Protein AF-0000000070252723 (afdb_homodimer)

Foldseek 3Di:
DDPDDDDPPPPPPPPDPPPDDDPPPDPPPPDPPPPDPPPPPPPPPPPPPDDPVPFDWDAFPLGIDGDDPVLLVLLVLLLQLLVLLLVLLLLLLVLVVDDCVPNVVVQVCNVVSVVRNLVSLLSNLVSFDDLDVVLSVLLNVLSVQLVVLLVCCCVPPAVVVVHGSVVVCQVPLQSCVRNVSNLVSVLSVLCCVCVLPVQVLSVVLNPLSCCLSVCSNVVPDDPVRNSVSSVSNSVSSVVVSVVSVVDDSVSRCDRVSSVVLVVDDPVVNVVSVVVVVVVVVVD/DDPPDPDPPCPPPPPDPPPDDDPPPDPPPPDPPPPDPPPPPPPPPPPPPDDPVPFDWDAFPLGIDGDDPVLLVLLVLLLQLLVLLLVLLLLLLVLVVDDCVPNVVVQVCNVVSVVRNLVSLLSNLVSFDDLDVVLSVLLNVLSVQLVVLLVCCCVPPAVVVVHGSVVVCQVPLQSCVRNVSNLVSVLSVLCCVCVLPVQVLSVVLNPLSCCLSVCSNVVPDDPVRNSVSSVSNSVSSVVVSVVSVVDDSVSRCDRVSSVVLVVDDPVVNVVSVVVVVVVVVVD

Solvent-accessible surface area (backbone atoms only — not comparable to full-atom values): 31765 Å² total; per-residue (Å²): 134,90,79,80,75,91,81,82,82,78,82,78,81,77,81,82,79,76,77,80,83,77,81,76,76,77,75,75,81,77,77,83,74,77,73,74,80,74,79,72,74,76,68,77,71,71,70,68,79,71,70,82,74,69,62,63,72,39,86,31,85,73,33,73,37,64,79,46,74,66,54,51,52,45,50,52,49,25,50,51,12,45,40,40,22,40,52,24,46,42,59,47,54,46,42,80,75,40,56,68,88,72,19,49,69,52,58,74,45,35,56,59,31,49,52,50,14,52,50,16,44,49,48,21,55,73,56,56,72,56,93,52,58,64,60,48,51,48,36,47,48,27,34,52,50,7,52,51,28,39,50,51,43,27,66,71,48,14,47,80,67,74,39,51,48,64,59,35,39,70,76,35,34,71,50,42,75,36,39,39,34,34,53,50,23,50,32,52,52,31,35,53,49,12,63,77,67,65,34,60,49,27,44,49,43,40,49,51,55,55,48,49,53,50,30,45,33,45,66,76,52,53,68,68,58,47,50,50,50,49,50,50,48,44,53,34,41,52,53,45,49,55,49,56,75,74,51,63,69,65,69,64,58,53,56,53,22,51,54,54,51,68,68,40,51,72,70,52,41,48,48,51,46,45,50,55,44,53,20,41,70,72,90,131,89,72,86,74,84,82,81,84,76,81,77,80,78,80,81,78,75,76,79,81,75,79,76,74,76,73,73,80,76,76,80,73,77,72,75,80,74,78,71,74,75,68,76,69,69,69,65,80,67,72,79,76,69,64,62,73,38,86,29,85,71,32,73,37,62,79,46,73,67,54,53,54,46,50,51,49,25,50,50,12,45,39,40,21,41,52,24,46,43,58,47,54,47,42,78,75,40,56,69,88,73,19,49,70,52,60,74,45,34,55,58,31,50,52,50,15,50,48,16,44,50,48,20,56,72,56,54,72,56,92,53,58,63,59,49,51,49,35,46,47,28,34,50,49,7,52,52,27,38,50,49,43,28,65,73,49,13,48,82,67,74,39,51,50,66,58,37,38,71,78,33,34,70,49,42,75,34,38,39,34,32,53,50,23,49,32,52,53,31,37,53,49,12,63,77,66,65,35,61,48,26,44,51,42,41,50,51,54,54,49,50,52,50,29,44,32,45,65,76,53,52,69,67,59,48,52,52,50,48,50,50,47,45,54,33,41,52,52,46,48,55,49,57,76,74,49,65,68,65,69,65,58,53,58,53,22,52,54,55,51,67,69,40,51,72,69,52,40,48,48,50,47,45,49,56,44,51,21,41,70,73,92

Sequence (566 aa):
MALQGLSTVSVAVTISVRPSTSNLVRIPSSSLCQVPSPRIRIGSVRCKAVGENQQQVYNGVYGPWTVEAEDVKEVISYRSGLVTAAASFVIAASAAYLPDNLSDTLKQNIDFFYVIGSGGLGLSLFLIHIYVTEIKRTLQALWGLGVLGSAATYITLAQPANKTLIQYVIDNPSAVWLVGPLFAALTGLVFKEGLCYGKLEAGALTFIIPILLLGHLSGLMDDGTKLTLLALWTGLFVIFAGRKFTQPIKDDIGDKSVFTFKSLRDDEKKALIEKLEQQKSQYMALQGLSTVSVAVTISVRPSTSNLVRIPSSSLCQVPSPRIRIGSVRCKAVGENQQQVYNGVYGPWTVEAEDVKEVISYRSGLVTAAASFVIAASAAYLPDNLSDTLKQNIDFFYVIGSGGLGLSLFLIHIYVTEIKRTLQALWGLGVLGSAATYITLAQPANKTLIQYVIDNPSAVWLVGPLFAALTGLVFKEGLCYGKLEAGALTFIIPILLLGHLSGLMDDGTKLTLLALWTGLFVIFAGRKFTQPIKDDIGDKSVFTFKSLRDDEKKALIEKLEQQKSQY

pLDDT: mean 76.5, std 27.78, range [16.27, 98.71]

Nearest PDB structures (foldseek):
  6grj-assembly1_B  TM=2.495E-01  e=4.478E+00  Aeromonas hydrophila
  5hu6-assembly1_D  TM=1.575E-01  e=1.912E+00  Trypanosoma brucei brucei
  4x0j-assembly1_A  TM=1.680E-01  e=4.478E+00  Trypanosoma brucei brucei
  6h2f-assembly1_J  TM=1.870E-01  e=5.409E+00  Aeromonas hydrophila subsp. hydrophila AL09-71
  6grj-assembly1_B  TM=2.495E-01  e=4.518E+00  Aeromonas hydrophila

Radius of gyration: 35.77 Å; Cα contacts (8 Å, |Δi|>4): 529; chains: 2; bounding box: 128×103×106 Å

InterPro domains:
  IPR019275 Protein of unknown function DUF2301 [PF10063] (123-261)
  IPR019275 Protein of unknown function DUF2301 [PTHR36716] (9-280)

Organism: Medicago truncatula (NCBI:txid3880)

Secondary structure (DSSP, 8-state):
--------------------------------------------------------EEEETTEEEE--HHHHHHHHHHHHHHHHHHHHHHHHHHTTTS-HHHHHHHHHTHHHHHHHHHHHHHHHHHH---SSHHHHHHHHHHHHHHHHHHHHHIIIIITTTT--HHHHHHH-GGGHHHHHHHHHHHHHHHHHHHHHH--HHHHHHHHHHHHHHHHHHHT-S-HHHHHHHHHHHHHHHHHHHHHTTTS-HHHHH--HHHHHHHHS-HHHHHHHHHHHHHHHHT-/--------------------------------------------------------EEEETTEEEE--HHHHHHHHHHHHHHHHHHHHHHHHHHTTTS-HHHHHHHHHTHHHHHHHHHHHHHHHHHH---SSHHHHHHHHHHHHHHHHHHHHHIIIIITTTT--HHHHHHH-GGGHHHHHHHHHHHHHHHHHHHHHH--HHHHHHHHHHHHHHHHHHHT-S-HHHHHHHHHHHHHHHHHHHHHTTTS-HHHHH--HHHHHHHHS-HHHHHHHHHHHHHHHHT-

Structure (mmCIF, N/CA/C/O backbone):
data_AF-0000000070252723-model_v1
#
loop_
_entity.id
_entity.type
_entity.pdbx_description
1 polymer 'Integral membrane protein'
#
loop_
_atom_site.group_PDB
_atom_site.id
_atom_site.type_symbol
_atom_site.label_atom_id
_atom_site.label_alt_id
_atom_site.label_comp_id
_atom_site.label_asym_id
_atom_site.label_entity_id
_atom_site.label_seq_id
_atom_site.pdbx_PDB_ins_code
_atom_site.Cartn_x
_atom_site.Cartn_y
_atom_site.Cartn_z
_atom_site.occupancy
_atom_site.B_iso_or_equiv
_atom_site.auth_seq_id
_atom_site.auth_comp_id
_atom_site.auth_asym_id
_atom_site.auth_atom_id
_atom_site.pdbx_PDB_model_num
ATOM 1 N N . MET A 1 1 ? 9.012 -62.104 30.118 1 16.27 1 MET A N 1
ATOM 2 C CA . MET A 1 1 ? 8.335 -62.63 31.3 1 16.27 1 MET A CA 1
ATOM 3 C C . MET A 1 1 ? 7.156 -61.745 31.691 1 16.27 1 MET A C 1
ATOM 5 O O . MET A 1 1 ? 6.014 -62.207 31.729 1 16.27 1 MET A O 1
ATOM 9 N N . ALA A 1 2 ? 7.172 -61.02 32.862 1 17.36 2 ALA A N 1
ATOM 10 C CA . ALA A 1 2 ? 6.082 -60.781 33.804 1 17.36 2 ALA A CA 1
ATOM 11 C C . ALA A 1 2 ? 5.21 -59.614 33.35 1 17.36 2 ALA A C 1
ATOM 13 O O . ALA A 1 2 ? 5.706 -58.505 33.139 1 17.36 2 ALA A O 1
ATOM 14 N N . LEU A 1 3 ? 3.913 -59.819 32.771 1 19.88 3 LEU A N 1
ATOM 15 C CA . LEU A 1 3 ? 2.584 -59.43 32.312 1 19.88 3 LEU A CA 1
ATOM 16 C C . LEU A 1 3 ? 1.837 -58.662 33.398 1 19.88 3 LEU A C 1
ATOM 18 O O . LEU A 1 3 ? 0.616 -58.777 33.518 1 19.88 3 LEU A O 1
ATOM 22 N N . GLN A 1 4 ? 2.611 -58.015 34.342 1 18.69 4 GLN A N 1
ATOM 23 C CA . GLN A 1 4 ? 1.78 -57.767 35.515 1 18.69 4 GLN A CA 1
ATOM 24 C C . GLN A 1 4 ? 0.552 -56.936 35.154 1 18.69 4 GLN A C 1
ATOM 26 O O . GLN A 1 4 ? 0.543 -56.243 34.134 1 18.69 4 GLN A O 1
ATOM 31 N N . GLY A 1 5 ? -0.499 -56.653 36.059 1 18.18 5 GLY A N 1
ATOM 32 C CA . GLY A 1 5 ? -1.852 -56.787 36.574 1 18.18 5 GLY A CA 1
ATOM 33 C C . GLY A 1 5 ? -2.63 -55.485 36.555 1 18.18 5 GLY A C 1
ATOM 34 O O . GLY A 1 5 ? -3.79 -55.442 36.97 1 18.18 5 GLY A O 1
ATOM 35 N N . LEU A 1 6 ? -2.06 -54.204 36.22 1 21.06 6 LEU A N 1
ATOM 36 C CA . LEU A 1 6 ? -2.606 -53.157 37.076 1 21.06 6 LEU A CA 1
ATOM 37 C C . LEU A 1 6 ? -4.078 -52.909 36.761 1 21.06 6 LEU A C 1
ATOM 39 O O . LEU A 1 6 ? -4.472 -52.891 35.593 1 21.06 6 LEU A O 1
ATOM 43 N N . SER A 1 7 ? -5.03 -52.798 37.811 1 18.88 7 SER A N 1
ATOM 44 C CA . SER A 1 7 ? -6.411 -52.845 38.282 1 18.88 7 SER A CA 1
ATOM 45 C C . SER A 1 7 ? -7.186 -51.606 37.846 1 18.88 7 SER A C 1
ATOM 47 O O . SER A 1 7 ? -6.691 -50.484 37.965 1 18.88 7 SER A O 1
ATOM 49 N N . THR A 1 8 ? -8.222 -51.658 36.891 1 20.31 8 THR A N 1
ATOM 50 C CA . THR A 1 8 ? -9.147 -50.816 36.14 1 20.31 8 THR A CA 1
ATOM 51 C C . THR A 1 8 ? -10.233 -50.258 37.055 1 20.31 8 THR A C 1
ATOM 53 O O . THR A 1 8 ? -11.125 -50.99 37.487 1 20.31 8 THR A O 1
ATOM 56 N N . VAL A 1 9 ? -9.964 -49.441 38.19 1 19.45 9 VAL A N 1
ATOM 57 C CA . VAL A 1 9 ? -11.004 -49.137 39.167 1 19.45 9 VAL A CA 1
ATOM 58 C C . VAL A 1 9 ? -12.123 -48.339 38.5 1 19.45 9 VAL A C 1
ATOM 60 O O . VAL A 1 9 ? -11.879 -47.272 37.933 1 19.45 9 VAL A O 1
ATOM 63 N N . SER A 1 10 ? -13.334 -48.893 38.1 1 20.35 10 SER A N 1
ATOM 64 C CA . SER A 1 10 ? -14.564 -48.535 37.401 1 20.35 10 SER A CA 1
ATOM 65 C C . SER A 1 10 ? -15.454 -47.651 38.268 1 20.35 10 SER A C 1
ATOM 67 O O . SER A 1 10 ? -16.058 -48.126 39.233 1 20.35 10 SER A O 1
ATOM 69 N N . VAL A 1 11 ? -15.111 -46.469 38.879 1 19.12 11 VAL A N 1
ATOM 70 C CA . VAL A 1 11 ? -15.951 -45.878 39.916 1 19.12 11 VAL A CA 1
ATOM 71 C C . VAL A 1 11 ? -17.274 -45.417 39.31 1 19.12 11 VAL A C 1
ATOM 73 O O . VAL A 1 11 ? -17.291 -44.576 38.408 1 19.12 11 VAL A O 1
ATOM 76 N N . ALA A 1 12 ? -18.391 -46.166 39.338 1 20.3 12 ALA A N 1
ATOM 77 C CA . ALA A 1 12 ? -19.756 -46.089 38.825 1 20.3 12 ALA A CA 1
ATOM 78 C C . ALA A 1 12 ? -20.566 -45.037 39.576 1 20.3 12 ALA A C 1
ATOM 80 O O . ALA A 1 12 ? -20.864 -45.203 40.761 1 20.3 12 ALA A O 1
ATOM 81 N N . VAL A 1 13 ? -20.268 -43.716 39.633 1 19.99 13 VAL A N 1
ATOM 82 C CA . VAL A 1 13 ? -20.968 -42.815 40.542 1 19.99 13 VAL A CA 1
ATOM 83 C C . VAL A 1 13 ? -22.438 -42.714 40.14 1 19.99 13 VAL A C 1
ATOM 85 O O . VAL A 1 13 ? -22.753 -42.356 39.003 1 19.99 13 VAL A O 1
ATOM 88 N N . THR A 1 14 ? -23.366 -43.402 40.781 1 21.19 14 THR A N 1
ATOM 89 C CA . THR A 1 14 ? -24.802 -43.633 40.67 1 21.19 14 THR A CA 1
ATOM 90 C C . THR A 1 14 ? -25.583 -42.374 41.036 1 21.19 14 THR A C 1
ATOM 92 O O . THR A 1 14 ? -25.66 -42.005 42.209 1 21.19 14 THR A O 1
ATOM 95 N N . ILE A 1 15 ? -25.343 -41.154 40.584 1 21.68 15 ILE A N 1
ATOM 96 C CA . ILE A 1 15 ? -26.002 -40.02 41.222 1 21.68 15 ILE A CA 1
ATOM 97 C C . ILE A 1 15 ? -27.512 -40.118 41.015 1 21.68 15 ILE A C 1
ATOM 99 O O . ILE A 1 15 ? -27.979 -40.345 39.896 1 21.68 15 ILE A O 1
ATOM 103 N N . SER A 1 16 ? -28.303 -40.322 42.093 1 19.74 16 SER A N 1
ATOM 104 C CA . SER A 1 16 ? -29.706 -40.578 42.402 1 19.74 16 SER A CA 1
ATOM 105 C C . SER A 1 16 ? -30.579 -39.381 42.041 1 19.74 16 SER A C 1
ATOM 107 O O . SER A 1 16 ? -30.305 -38.256 42.465 1 19.74 16 SER A O 1
ATOM 109 N N . VAL A 1 17 ? -31.233 -39.276 40.933 1 22.04 17 VAL A N 1
ATOM 110 C CA . VAL A 1 17 ? -32.059 -38.288 40.247 1 22.04 17 VAL A CA 1
ATOM 111 C C . VAL A 1 17 ? -33.398 -38.145 40.968 1 22.04 17 VAL A C 1
ATOM 113 O O . VAL A 1 17 ? -34.193 -39.088 41.008 1 22.04 17 VAL A O 1
ATOM 116 N N . ARG A 1 18 ? -33.377 -37.507 42.227 1 20.14 18 ARG A N 1
ATOM 117 C CA . ARG A 1 18 ? -34.646 -37.491 42.948 1 20.14 18 ARG A CA 1
ATOM 118 C C . ARG A 1 18 ? -35.743 -36.841 42.111 1 20.14 18 ARG A C 1
ATOM 120 O O . ARG A 1 18 ? -35.507 -35.832 41.445 1 20.14 18 ARG A O 1
ATOM 127 N N . PRO A 1 19 ? -36.91 -37.413 41.92 1 22.99 19 PRO A N 1
ATOM 128 C CA . PRO A 1 19 ? -38.058 -37.198 41.036 1 22.99 19 PRO A CA 1
ATOM 129 C C . PRO A 1 19 ? -38.939 -36.034 41.485 1 22.99 19 PRO A C 1
ATOM 131 O O . PRO A 1 19 ? -39.957 -35.745 40.852 1 22.99 19 PRO A O 1
ATOM 134 N N . SER A 1 20 ? -38.358 -34.926 42.084 1 21.47 20 SER A N 1
ATOM 135 C CA . SER A 1 20 ? -39.355 -34.221 42.884 1 21.47 20 SER A CA 1
ATOM 136 C C . SER A 1 20 ? -40.584 -33.871 42.051 1 21.47 20 SER A C 1
ATOM 138 O O . SER A 1 20 ? -40.495 -33.737 40.829 1 21.47 20 SER A O 1
ATOM 140 N N . THR A 1 21 ? -41.771 -33.768 42.762 1 21.43 21 THR A N 1
ATOM 141 C CA . THR A 1 21 ? -43.224 -33.811 42.643 1 21.43 21 THR A CA 1
ATOM 142 C C . THR A 1 21 ? -43.744 -32.572 41.919 1 21.43 21 THR A C 1
ATOM 144 O O . THR A 1 21 ? -43.091 -31.526 41.92 1 21.43 21 THR A O 1
ATOM 147 N N . SER A 1 22 ? -44.837 -32.677 41.111 1 21.7 22 SER A N 1
ATOM 148 C CA . SER A 1 22 ? -45.627 -32.16 39.998 1 21.7 22 SER A CA 1
ATOM 149 C C . SER A 1 22 ? -46.493 -30.983 40.435 1 21.7 22 SER A C 1
ATOM 151 O O . SER A 1 22 ? -47.279 -30.457 39.644 1 21.7 22 SER A O 1
ATOM 153 N N . ASN A 1 23 ? -46.1 -30.132 41.489 1 21.09 23 ASN A N 1
ATOM 154 C CA . ASN A 1 23 ? -47.239 -29.384 42.011 1 21.09 23 ASN A CA 1
ATOM 155 C C . ASN A 1 23 ? -47.883 -28.519 40.932 1 21.09 23 ASN A C 1
ATOM 157 O O . ASN A 1 23 ? -47.188 -27.819 40.194 1 21.09 23 ASN A O 1
ATOM 161 N N . LEU A 1 24 ? -49.092 -28.844 40.529 1 21.55 24 LEU A N 1
ATOM 162 C CA . LEU A 1 24 ? -50.036 -28.443 39.491 1 21.55 24 LEU A CA 1
ATOM 163 C C . LEU A 1 24 ? -50.536 -27.022 39.731 1 21.55 24 LEU A C 1
ATOM 165 O O . LEU A 1 24 ? -51.26 -26.769 40.697 1 21.55 24 LEU A O 1
ATOM 169 N N . VAL A 1 25 ? -49.605 -26.043 39.807 1 21.08 25 VAL A N 1
ATOM 170 C CA . VAL A 1 25 ? -50.051 -24.712 40.207 1 21.08 25 VAL A CA 1
ATOM 171 C C . VAL A 1 25 ? -51.167 -24.24 39.278 1 21.08 25 VAL A C 1
ATOM 173 O O . VAL A 1 25 ? -51.05 -24.342 38.055 1 21.08 25 VAL A O 1
ATOM 176 N N . ARG A 1 26 ? -52.376 -24.064 39.896 1 22.7 26 ARG A N 1
ATOM 177 C CA . ARG A 1 26 ? -53.718 -23.661 39.487 1 22.7 26 ARG A CA 1
ATOM 178 C C . ARG A 1 26 ? -53.696 -22.299 38.803 1 22.7 26 ARG A C 1
ATOM 180 O O . ARG A 1 26 ? -53.146 -21.336 39.342 1 22.7 26 ARG A O 1
ATOM 187 N N . ILE A 1 27 ? -53.72 -22.244 37.506 1 22.81 27 ILE A N 1
ATOM 188 C CA . ILE A 1 27 ? -53.603 -21.141 36.559 1 22.81 27 ILE A CA 1
ATOM 189 C C . ILE A 1 27 ? -54.792 -20.196 36.717 1 22.81 27 ILE A C 1
ATOM 191 O O . ILE A 1 27 ? -55.94 -20.591 36.5 1 22.81 27 ILE A O 1
ATOM 195 N N . PRO A 1 28 ? -54.787 -19.424 37.883 1 23.67 28 PRO A N 1
ATOM 196 C CA . PRO A 1 28 ? -56.029 -18.672 38.075 1 23.67 28 PRO A CA 1
ATOM 197 C C . PRO A 1 28 ? -56.434 -17.877 36.836 1 23.67 28 PRO A C 1
ATOM 199 O O . PRO A 1 28 ? -55.586 -17.557 35.999 1 23.67 28 PRO A O 1
ATOM 202 N N . SER A 1 29 ? -57.692 -17.969 36.457 1 22.55 29 SER A N 1
ATOM 203 C CA . SER A 1 29 ? -58.479 -17.508 35.318 1 22.55 29 SER A CA 1
ATOM 204 C C . SER A 1 29 ? -58.514 -15.985 35.251 1 22.55 29 SER A C 1
ATOM 206 O O . SER A 1 29 ? -59.097 -15.333 36.12 1 22.55 29 SER A O 1
ATOM 208 N N . SER A 1 30 ? -57.316 -15.267 35.289 1 20.68 30 SER A N 1
ATOM 209 C CA . SER A 1 30 ? -57.36 -13.816 35.438 1 20.68 30 SER A CA 1
ATOM 210 C C . SER A 1 30 ? -58.303 -13.184 34.42 1 20.68 30 SER A C 1
ATOM 212 O O . SER A 1 30 ? -58.392 -13.644 33.28 1 20.68 30 SER A O 1
ATOM 214 N N . SER A 1 31 ? -59.319 -12.479 34.952 1 23.46 31 SER A N 1
ATOM 215 C CA . SER A 1 31 ? -60.45 -11.677 34.498 1 23.46 31 SER A CA 1
ATOM 216 C C . SER A 1 31 ? -60.029 -10.692 33.412 1 23.46 31 SER A C 1
ATOM 218 O O . SER A 1 31 ? -58.936 -10.126 33.47 1 23.46 31 SER A O 1
ATOM 220 N N . LEU A 1 32 ? -60.683 -10.761 32.197 1 22.68 32 LEU A N 1
ATOM 221 C CA . LEU A 1 32 ? -60.59 -10.12 30.889 1 22.68 32 LEU A CA 1
ATOM 222 C C . LEU A 1 32 ? -60.839 -8.619 31.001 1 22.68 32 LEU A C 1
ATOM 224 O O . LEU A 1 32 ? -61.955 -8.191 31.301 1 22.68 32 LEU A O 1
ATOM 228 N N . CYS A 1 33 ? -60.014 -7.883 31.886 1 21.78 33 CYS A N 1
ATOM 229 C CA . CYS A 1 33 ? -60.297 -6.465 32.078 1 21.78 33 CYS A CA 1
ATOM 230 C C . CYS A 1 33 ? -60.491 -5.762 30.74 1 21.78 33 CYS A C 1
ATOM 232 O O . CYS A 1 33 ? -59.687 -5.933 29.821 1 21.78 33 CYS A O 1
ATOM 234 N N . GLN A 1 34 ? -61.73 -5.444 30.433 1 23.98 34 GLN A N 1
ATOM 235 C CA . GLN A 1 34 ? -62.266 -4.671 29.317 1 23.98 34 GLN A CA 1
ATOM 236 C C . GLN A 1 34 ? -61.571 -3.317 29.203 1 23.98 34 GLN A C 1
ATOM 238 O O . GLN A 1 34 ? -61.705 -2.468 30.087 1 23.98 34 GLN A O 1
ATOM 243 N N . VAL A 1 35 ? -60.288 -3.226 28.987 1 25.99 35 VAL A N 1
ATOM 244 C CA . VAL A 1 35 ? -59.623 -1.932 29.1 1 25.99 35 VAL A CA 1
ATOM 245 C C . VAL A 1 35 ? -60.244 -0.944 28.115 1 25.99 35 VAL A C 1
ATOM 247 O O . VAL A 1 35 ? -60.385 -1.247 26.928 1 25.99 35 VAL A O 1
ATOM 250 N N . PRO A 1 36 ? -61.098 -0.039 28.669 1 29.1 36 PRO A N 1
ATOM 251 C CA . PRO A 1 36 ? -61.794 0.976 27.875 1 29.1 36 PRO A CA 1
ATOM 252 C C . PRO A 1 36 ? -60.866 1.707 26.907 1 29.1 36 PRO A C 1
ATOM 254 O O . PRO A 1 36 ? -59.65 1.738 27.117 1 29.1 36 PRO A O 1
ATOM 257 N N . SER A 1 37 ? -61.351 2.051 25.692 1 27.54 37 SER A N 1
ATOM 258 C CA . SER A 1 37 ? -60.747 2.59 24.478 1 27.54 37 SER A CA 1
ATOM 259 C C . SER A 1 37 ? -60.23 4.007 24.699 1 27.54 37 SER A C 1
ATOM 261 O O . SER A 1 37 ? -59.966 4.734 23.739 1 27.54 37 SER A O 1
ATOM 263 N N . PRO A 1 38 ? -59.484 4.337 25.832 1 29.23 38 PRO A N 1
ATOM 264 C CA . PRO A 1 38 ? -59.324 5.777 26.044 1 29.23 38 PRO A CA 1
ATOM 265 C C . PRO A 1 38 ? -58.811 6.503 24.802 1 29.23 38 PRO A C 1
ATOM 267 O O . PRO A 1 38 ? -58.071 5.921 24.005 1 29.23 38 PRO A O 1
ATOM 270 N N . ARG A 1 39 ? -59.599 7.46 24.252 1 30.29 39 ARG A N 1
ATOM 271 C CA . ARG A 1 39 ? -59.39 8.48 23.23 1 30.29 39 ARG A CA 1
ATOM 272 C C . ARG A 1 39 ? -58.11 9.265 23.494 1 30.29 39 ARG A C 1
ATOM 274 O O . ARG A 1 39 ? -58.037 10.041 24.449 1 30.29 39 ARG A O 1
ATOM 281 N N . ILE A 1 40 ? -57.006 8.653 23.412 1 27.14 40 ILE A N 1
ATOM 282 C CA . ILE A 1 40 ? -55.753 9.358 23.657 1 27.14 40 ILE A CA 1
ATOM 283 C C . ILE A 1 40 ? -55.669 10.588 22.756 1 27.14 40 ILE A C 1
ATOM 285 O O . ILE A 1 40 ? -55.738 10.473 21.53 1 27.14 40 ILE A O 1
ATOM 289 N N . ARG A 1 41 ? -56.263 11.749 23.284 1 28.98 41 ARG A N 1
ATOM 290 C CA . ARG A 1 41 ? -56.001 13.048 22.672 1 28.98 41 ARG A CA 1
ATOM 291 C C . ARG A 1 41 ? -54.556 13.147 22.196 1 28.98 41 ARG A C 1
ATOM 293 O O . ARG A 1 41 ? -53.627 12.838 22.946 1 28.98 41 ARG A O 1
ATOM 300 N N . ILE A 1 42 ? -54.392 13.047 20.955 1 26.77 42 ILE A N 1
ATOM 301 C CA . ILE A 1 42 ? -53.143 13.229 20.224 1 26.77 42 ILE A CA 1
ATOM 302 C C . ILE A 1 42 ? -52.493 14.549 20.632 1 26.77 42 ILE A C 1
ATOM 304 O O . ILE A 1 42 ? -53.026 15.624 20.346 1 26.77 42 ILE A O 1
ATOM 308 N N . GLY A 1 43 ? -52.224 14.723 21.934 1 27.22 43 GLY A N 1
ATOM 309 C CA . GLY A 1 43 ? -51.493 15.926 22.298 1 27.22 43 GLY A CA 1
ATOM 310 C C . GLY A 1 43 ? -50.477 16.346 21.252 1 27.22 43 GLY A C 1
ATOM 311 O O . GLY A 1 43 ? -49.801 15.501 20.661 1 27.22 43 GLY A O 1
ATOM 312 N N . SER A 1 44 ? -50.846 17.455 20.526 1 28.89 44 SER A N 1
ATOM 313 C CA . SER A 1 44 ? -49.932 18.167 19.639 1 28.89 44 SER A CA 1
ATOM 314 C C . SER A 1 44 ? -48.536 18.264 20.245 1 28.89 44 SER A C 1
ATOM 316 O O . SER A 1 44 ? -48.353 18.873 21.3 1 28.89 44 SER A O 1
ATOM 318 N N . VAL A 1 45 ? -47.861 17.224 20.459 1 28.09 45 VAL A N 1
ATOM 319 C CA . VAL A 1 45 ? -46.471 17.372 20.878 1 28.09 45 VAL A CA 1
ATOM 320 C C . VAL A 1 45 ? -45.809 18.495 20.082 1 28.09 45 VAL A C 1
ATOM 322 O O . VAL A 1 45 ? -45.66 18.396 18.862 1 28.09 45 VAL A O 1
ATOM 325 N N . ARG A 1 46 ? -46.151 19.79 20.428 1 29.08 46 ARG A N 1
ATOM 326 C CA . ARG A 1 46 ? -45.271 20.867 19.984 1 29.08 46 ARG A CA 1
ATOM 327 C C . ARG A 1 46 ? -43.827 20.388 19.883 1 29.08 46 ARG A C 1
ATOM 329 O O . ARG A 1 46 ? -43.226 19.996 20.885 1 29.08 46 ARG A O 1
ATOM 336 N N . CYS A 1 47 ? -43.572 19.691 18.846 1 27.61 47 CYS A N 1
ATOM 337 C CA . CYS A 1 47 ? -42.153 19.605 18.519 1 27.61 47 CYS A CA 1
ATOM 338 C C . CYS A 1 47 ? -41.437 20.91 18.849 1 27.61 47 CYS A C 1
ATOM 340 O O . CYS A 1 47 ? -41.698 21.941 18.228 1 27.61 47 CYS A O 1
ATOM 342 N N . LYS A 1 48 ? -41.386 21.301 20.16 1 31.51 48 LYS A N 1
ATOM 343 C CA . LYS A 1 48 ? -40.427 22.36 20.46 1 31.51 48 LYS A CA 1
ATOM 344 C C . LYS A 1 48 ? -39.362 22.461 19.372 1 31.51 48 LYS A C 1
ATOM 346 O O . LYS A 1 48 ? -38.715 21.468 19.035 1 31.51 48 LYS A O 1
ATOM 351 N N . ALA A 1 49 ? -39.552 23.36 18.422 1 32.64 49 ALA A N 1
ATOM 352 C CA . ALA A 1 49 ? -38.478 23.938 17.619 1 32.64 49 ALA A CA 1
ATOM 353 C C . ALA A 1 49 ? -37.168 23.977 18.401 1 32.64 49 ALA A C 1
ATOM 355 O O . ALA A 1 49 ? -37.006 24.791 19.313 1 32.64 49 ALA A O 1
ATOM 356 N N . VAL A 1 50 ? -36.781 22.919 18.98 1 35.25 50 VAL A N 1
ATOM 357 C CA . VAL A 1 50 ? -35.444 22.898 19.563 1 35.25 50 VAL A CA 1
ATOM 358 C C . VAL A 1 50 ? -34.597 24.014 18.955 1 35.25 50 VAL A C 1
ATOM 360 O O . VAL A 1 50 ? -34.819 24.417 17.811 1 35.25 50 VAL A O 1
ATOM 363 N N . GLY A 1 51 ? -33.631 24.587 19.761 1 33.52 51 GLY A N 1
ATOM 364 C CA . GLY A 1 51 ? -32.559 25.547 19.968 1 33.52 51 GLY A CA 1
ATOM 365 C C . GLY A 1 51 ? -31.688 25.742 18.741 1 33.52 51 GLY A C 1
ATOM 366 O O . GLY A 1 51 ? -31.72 24.929 17.815 1 33.52 51 GLY A O 1
ATOM 367 N N . GLU A 1 52 ? -31.22 26.935 18.553 1 38.55 52 GLU A N 1
ATOM 368 C CA . GLU A 1 52 ? -30.072 27.375 17.766 1 38.55 52 GLU A CA 1
ATOM 369 C C . GLU A 1 52 ? -29.023 26.272 17.655 1 38.55 52 GLU A C 1
ATOM 371 O O . GLU A 1 52 ? -28.428 25.871 18.658 1 38.55 52 GLU A O 1
ATOM 376 N N . ASN A 1 53 ? -29.225 25.158 17.121 1 42.64 53 ASN A N 1
ATOM 377 C CA . ASN A 1 53 ? -28.259 24.106 16.82 1 42.64 53 ASN A CA 1
ATOM 378 C C . ASN A 1 53 ? -26.827 24.631 16.862 1 42.64 53 ASN A C 1
ATOM 380 O O . ASN A 1 53 ? -26.379 25.3 15.929 1 42.64 53 ASN A O 1
ATOM 384 N N . GLN A 1 54 ? -26.432 25.234 17.954 1 51.36 54 GLN A N 1
ATOM 385 C CA . GLN A 1 54 ? -25.063 25.687 18.176 1 51.36 54 GLN A CA 1
ATOM 386 C C . GLN A 1 54 ? -24.059 24.755 17.504 1 51.36 54 GLN A C 1
ATOM 388 O O . GLN A 1 54 ? -23.956 23.581 17.865 1 51.36 54 GLN A O 1
ATOM 393 N N . GLN A 1 55 ? -23.907 24.962 16.286 1 70.12 55 GLN A N 1
ATOM 394 C CA . GLN A 1 55 ? -22.898 24.24 15.518 1 70.12 55 GLN A CA 1
ATOM 395 C C . GLN A 1 55 ? -21.614 24.066 16.324 1 70.12 55 GLN A C 1
ATOM 397 O O . GLN A 1 55 ? -21.035 25.045 16.799 1 70.12 55 GLN A O 1
ATOM 402 N N . GLN A 1 56 ? -21.524 22.926 16.931 1 80.78 56 GLN A N 1
ATOM 403 C CA . GLN A 1 56 ? -20.294 22.604 17.647 1 80.78 56 GLN A CA 1
ATOM 404 C C . GLN A 1 56 ? -19.066 23.046 16.856 1 80.78 56 GLN A C 1
ATOM 406 O O . GLN A 1 56 ? -18.967 22.784 15.656 1 80.78 56 GLN A O 1
ATOM 411 N N . VAL A 1 57 ? -18.377 23.993 17.441 1 81.13 57 VAL A N 1
ATOM 412 C CA . VAL A 1 57 ? -17.139 24.483 16.844 1 81.13 57 VAL A CA 1
ATOM 413 C C . VAL A 1 57 ? -15.97 23.605 17.284 1 81.13 57 VAL A C 1
ATOM 415 O O . VAL A 1 57 ? -15.837 23.286 18.468 1 81.13 57 VAL A O 1
ATOM 418 N N . TYR A 1 58 ? -15.34 23.147 16.323 1 79.82 58 TYR A N 1
ATOM 419 C CA . TYR A 1 58 ? -14.177 22.31 16.594 1 79.82 58 TYR A CA 1
ATOM 420 C C . TYR A 1 58 ? -12.883 23.081 16.364 1 79.82 58 TYR A C 1
ATOM 422 O O . TYR A 1 58 ? -12.819 23.95 15.491 1 79.82 58 TYR A O 1
ATOM 430 N N . ASN A 1 59 ? -11.957 22.787 17.111 1 69.81 59 ASN A N 1
ATOM 431 C CA . ASN A 1 59 ? -10.651 23.414 16.943 1 69.81 59 ASN A CA 1
ATOM 432 C C . ASN A 1 59 ? -9.777 22.634 15.964 1 69.81 59 ASN A C 1
ATOM 434 O O . ASN A 1 59 ? -9.648 21.414 16.077 1 69.81 59 ASN A O 1
ATOM 438 N N . GLY A 1 60 ? -9.305 23.409 14.923 1 72.5 60 GLY A N 1
ATOM 439 C CA . GLY A 1 60 ? -8.432 22.78 13.944 1 72.5 60 GLY A CA 1
ATOM 440 C C . GLY A 1 60 ? -7.036 23.373 13.921 1 72.5 60 GLY A C 1
ATOM 441 O O . GLY A 1 60 ? -6.762 24.355 14.614 1 72.5 60 GLY A O 1
ATOM 442 N N . VAL A 1 61 ? -6.152 22.821 13.167 1 65.12 61 VAL A N 1
ATOM 443 C CA . VAL A 1 61 ? -4.76 23.233 13.018 1 65.12 61 VAL A CA 1
ATOM 444 C C . VAL A 1 61 ? -4.698 24.662 12.482 1 65.12 61 VAL A C 1
ATOM 446 O O . VAL A 1 61 ? -3.864 25.459 12.917 1 65.12 61 VAL A O 1
ATOM 449 N N . TYR A 1 62 ? -5.641 25.011 11.581 1 68.4 62 TYR A N 1
ATOM 450 C CA . TYR A 1 62 ? -5.586 26.303 10.907 1 68.4 62 TYR A CA 1
ATOM 451 C C . TYR A 1 62 ? -6.732 27.202 11.358 1 68.4 62 TYR A C 1
ATOM 453 O O . TYR A 1 62 ? -7.028 28.21 10.713 1 68.4 62 TYR A O 1
ATOM 461 N N . GLY A 1 63 ? -7.466 26.669 12.418 1 67.15 63 GLY A N 1
ATOM 462 C CA . GLY A 1 63 ? -8.552 27.49 12.928 1 67.15 63 GLY A CA 1
ATOM 463 C C . GLY A 1 63 ? -9.791 26.689 13.281 1 67.15 63 GLY A C 1
ATOM 464 O O . GLY A 1 63 ? -9.829 25.474 13.079 1 67.15 63 GLY A O 1
ATOM 465 N N . PRO A 1 64 ? -10.602 27.377 13.855 1 76.9 64 PRO A N 1
ATOM 466 C CA . PRO A 1 64 ? -11.848 26.695 14.212 1 76.9 64 PRO A CA 1
ATOM 467 C C . PRO A 1 64 ? -12.69 26.328 12.992 1 76.9 64 PRO A C 1
ATOM 469 O O . PRO A 1 64 ? -12.602 26.991 11.955 1 76.9 64 PRO A O 1
ATOM 472 N N . TRP A 1 65 ? -13.388 25.189 13.143 1 81.86 65 TRP A N 1
ATOM 473 C CA . TRP A 1 65 ? -14.245 24.747 12.048 1 81.86 65 TRP A CA 1
ATOM 474 C C . TRP A 1 65 ? -15.524 24.109 12.58 1 81.86 65 TRP A C 1
ATOM 476 O O . TRP A 1 65 ? -15.602 23.748 13.757 1 81.86 65 TRP A O 1
ATOM 486 N N . THR A 1 66 ? -16.581 24.136 11.813 1 86.72 66 THR A N 1
ATOM 487 C CA . THR A 1 66 ? -17.877 23.566 12.162 1 86.72 66 THR A CA 1
ATOM 488 C C . THR A 1 66 ? -18.348 22.592 11.085 1 86.72 66 THR A C 1
ATOM 490 O O . THR A 1 66 ? -17.86 22.627 9.954 1 86.72 66 THR A O 1
ATOM 493 N N . VAL A 1 67 ? -19.212 21.714 11.512 1 89.04 67 VAL A N 1
ATOM 494 C CA . VAL A 1 67 ? -19.815 20.764 10.584 1 89.04 67 VAL A CA 1
ATOM 495 C C . VAL A 1 67 ? -20.997 21.417 9.871 1 89.04 67 VAL A C 1
ATOM 497 O O . VAL A 1 67 ? -21.957 21.846 10.515 1 89.04 67 VAL A O 1
ATOM 500 N N . GLU A 1 68 ? -20.923 21.455 8.553 1 89.64 68 GLU A N 1
ATOM 501 C CA . GLU 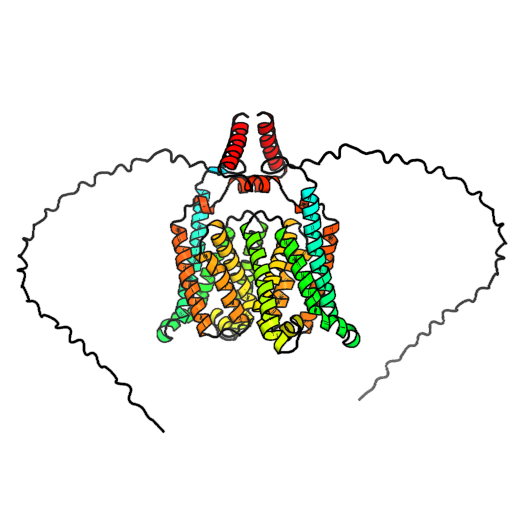A 1 68 ? -21.993 22.018 7.735 1 89.64 68 GLU A CA 1
ATOM 502 C C . GLU A 1 68 ? -22.866 20.92 7.136 1 89.64 68 GLU A C 1
ATOM 504 O O . GLU A 1 68 ? -22.5 19.743 7.165 1 89.64 68 GLU A O 1
ATOM 509 N N . ALA A 1 69 ? -23.937 21.373 6.673 1 91.11 69 ALA A N 1
ATOM 510 C CA . ALA A 1 69 ? -24.89 20.434 6.087 1 91.11 69 ALA A CA 1
ATOM 511 C C . ALA A 1 69 ? -24.264 19.671 4.923 1 91.11 69 ALA A C 1
ATOM 513 O O . ALA A 1 69 ? -24.551 18.489 4.72 1 91.11 69 ALA A O 1
ATOM 514 N N . GLU A 1 70 ? -23.452 20.331 4.17 1 91.98 70 GLU A N 1
ATOM 515 C CA . GLU A 1 70 ? -22.781 19.694 3.042 1 91.98 70 GLU A CA 1
ATOM 516 C C . GLU A 1 70 ? -21.815 18.61 3.514 1 91.98 70 GLU A C 1
ATOM 518 O O . GLU A 1 70 ? -21.659 17.581 2.855 1 91.98 70 GLU A O 1
ATOM 523 N N . ASP A 1 71 ? -21.177 18.87 4.579 1 91.79 71 ASP A N 1
ATOM 524 C CA . ASP A 1 71 ? -20.29 17.868 5.163 1 91.79 71 ASP A CA 1
ATOM 525 C C . ASP A 1 71 ? -21.061 16.604 5.538 1 91.79 71 ASP A C 1
ATOM 527 O O . ASP A 1 71 ? -20.586 15.49 5.308 1 91.79 71 ASP A O 1
ATOM 531 N N . VAL A 1 72 ? -22.219 16.842 6.127 1 92.86 72 VAL A N 1
ATOM 532 C CA . VAL A 1 72 ? -23.045 15.722 6.567 1 92.86 72 VAL A CA 1
ATOM 533 C C . VAL A 1 72 ? -23.455 14.877 5.363 1 92.86 72 VAL A C 1
ATOM 535 O O . VAL A 1 72 ? -23.371 13.648 5.402 1 92.86 72 VAL A O 1
ATOM 538 N N . LYS A 1 73 ? -23.894 15.518 4.348 1 95.08 73 LYS A N 1
ATOM 539 C CA . LYS A 1 73 ? -24.295 14.81 3.135 1 95.08 73 LYS A CA 1
ATOM 540 C C . LYS A 1 73 ? -23.131 14.011 2.556 1 95.08 73 LYS A C 1
ATOM 542 O O . LYS A 1 73 ? -23.314 12.88 2.1 1 95.08 73 LYS A O 1
ATOM 547 N N . GLU A 1 74 ? -21.991 14.618 2.539 1 95.27 74 GLU A N 1
ATOM 548 C CA . GLU A 1 74 ? -20.803 13.954 2.009 1 95.27 74 GLU A CA 1
ATOM 549 C C . GLU A 1 74 ? -20.465 12.703 2.815 1 95.27 74 GLU A C 1
ATOM 551 O O . GLU A 1 74 ? -20.155 11.656 2.244 1 95.27 74 GLU A O 1
ATOM 556 N N . VAL A 1 75 ? -20.555 12.812 4.114 1 95 75 VAL A N 1
ATOM 557 C CA . VAL A 1 75 ? -20.215 11.688 4.979 1 95 75 VAL A CA 1
ATOM 558 C C . VAL A 1 75 ? -21.25 10.578 4.815 1 95 75 VAL A C 1
ATOM 560 O O . VAL A 1 75 ? -20.899 9.397 4.748 1 95 75 VAL A O 1
ATOM 563 N N . ILE A 1 76 ? -22.503 10.966 4.759 1 95.71 76 ILE A N 1
ATOM 564 C CA . ILE A 1 76 ? -23.556 9.971 4.591 1 95.71 76 ILE A CA 1
ATOM 565 C C . ILE A 1 76 ? -23.378 9.251 3.256 1 95.71 76 ILE A C 1
ATOM 567 O O . ILE A 1 76 ? -23.547 8.033 3.174 1 95.71 76 ILE A O 1
ATOM 571 N N . SER A 1 77 ? -23.061 10.014 2.233 1 97.14 77 SER A N 1
ATOM 572 C CA . SER A 1 77 ? -22.818 9.418 0.924 1 97.14 77 SER A CA 1
ATOM 573 C C . SER A 1 77 ? -21.616 8.481 0.957 1 97.14 77 SER A C 1
ATOM 575 O O . SER A 1 77 ? -21.652 7.394 0.377 1 97.14 77 SER A O 1
ATOM 577 N N . TYR A 1 78 ? -20.521 8.906 1.563 1 97.16 78 TYR A N 1
ATOM 578 C CA . TYR A 1 78 ? -19.339 8.07 1.744 1 97.16 78 TYR A CA 1
ATOM 579 C C . TYR A 1 78 ? -19.7 6.753 2.42 1 97.16 78 TYR A C 1
ATOM 581 O O . TYR A 1 78 ? -19.321 5.68 1.946 1 97.16 78 TYR A O 1
ATOM 589 N N . ARG A 1 79 ? -20.504 6.809 3.52 1 96.96 79 ARG A N 1
ATOM 590 C CA . ARG A 1 79 ? -20.898 5.63 4.284 1 96.96 79 ARG A CA 1
ATOM 591 C C . ARG A 1 79 ? -21.837 4.741 3.476 1 96.96 79 ARG A C 1
ATOM 593 O O . ARG A 1 79 ? -21.769 3.514 3.565 1 96.96 79 ARG A O 1
ATOM 600 N N . SER A 1 80 ? -22.705 5.407 2.789 1 97.05 80 SER A N 1
ATOM 601 C CA . SER A 1 80 ? -23.608 4.639 1.937 1 97.05 80 SER A CA 1
ATOM 602 C C . SER A 1 80 ? -22.837 3.847 0.887 1 97.05 80 SER A C 1
ATOM 604 O O . SER A 1 80 ? -23.219 2.725 0.544 1 97.05 80 SER A O 1
ATOM 606 N N . GLY A 1 81 ? -21.801 4.467 0.343 1 98 81 GLY A N 1
ATOM 607 C CA . GLY A 1 81 ? -20.936 3.741 -0.573 1 98 81 GLY A CA 1
ATOM 608 C C . GLY A 1 81 ? -20.292 2.52 0.057 1 98 81 GLY A C 1
ATOM 609 O O . GLY A 1 81 ? -20.259 1.447 -0.549 1 98 81 GLY A O 1
ATOM 610 N N . LEU A 1 82 ? -19.827 2.631 1.248 1 97.35 82 LEU A N 1
ATOM 611 C CA . LEU A 1 82 ? -19.189 1.53 1.962 1 97.35 82 LEU A CA 1
ATOM 612 C C . LEU A 1 82 ? -20.183 0.405 2.227 1 97.35 82 LEU A C 1
ATOM 614 O O . LEU A 1 82 ? -19.858 -0.771 2.05 1 97.35 82 LEU A O 1
ATOM 618 N N . VAL A 1 83 ? -21.335 0.75 2.639 1 97.46 83 VAL A N 1
ATOM 619 C CA . VAL A 1 83 ? -22.371 -0.233 2.94 1 97.46 83 VAL A CA 1
ATOM 620 C C . VAL A 1 83 ? -22.773 -0.968 1.663 1 97.46 83 VAL A C 1
ATOM 622 O O . VAL A 1 83 ? -22.998 -2.18 1.682 1 97.46 83 VAL A O 1
ATOM 625 N N . THR A 1 84 ? -22.88 -0.184 0.627 1 97.96 84 THR A N 1
ATOM 626 C CA . THR A 1 84 ? -23.208 -0.796 -0.656 1 97.96 84 THR A CA 1
ATOM 627 C C . THR A 1 84 ? -22.139 -1.805 -1.064 1 97.96 84 THR A C 1
ATOM 629 O O . THR A 1 84 ? -22.458 -2.91 -1.508 1 97.96 84 THR A O 1
ATOM 632 N N . ALA A 1 85 ? -20.894 -1.452 -0.948 1 98.25 85 ALA A N 1
ATOM 633 C CA . ALA A 1 85 ? -19.794 -2.359 -1.266 1 98.25 85 ALA A CA 1
ATOM 634 C C . ALA A 1 85 ? -19.84 -3.606 -0.388 1 98.25 85 ALA A C 1
ATOM 636 O O . ALA A 1 85 ? -19.709 -4.727 -0.884 1 98.25 85 ALA A O 1
ATOM 637 N N . ALA A 1 86 ? -20.076 -3.41 0.894 1 97.99 86 ALA A N 1
ATOM 638 C CA . ALA A 1 86 ? -20.106 -4.524 1.839 1 97.99 86 ALA A CA 1
ATOM 639 C C . ALA A 1 86 ? -21.289 -5.447 1.561 1 97.99 86 ALA A C 1
ATOM 641 O O . ALA A 1 86 ? -21.133 -6.669 1.513 1 97.99 86 ALA A O 1
ATOM 642 N N . ALA A 1 87 ? -22.463 -4.87 1.374 1 97.51 87 ALA A N 1
ATOM 643 C CA . ALA A 1 87 ? -23.665 -5.663 1.13 1 97.51 87 ALA A CA 1
ATOM 644 C C . ALA A 1 87 ? -23.533 -6.477 -0.154 1 97.51 87 ALA A C 1
ATOM 646 O O . ALA A 1 87 ? -23.872 -7.663 -0.182 1 97.51 87 ALA A O 1
ATOM 647 N N . SER A 1 88 ? -23.033 -5.822 -1.179 1 97.65 88 SER A N 1
ATOM 648 C CA . SER A 1 88 ? -22.849 -6.515 -2.45 1 97.65 88 SER A CA 1
ATOM 649 C C . SER A 1 88 ? -21.863 -7.67 -2.312 1 97.65 88 SER A C 1
ATOM 651 O O . SER A 1 88 ? -22.085 -8.751 -2.862 1 97.65 88 SER A O 1
ATOM 653 N N . PHE A 1 89 ? -20.801 -7.45 -1.595 1 97.43 89 PHE A N 1
ATOM 654 C CA . PHE A 1 89 ? -19.799 -8.487 -1.38 1 97.43 89 PHE A CA 1
ATOM 655 C C . PHE A 1 89 ? -20.389 -9.658 -0.604 1 97.43 89 PHE A C 1
ATOM 657 O O . PHE A 1 89 ? -20.163 -10.819 -0.954 1 97.43 89 PHE A O 1
ATOM 664 N N . VAL A 1 90 ? -21.091 -9.355 0.439 1 95.93 90 VAL A N 1
ATOM 665 C CA . VAL A 1 90 ? -21.663 -10.394 1.29 1 95.93 90 VAL A CA 1
ATOM 666 C C . VAL A 1 90 ? -22.639 -11.245 0.481 1 95.93 90 VAL A C 1
ATOM 668 O O . VAL A 1 90 ? -22.624 -12.475 0.573 1 95.93 90 VAL A O 1
ATOM 671 N N . ILE A 1 91 ? -23.46 -10.623 -0.306 1 94.73 91 ILE A N 1
ATOM 672 C CA . ILE A 1 91 ? -24.429 -11.342 -1.126 1 94.73 91 ILE A CA 1
ATOM 673 C C . ILE A 1 91 ? -23.698 -12.221 -2.139 1 94.73 91 ILE A C 1
ATOM 675 O O . ILE A 1 91 ? -23.999 -13.41 -2.269 1 94.73 91 ILE A O 1
ATOM 679 N N . ALA A 1 92 ? -22.724 -11.7 -2.813 1 94.5 92 ALA A N 1
ATOM 680 C CA . ALA A 1 92 ? -21.973 -12.464 -3.806 1 94.5 92 ALA A CA 1
ATOM 681 C C . ALA A 1 92 ? -21.216 -13.617 -3.153 1 94.5 92 ALA A C 1
ATOM 683 O O . ALA A 1 92 ? -21.205 -14.734 -3.675 1 94.5 92 ALA A O 1
ATOM 684 N N . ALA A 1 93 ? -20.574 -13.34 -2.012 1 94.58 93 ALA A N 1
ATOM 685 C CA . ALA A 1 93 ? -19.767 -14.343 -1.321 1 94.58 93 ALA A CA 1
ATOM 686 C C . ALA A 1 93 ? -20.639 -15.479 -0.793 1 94.58 93 ALA A C 1
ATOM 688 O O . ALA A 1 93 ? -20.182 -16.619 -0.679 1 94.58 93 ALA A O 1
ATOM 689 N N . SER A 1 94 ? -21.863 -15.206 -0.442 1 92.31 94 SER A N 1
ATOM 690 C CA . SER A 1 94 ? -22.76 -16.225 0.095 1 92.31 94 SER A CA 1
ATOM 691 C C . SER A 1 94 ? -22.98 -17.352 -0.909 1 92.31 94 SER A C 1
ATOM 693 O O . SER A 1 94 ? -23.284 -18.483 -0.525 1 92.31 94 SER A O 1
ATOM 695 N N . ALA A 1 95 ? -22.814 -17.073 -2.182 1 90.67 95 ALA A N 1
ATOM 696 C CA . ALA A 1 95 ? -22.981 -18.083 -3.223 1 90.67 95 ALA A CA 1
ATOM 697 C C . ALA A 1 95 ? -21.999 -19.235 -3.033 1 90.67 95 ALA A C 1
ATOM 699 O O . ALA A 1 95 ? -22.267 -20.364 -3.45 1 90.67 95 ALA A O 1
ATOM 700 N N . ALA A 1 96 ? -20.878 -18.943 -2.419 1 90.57 96 ALA A N 1
ATOM 701 C CA . ALA A 1 96 ? -19.846 -19.959 -2.231 1 90.57 96 ALA A CA 1
ATOM 702 C C . ALA A 1 96 ? -20.251 -20.961 -1.154 1 90.57 96 ALA A C 1
ATOM 704 O O . ALA A 1 96 ? -19.708 -22.066 -1.089 1 90.57 96 ALA A O 1
ATOM 705 N N . TYR A 1 97 ? -21.244 -20.584 -0.334 1 90.23 97 TYR A N 1
ATOM 706 C CA . TYR A 1 97 ? -21.599 -21.423 0.805 1 90.23 97 TYR A CA 1
ATOM 707 C C . TYR A 1 97 ? -22.964 -22.07 0.601 1 90.23 97 TYR A C 1
ATOM 709 O O . TYR A 1 97 ? -23.385 -22.911 1.399 1 90.23 97 TYR A O 1
ATOM 717 N N . LEU A 1 98 ? -23.605 -21.694 -0.43 1 85.97 98 LEU A N 1
ATOM 718 C CA . LEU A 1 98 ? -24.934 -22.23 -0.704 1 85.97 98 LEU A CA 1
ATOM 719 C C . LEU A 1 98 ? -24.852 -23.44 -1.628 1 85.97 98 LEU A C 1
ATOM 721 O O . LEU A 1 98 ? -23.979 -23.506 -2.496 1 85.97 98 LEU A O 1
ATOM 725 N N . PRO A 1 99 ? -25.783 -24.375 -1.369 1 82.71 99 PRO A N 1
ATOM 726 C CA . PRO A 1 99 ? -25.84 -25.517 -2.285 1 82.71 99 PRO A CA 1
ATOM 727 C C . PRO A 1 99 ? -26.219 -25.113 -3.708 1 82.71 99 PRO A C 1
ATOM 729 O O . PRO A 1 99 ? -26.833 -24.063 -3.914 1 82.71 99 PRO A O 1
ATOM 732 N N . ASP A 1 100 ? -25.794 -25.846 -4.646 1 76.62 100 ASP A N 1
ATOM 733 C CA . ASP A 1 100 ? -25.935 -25.541 -6.066 1 76.62 100 ASP A CA 1
ATOM 734 C C . ASP A 1 100 ? -27.388 -25.234 -6.421 1 76.62 100 ASP A C 1
ATOM 736 O O . ASP A 1 100 ? -27.66 -24.344 -7.23 1 76.62 100 ASP A O 1
ATOM 740 N N . ASN A 1 101 ? -28.246 -25.884 -5.837 1 74.51 101 ASN A N 1
ATOM 741 C CA . ASN A 1 101 ? -29.652 -25.693 -6.176 1 74.51 101 ASN A CA 1
ATOM 742 C C . ASN A 1 101 ? -30.152 -24.318 -5.741 1 74.51 101 ASN A C 1
ATOM 744 O O . ASN A 1 101 ? -31.05 -23.753 -6.367 1 74.51 101 ASN A O 1
ATOM 748 N N . LEU A 1 102 ? -29.58 -23.797 -4.799 1 72.6 102 LEU A N 1
ATOM 749 C CA . LEU A 1 102 ? -30.03 -22.521 -4.254 1 72.6 102 LEU A CA 1
ATOM 750 C C . LEU A 1 102 ? -29.173 -21.374 -4.778 1 72.6 102 LEU A C 1
ATOM 752 O O . LEU A 1 102 ? -29.624 -20.227 -4.823 1 72.6 102 LEU A O 1
ATOM 756 N N . SER A 1 103 ? -28.061 -21.697 -5.296 1 74.94 103 SER A N 1
ATOM 757 C CA . SER A 1 103 ? -27.11 -20.636 -5.612 1 74.94 103 SER A CA 1
ATOM 758 C C . SER A 1 103 ? -27.082 -20.346 -7.109 1 74.94 103 SER A C 1
ATOM 760 O O . SER A 1 103 ? -26.441 -19.391 -7.55 1 74.94 103 SER A O 1
ATOM 762 N N . ASP A 1 104 ? -27.871 -21.09 -7.907 1 80.61 104 ASP A N 1
ATOM 763 C CA . ASP A 1 104 ? -27.739 -20.981 -9.357 1 80.61 104 ASP A CA 1
ATOM 764 C C . ASP A 1 104 ? -28.122 -19.584 -9.84 1 80.61 104 ASP A C 1
ATOM 766 O O . ASP A 1 104 ? -27.409 -18.983 -10.647 1 80.61 104 ASP A O 1
ATOM 770 N N . THR A 1 105 ? -29.276 -19.134 -9.299 1 79.93 105 THR A N 1
ATOM 771 C CA . THR A 1 105 ? -29.72 -17.807 -9.712 1 79.93 105 THR A CA 1
ATOM 772 C C . THR A 1 105 ? -28.713 -16.743 -9.285 1 79.93 105 THR A C 1
ATOM 774 O O . THR A 1 105 ? -28.416 -15.82 -10.047 1 79.93 105 THR A O 1
ATOM 777 N N . LEU A 1 106 ? -28.212 -16.885 -8.111 1 84.61 106 LEU A N 1
ATOM 778 C CA . LEU A 1 106 ? -27.234 -15.932 -7.597 1 84.61 106 LEU A CA 1
ATOM 779 C C . LEU A 1 106 ? -25.939 -15.995 -8.4 1 84.61 106 LEU A C 1
ATOM 781 O O . LEU A 1 106 ? -25.379 -14.959 -8.766 1 84.61 106 LEU A O 1
ATOM 785 N N . LYS A 1 107 ? -25.605 -17.11 -8.786 1 85.18 107 LYS A N 1
ATOM 786 C CA . LYS A 1 107 ? -24.358 -17.309 -9.518 1 85.18 107 LYS A CA 1
ATOM 787 C C . LYS A 1 107 ? -24.449 -16.73 -10.928 1 85.18 107 LYS A C 1
ATOM 789 O O . LYS A 1 107 ? -23.455 -16.242 -11.47 1 85.18 107 LYS A O 1
ATOM 794 N N . GLN A 1 108 ? -25.61 -16.751 -11.445 1 85.39 108 GLN A N 1
ATOM 795 C CA . GLN A 1 108 ? -25.803 -16.228 -12.794 1 85.39 108 GLN A CA 1
ATOM 796 C C . GLN A 1 108 ? -25.769 -14.702 -12.802 1 85.39 108 GLN A C 1
ATOM 798 O O . GLN A 1 108 ? -25.462 -14.088 -13.825 1 85.39 108 GLN A O 1
ATOM 803 N N . ASN A 1 109 ? -26.025 -14.116 -11.612 1 89.16 109 ASN A N 1
ATOM 804 C CA . ASN A 1 109 ? -26.084 -12.66 -11.54 1 89.16 109 ASN A CA 1
ATOM 805 C C . ASN A 1 109 ? -24.999 -12.1 -10.625 1 89.16 109 ASN A C 1
ATOM 807 O O . ASN A 1 109 ? -25.099 -10.962 -10.162 1 89.16 109 ASN A O 1
ATOM 811 N N . ILE A 1 110 ? -24.034 -12.867 -10.394 1 92.98 110 ILE A N 1
ATOM 812 C CA . ILE A 1 110 ? -23.04 -12.519 -9.384 1 92.98 110 ILE A CA 1
ATOM 813 C C . ILE A 1 110 ? -22.238 -11.304 -9.846 1 92.98 110 ILE A C 1
ATOM 815 O O . ILE A 1 110 ? -21.808 -10.488 -9.028 1 92.98 110 ILE A O 1
ATOM 819 N N . ASP A 1 111 ? -22.08 -11.078 -11.145 1 95.57 111 ASP A N 1
ATOM 820 C CA . ASP A 1 111 ? -21.346 -9.939 -11.688 1 95.57 111 ASP A CA 1
ATOM 821 C C . ASP A 1 111 ? -22.088 -8.631 -11.422 1 95.57 111 ASP A C 1
ATOM 823 O O . ASP A 1 111 ? -21.468 -7.57 -11.315 1 95.57 111 ASP A O 1
ATOM 827 N N . PHE A 1 112 ? -23.441 -8.77 -11.397 1 95.68 112 PHE A N 1
ATOM 828 C CA . PHE A 1 112 ? -24.246 -7.597 -11.077 1 95.68 112 PHE A CA 1
ATOM 829 C C . PHE A 1 112 ? -23.854 -7.026 -9.719 1 95.68 112 PHE A C 1
ATOM 831 O O . PHE A 1 112 ? -23.691 -5.813 -9.574 1 95.68 112 PHE A O 1
ATOM 838 N N . PHE A 1 113 ? -23.66 -7.869 -8.742 1 96.41 113 PHE A N 1
ATOM 839 C CA . PHE A 1 113 ? -23.273 -7.44 -7.404 1 96.41 113 PHE A CA 1
ATOM 840 C C . PHE A 1 113 ? -21.842 -6.917 -7.395 1 96.41 113 PHE A C 1
ATOM 842 O O . PHE A 1 113 ? -21.516 -5.996 -6.643 1 96.41 113 PHE A O 1
ATOM 849 N N . TYR A 1 114 ? -21.021 -7.53 -8.225 1 97.74 114 TYR A N 1
ATOM 850 C CA . TYR A 1 114 ? -19.657 -7.033 -8.36 1 97.74 114 TYR A CA 1
ATOM 851 C C . TYR A 1 114 ? -19.646 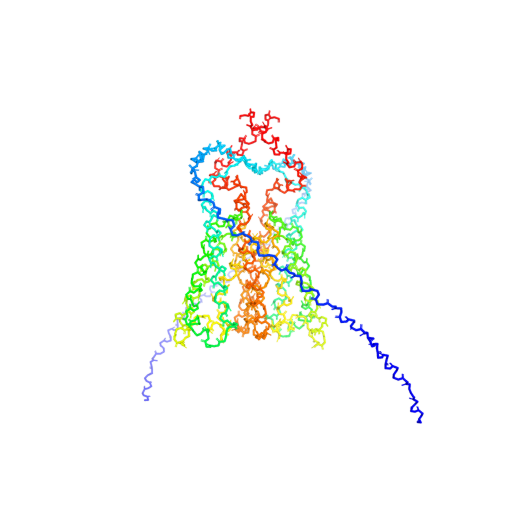-5.6 -8.88 1 97.74 114 TYR A C 1
ATOM 853 O O . TYR A 1 114 ? -18.897 -4.757 -8.381 1 97.74 114 TYR A O 1
ATOM 861 N N . VAL A 1 115 ? -20.452 -5.24 -9.882 1 97.9 115 VAL A N 1
ATOM 862 C CA . VAL A 1 115 ? -20.509 -3.913 -10.485 1 97.9 115 VAL A CA 1
ATOM 863 C C . VAL A 1 115 ? -21.06 -2.909 -9.475 1 97.9 115 VAL A C 1
ATOM 865 O O . VAL A 1 115 ? -20.51 -1.818 -9.311 1 97.9 115 VAL A O 1
ATOM 868 N N . ILE A 1 116 ? -22.091 -3.344 -8.771 1 98.04 116 ILE A N 1
ATOM 869 C CA . ILE A 1 116 ? -22.715 -2.475 -7.778 1 98.04 116 ILE A CA 1
ATOM 870 C C . ILE A 1 116 ? -21.736 -2.208 -6.638 1 98.04 116 ILE A C 1
ATOM 872 O O . ILE A 1 116 ? -21.585 -1.067 -6.195 1 98.04 116 ILE A O 1
ATOM 876 N N . GLY A 1 117 ? -21.101 -3.241 -6.152 1 98.41 117 GLY A N 1
ATOM 877 C CA . GLY A 1 117 ? -20.123 -3.084 -5.087 1 98.41 117 GLY A CA 1
ATOM 878 C C . GLY A 1 117 ? -18.939 -2.224 -5.487 1 98.41 117 GLY A C 1
ATOM 879 O O . GLY A 1 117 ? -18.468 -1.401 -4.699 1 98.41 117 GLY A O 1
ATOM 880 N N . SER A 1 118 ? -18.475 -2.432 -6.727 1 98.68 118 SER A N 1
ATOM 881 C CA . SER A 1 118 ? -17.383 -1.613 -7.242 1 98.68 118 SER A CA 1
ATOM 882 C C . SER A 1 118 ? -17.789 -0.146 -7.338 1 98.68 118 SER A C 1
ATOM 884 O O . SER A 1 118 ? -16.98 0.746 -7.074 1 98.68 118 SER A O 1
ATOM 886 N N . GLY A 1 119 ? -19.005 0.104 -7.788 1 98.63 119 GLY A N 1
ATOM 887 C CA . GLY A 1 119 ? -19.511 1.467 -7.816 1 98.63 119 GLY A CA 1
ATOM 888 C C . GLY A 1 119 ? -19.578 2.107 -6.442 1 98.63 119 GLY A C 1
ATOM 889 O O . GLY A 1 119 ? -19.215 3.273 -6.276 1 98.63 119 GLY A O 1
ATOM 890 N N . GLY A 1 120 ? -20.091 1.328 -5.457 1 98.7 120 GLY A N 1
ATOM 891 C CA . GLY A 1 120 ? -20.102 1.814 -4.087 1 98.7 120 GLY A CA 1
ATOM 892 C C . GLY A 1 120 ? -18.722 2.169 -3.568 1 98.7 120 GLY A C 1
ATOM 893 O O . GLY A 1 120 ? -18.541 3.207 -2.928 1 98.7 120 GLY A O 1
ATOM 894 N N . LEU A 1 121 ? -17.757 1.295 -3.816 1 98.69 121 LEU A N 1
ATOM 895 C CA . LEU A 1 121 ? -16.377 1.587 -3.443 1 98.69 121 LEU A CA 1
ATOM 896 C C . LEU A 1 121 ? -15.892 2.868 -4.113 1 98.69 121 LEU A C 1
ATOM 898 O O . LEU A 1 121 ? -15.241 3.699 -3.476 1 98.69 121 LEU A O 1
ATOM 902 N N . GLY A 1 122 ? -16.185 3.02 -5.401 1 98.71 122 GLY A N 1
ATOM 903 C CA . GLY A 1 122 ? -15.81 4.227 -6.121 1 98.71 122 GLY A CA 1
ATOM 904 C C . GLY A 1 122 ? -16.365 5.492 -5.495 1 98.71 122 GLY A C 1
ATOM 905 O O . GLY A 1 122 ? -15.648 6.484 -5.348 1 98.71 122 GLY A O 1
ATOM 906 N N . LEU A 1 123 ? -17.628 5.454 -5.133 1 98.33 123 LEU A N 1
ATOM 907 C CA . LEU A 1 123 ? -18.253 6.594 -4.471 1 98.33 123 LEU A CA 1
ATOM 908 C C . LEU A 1 123 ? -17.517 6.945 -3.183 1 98.33 123 LEU A C 1
ATOM 910 O O . LEU A 1 123 ? -17.225 8.116 -2.93 1 98.33 123 LEU A O 1
ATOM 914 N N . SER A 1 124 ? -17.192 5.982 -2.41 1 98.19 124 SER A N 1
ATOM 915 C CA . SER A 1 124 ? -16.488 6.201 -1.151 1 98.19 124 SER A CA 1
ATOM 916 C C . SER A 1 124 ? -15.091 6.764 -1.39 1 98.19 124 SER A C 1
ATOM 918 O O . SER A 1 124 ? -14.637 7.644 -0.656 1 98.19 124 SER A O 1
ATOM 920 N N . LEU A 1 125 ? -14.45 6.248 -2.394 1 98.16 125 LEU A N 1
ATOM 921 C CA . LEU A 1 125 ? -13.095 6.71 -2.674 1 98.16 125 LEU A CA 1
ATOM 922 C C . LEU A 1 125 ? -13.101 8.156 -3.157 1 98.16 125 LEU A C 1
ATOM 924 O O . LEU A 1 125 ? -12.165 8.91 -2.885 1 98.16 125 LEU A O 1
ATOM 928 N N . PHE A 1 126 ? -14.092 8.538 -3.832 1 96.95 126 PHE A N 1
ATOM 929 C CA . PHE A 1 126 ? -14.198 9.91 -4.315 1 96.95 126 PHE A CA 1
ATOM 930 C C . PHE A 1 126 ? -14.472 10.87 -3.163 1 96.95 126 PHE A C 1
ATOM 932 O O . PHE A 1 126 ? -14.045 12.026 -3.197 1 96.95 126 PHE A O 1
ATOM 939 N N . LEU A 1 127 ? -15.1 10.4 -2.122 1 95.94 127 LEU A N 1
ATOM 940 C CA . LEU A 1 127 ? -15.568 11.286 -1.062 1 95.94 127 LEU A CA 1
ATOM 941 C C . LEU A 1 127 ? -14.699 11.15 0.184 1 95.94 127 LEU A C 1
ATOM 943 O O . LEU A 1 127 ? -14.872 11.896 1.151 1 95.94 127 LEU A O 1
ATOM 947 N N . ILE A 1 128 ? -13.75 10.183 0.13 1 93.38 128 ILE A N 1
ATOM 948 C CA . ILE A 1 128 ? -12.915 9.902 1.292 1 93.38 128 ILE A CA 1
ATOM 949 C C . ILE A 1 128 ? -12.044 11.116 1.608 1 93.38 128 ILE A C 1
ATOM 951 O O . ILE A 1 128 ? -11.573 11.803 0.699 1 93.38 128 ILE A O 1
ATOM 955 N N . HIS A 1 129 ? -11.888 11.476 2.908 1 88 129 HIS A N 1
ATOM 956 C CA . HIS A 1 129 ? -11.012 12.553 3.353 1 88 129 HIS A CA 1
ATOM 957 C C . HIS A 1 129 ? -9.655 12.013 3.794 1 88 129 HIS A C 1
ATOM 959 O O . HIS A 1 129 ? -9.549 11.371 4.842 1 88 129 HIS A O 1
ATOM 965 N N . ILE A 1 130 ? -8.708 12.201 2.955 1 83.09 130 ILE A N 1
ATOM 966 C CA . ILE A 1 130 ? -7.322 11.833 3.224 1 83.09 130 ILE A CA 1
ATOM 967 C C . ILE A 1 130 ? -6.435 13.073 3.15 1 83.09 130 ILE A C 1
ATOM 969 O O . ILE A 1 130 ? -6.481 13.819 2.169 1 83.09 130 ILE A O 1
ATOM 973 N N . TYR A 1 131 ? -5.582 13.31 4.146 1 75.26 131 TYR A N 1
ATOM 974 C CA . TYR A 1 131 ? -4.763 14.514 4.228 1 75.26 131 TYR A CA 1
ATOM 975 C C . TYR A 1 131 ? -3.735 14.552 3.104 1 75.26 131 TYR A C 1
ATOM 977 O O . TYR A 1 131 ? -3.385 15.626 2.609 1 75.26 131 TYR A O 1
ATOM 985 N N . VAL A 1 132 ? -3.319 13.4 2.791 1 76.94 132 VAL A N 1
ATOM 986 C CA . VAL A 1 132 ? -2.339 13.329 1.713 1 76.94 132 VAL A CA 1
ATOM 987 C C . VAL A 1 132 ? -3.046 13.057 0.387 1 76.94 132 VAL A C 1
ATOM 989 O O . VAL A 1 132 ? -3.442 11.923 0.11 1 76.94 132 VAL A O 1
ATOM 992 N N . THR A 1 133 ? -3.164 14.01 -0.46 1 83.34 133 THR A N 1
ATOM 993 C CA . THR A 1 133 ? -3.926 13.948 -1.703 1 83.34 133 THR A CA 1
ATOM 994 C C . THR A 1 133 ? -3.382 12.853 -2.616 1 83.34 133 THR A C 1
ATOM 996 O O . THR A 1 133 ? -4.143 12.202 -3.334 1 83.34 133 THR A O 1
ATOM 999 N N . GLU A 1 134 ? -2.094 12.657 -2.583 1 82.23 134 GLU A N 1
ATOM 1000 C CA . GLU A 1 134 ? -1.464 11.667 -3.452 1 82.23 134 GLU A CA 1
ATOM 1001 C C . GLU A 1 134 ? -1.955 10.258 -3.13 1 82.23 134 GLU A C 1
ATOM 1003 O O . GLU A 1 134 ? -2.09 9.422 -4.026 1 82.23 134 GLU A O 1
ATOM 1008 N N . ILE A 1 135 ? -2.142 10.004 -1.9 1 87.2 135 ILE A N 1
ATOM 1009 C CA . ILE A 1 135 ? -2.652 8.694 -1.507 1 87.2 135 ILE A CA 1
ATOM 1010 C C . ILE A 1 135 ? -4.076 8.517 -2.03 1 87.2 135 ILE A C 1
ATOM 1012 O O . ILE A 1 135 ? -4.42 7.461 -2.566 1 87.2 135 ILE A O 1
ATOM 1016 N N . LYS A 1 136 ? -4.894 9.574 -1.889 1 91.39 136 LYS A N 1
ATOM 1017 C CA . LYS A 1 136 ? -6.258 9.531 -2.407 1 91.39 136 LYS A CA 1
ATOM 1018 C C . LYS A 1 136 ? -6.268 9.247 -3.907 1 91.39 136 LYS A C 1
ATOM 1020 O O . LYS A 1 136 ? -7.002 8.375 -4.374 1 91.39 136 LYS A O 1
ATOM 1025 N N . ARG A 1 137 ? -5.475 9.939 -4.591 1 92.84 137 ARG A N 1
ATOM 1026 C CA . ARG A 1 137 ? -5.406 9.792 -6.041 1 92.84 137 ARG A CA 1
ATOM 1027 C C . ARG A 1 137 ? -4.929 8.397 -6.429 1 92.84 137 ARG A C 1
ATOM 1029 O O . ARG A 1 137 ? -5.394 7.828 -7.419 1 92.84 137 ARG A O 1
ATOM 1036 N N . THR A 1 138 ? -3.997 7.905 -5.708 1 92.41 138 THR A N 1
ATOM 1037 C CA . THR A 1 138 ? -3.497 6.562 -5.978 1 92.41 138 THR A CA 1
ATOM 1038 C C . THR A 1 138 ? -4.602 5.526 -5.793 1 92.41 138 THR A C 1
ATOM 1040 O O . THR A 1 138 ? -4.759 4.624 -6.619 1 92.41 138 THR A O 1
ATOM 1043 N N . LEU A 1 139 ? -5.338 5.657 -4.716 1 96.5 139 LEU A N 1
ATOM 1044 C CA . LEU A 1 139 ? -6.435 4.728 -4.468 1 96.5 139 LEU A CA 1
ATOM 1045 C C . LEU A 1 139 ? -7.487 4.824 -5.567 1 96.5 139 LEU A C 1
ATOM 1047 O O . LEU A 1 139 ? -7.999 3.803 -6.033 1 96.5 139 LEU A O 1
ATOM 1051 N N . GLN A 1 140 ? -7.783 6.005 -5.993 1 98.08 140 GLN A N 1
ATOM 1052 C CA . GLN A 1 140 ? -8.731 6.214 -7.083 1 98.08 140 GLN A CA 1
ATOM 1053 C C . GLN A 1 140 ? -8.21 5.618 -8.387 1 98.08 140 GLN A C 1
ATOM 1055 O O . GLN A 1 140 ? -8.971 5.019 -9.15 1 98.08 140 GLN A O 1
ATOM 1060 N N . ALA A 1 141 ? -6.96 5.838 -8.587 1 96.57 141 ALA A N 1
ATOM 1061 C CA . ALA A 1 141 ? -6.35 5.271 -9.787 1 96.57 141 ALA A CA 1
ATOM 1062 C C . ALA A 1 141 ? -6.416 3.747 -9.769 1 96.57 141 ALA A C 1
ATOM 1064 O O . ALA A 1 141 ? -6.704 3.12 -10.791 1 96.57 141 ALA A O 1
ATOM 1065 N N . LEU A 1 142 ? -6.092 3.157 -8.646 1 97.72 142 LEU A N 1
ATOM 1066 C CA . LEU A 1 142 ? -6.161 1.707 -8.505 1 97.72 142 LEU A CA 1
ATOM 1067 C C . LEU A 1 142 ? -7.584 1.206 -8.733 1 97.72 142 LEU A C 1
ATOM 1069 O O . LEU A 1 142 ? -7.788 0.181 -9.388 1 97.72 142 LEU A O 1
ATOM 1073 N N . TRP A 1 143 ? -8.55 1.932 -8.19 1 98.58 143 TRP A N 1
ATOM 1074 C CA . TRP A 1 143 ? -9.951 1.6 -8.425 1 98.58 143 TRP A CA 1
ATOM 1075 C C . TRP A 1 143 ? -10.279 1.644 -9.914 1 98.58 143 TRP A C 1
ATOM 1077 O O . TRP A 1 143 ? -10.875 0.707 -10.452 1 98.58 143 TRP A O 1
ATOM 1087 N N . GLY A 1 144 ? -9.876 2.736 -10.583 1 98.55 144 GLY A N 1
ATOM 1088 C CA . GLY A 1 144 ? -10.106 2.849 -12.014 1 98.55 144 GLY A CA 1
ATOM 1089 C C . GLY A 1 144 ? -9.457 1.735 -12.813 1 98.55 144 GLY A C 1
ATOM 1090 O O . GLY A 1 144 ? -10.079 1.162 -13.71 1 98.55 144 GLY A O 1
ATOM 1091 N N . LEU A 1 145 ? -8.229 1.434 -12.471 1 97.94 145 LEU A N 1
ATOM 1092 C CA . LEU A 1 145 ? -7.506 0.357 -13.137 1 97.94 145 LEU A CA 1
ATOM 1093 C C . LEU A 1 145 ? -8.205 -0.981 -12.923 1 97.94 145 LEU A C 1
ATOM 1095 O O . LEU A 1 145 ? -8.26 -1.811 -13.833 1 97.94 145 LEU A O 1
ATOM 1099 N N . GLY A 1 146 ? -8.676 -1.15 -11.708 1 98.49 146 GLY A N 1
ATOM 1100 C CA . GLY A 1 146 ? -9.392 -2.381 -11.412 1 98.49 146 GLY A CA 1
ATOM 1101 C C . GLY A 1 146 ? -10.689 -2.518 -12.187 1 98.49 146 GLY A C 1
ATOM 1102 O O . GLY A 1 146 ? -11.024 -3.606 -12.659 1 98.49 146 GLY A O 1
ATOM 1103 N N . VAL A 1 147 ? -11.418 -1.435 -12.278 1 98.51 147 VAL A N 1
ATOM 1104 C CA . VAL A 1 147 ? -12.672 -1.446 -13.023 1 98.51 147 VAL A CA 1
ATOM 1105 C C . VAL A 1 147 ? -12.392 -1.709 -14.501 1 98.51 147 VAL A C 1
ATOM 1107 O O . VAL A 1 147 ? -13.041 -2.555 -15.121 1 98.51 147 VAL A O 1
ATOM 1110 N N . LEU A 1 148 ? -11.435 -1.06 -15.071 1 98.6 148 LEU A N 1
ATOM 1111 C CA . LEU A 1 148 ? -11.073 -1.257 -16.47 1 98.6 148 LEU A CA 1
ATOM 1112 C C . LEU A 1 148 ? -10.542 -2.668 -16.701 1 98.6 148 LEU A C 1
ATOM 1114 O O . LEU A 1 148 ? -10.885 -3.31 -17.696 1 98.6 148 LEU A O 1
ATOM 1118 N N . GLY A 1 149 ? -9.701 -3.084 -15.801 1 98.55 149 GLY A N 1
ATOM 1119 C CA . GLY A 1 149 ? -9.196 -4.444 -15.893 1 98.55 149 GLY A CA 1
ATOM 1120 C C . GLY A 1 149 ? -10.289 -5.493 -15.807 1 98.55 149 GLY A C 1
ATOM 1121 O O . GLY A 1 149 ? -10.253 -6.495 -16.524 1 98.55 149 GLY A O 1
ATOM 1122 N N . SER A 1 150 ? -11.204 -5.254 -14.925 1 98.61 150 SER A N 1
ATOM 1123 C CA . SER A 1 150 ? -12.334 -6.169 -14.797 1 98.61 150 SER A CA 1
ATOM 1124 C C . SER A 1 150 ? -13.17 -6.196 -16.071 1 98.61 150 SER A C 1
ATOM 1126 O O . SER A 1 150 ? -13.588 -7.264 -16.523 1 98.61 150 SER A O 1
ATOM 1128 N N . ALA A 1 151 ? -13.429 -5.059 -16.6 1 98.34 151 ALA A N 1
ATOM 1129 C CA . ALA A 1 151 ? -14.202 -4.976 -17.836 1 98.34 151 ALA A CA 1
ATOM 1130 C C . ALA A 1 151 ? -13.479 -5.679 -18.982 1 98.34 151 ALA A C 1
ATOM 1132 O O . ALA A 1 151 ? -14.091 -6.439 -19.737 1 98.34 151 ALA A O 1
ATOM 1133 N N . ALA A 1 152 ? -12.227 -5.428 -19.104 1 98.43 152 ALA A N 1
ATOM 1134 C CA . ALA A 1 152 ? -11.438 -6.074 -20.15 1 98.43 152 ALA A CA 1
ATOM 1135 C C . ALA A 1 152 ? -11.448 -7.591 -19.986 1 98.43 152 ALA A C 1
ATOM 1137 O O . ALA A 1 152 ? -11.581 -8.327 -20.967 1 98.43 152 ALA A O 1
ATOM 1138 N N . THR A 1 153 ? -11.259 -8.016 -18.772 1 98.29 153 THR A N 1
ATOM 1139 C CA . THR A 1 153 ? -11.267 -9.449 -18.496 1 98.29 153 THR A CA 1
ATOM 1140 C C . THR A 1 153 ? -12.618 -10.061 -18.851 1 98.29 153 THR A C 1
ATOM 1142 O O . THR A 1 153 ? -12.681 -11.146 -19.433 1 98.29 153 THR A O 1
ATOM 1145 N N . TYR A 1 154 ? -13.639 -9.4 -18.49 1 98.03 154 TYR A N 1
ATOM 1146 C CA . TYR A 1 154 ? -14.974 -9.906 -18.789 1 98.03 154 TYR A CA 1
ATOM 1147 C C . TYR A 1 154 ? -15.196 -10.003 -20.294 1 98.03 154 TYR A C 1
ATOM 1149 O O . TYR A 1 154 ? -15.617 -11.046 -20.8 1 98.03 154 TYR A O 1
ATOM 1157 N N . ILE A 1 155 ? -14.896 -8.98 -21.062 1 98.17 155 ILE A N 1
ATOM 1158 C CA . ILE A 1 155 ? -15.211 -8.86 -22.482 1 98.17 155 ILE A CA 1
ATOM 1159 C C . ILE A 1 155 ? -14.3 -9.779 -23.292 1 98.17 155 ILE A C 1
ATOM 1161 O O . ILE A 1 155 ? -14.756 -10.461 -24.212 1 98.17 155 ILE A O 1
ATOM 1165 N N . THR A 1 156 ? -13.032 -9.877 -22.933 1 98 156 THR A N 1
ATOM 1166 C CA . THR A 1 156 ? -12.064 -10.535 -23.804 1 98 156 THR A CA 1
ATOM 1167 C C . THR A 1 156 ? -11.843 -11.981 -23.372 1 98 156 THR A C 1
ATOM 1169 O O . THR A 1 156 ? -11.418 -12.816 -24.174 1 98 156 THR A O 1
ATOM 1172 N N . LEU A 1 157 ? -12.155 -12.287 -22.141 1 97.73 157 LEU A N 1
ATOM 1173 C CA . LEU A 1 157 ? -11.764 -13.607 -21.659 1 97.73 157 LEU A CA 1
ATOM 1174 C C . LEU A 1 157 ? -12.97 -14.367 -21.116 1 97.73 157 LEU A C 1
ATOM 1176 O O . LEU A 1 157 ? -13.261 -15.478 -21.563 1 97.73 157 LEU A O 1
ATOM 1180 N N . ALA A 1 158 ? -13.716 -13.77 -20.248 1 97.46 158 ALA A N 1
ATOM 1181 C CA . ALA A 1 158 ? -14.806 -14.473 -19.576 1 97.46 158 ALA A CA 1
ATOM 1182 C C . ALA A 1 158 ? -15.972 -14.716 -20.53 1 97.46 158 ALA A C 1
ATOM 1184 O O . ALA A 1 158 ? -16.465 -15.841 -20.643 1 97.46 158 ALA A O 1
ATOM 1185 N N . GLN A 1 159 ? -16.43 -13.711 -21.23 1 96.75 159 GLN A N 1
ATOM 1186 C CA . GLN A 1 159 ? -17.588 -13.806 -22.112 1 96.75 159 GLN A CA 1
ATOM 1187 C C . GLN A 1 159 ? -17.361 -14.844 -23.208 1 96.75 159 GLN A C 1
ATOM 1189 O O . GLN A 1 159 ? -18.221 -15.692 -23.454 1 96.75 159 GLN A O 1
ATOM 1194 N N . PRO A 1 160 ? -16.234 -14.789 -23.935 1 97.65 160 PRO A N 1
ATOM 1195 C CA . PRO A 1 160 ? -15.992 -15.812 -24.956 1 97.65 160 PRO A CA 1
ATOM 1196 C C . PRO A 1 160 ? -15.981 -17.227 -24.383 1 97.65 160 PRO A C 1
ATOM 1198 O O . PRO A 1 160 ? -16.272 -18.189 -25.099 1 97.65 160 PRO A O 1
ATOM 1201 N N . ALA A 1 161 ? -15.622 -17.39 -23.149 1 96.83 161 ALA A N 1
ATOM 1202 C CA . ALA A 1 161 ? -15.594 -18.692 -22.488 1 96.83 161 ALA A CA 1
ATOM 1203 C C . ALA A 1 161 ? -16.95 -19.023 -21.871 1 96.83 161 ALA A C 1
ATOM 1205 O O . ALA A 1 161 ? -17.085 -20.011 -21.146 1 96.83 161 ALA A O 1
ATOM 1206 N N . ASN A 1 162 ? -17.978 -18.139 -22.035 1 95.58 162 ASN A N 1
ATOM 1207 C CA . ASN A 1 162 ? -19.336 -18.31 -21.53 1 95.58 162 ASN A CA 1
ATOM 1208 C C . ASN A 1 162 ? -19.358 -18.428 -20.009 1 95.58 162 ASN A C 1
ATOM 1210 O O . ASN A 1 162 ? -20.022 -19.309 -19.46 1 95.58 162 ASN A O 1
ATOM 1214 N N . LYS A 1 163 ? -18.575 -17.636 -19.352 1 95.69 163 LYS A N 1
ATOM 1215 C CA . LYS A 1 163 ? -18.509 -17.58 -17.895 1 95.69 163 LYS A CA 1
ATOM 1216 C C . LYS A 1 163 ? -18.767 -16.164 -17.387 1 95.69 163 LYS A C 1
ATOM 1218 O O . LYS A 1 163 ? -18.614 -15.194 -18.132 1 95.69 163 LYS A O 1
ATOM 1223 N N . THR A 1 164 ? -19.211 -16.116 -16.146 1 96.01 164 THR A N 1
ATOM 1224 C CA . THR A 1 164 ? -19.233 -14.818 -15.48 1 96.01 164 THR A CA 1
ATOM 1225 C C . THR A 1 164 ? -17.819 -14.37 -15.122 1 96.01 164 THR A C 1
ATOM 1227 O O . THR A 1 164 ? -16.889 -15.179 -15.112 1 96.01 164 THR A O 1
ATOM 1230 N N . LEU A 1 165 ? -17.618 -13.067 -14.882 1 97.46 165 LEU A N 1
ATOM 1231 C CA . LEU A 1 165 ? -16.306 -12.549 -14.507 1 97.46 165 LEU A CA 1
ATOM 1232 C C 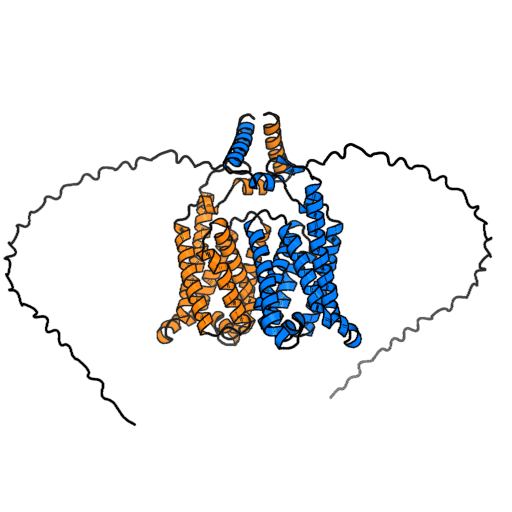. LEU A 1 165 ? -15.774 -13.262 -13.268 1 97.46 165 LEU A C 1
ATOM 1234 O O . LEU A 1 165 ? -14.621 -13.698 -13.245 1 97.46 165 LEU A O 1
ATOM 1238 N N . ILE A 1 166 ? -16.61 -13.402 -12.207 1 96.6 166 ILE A N 1
ATOM 1239 C CA . ILE A 1 166 ? -16.2 -13.982 -10.933 1 96.6 166 ILE A CA 1
ATOM 1240 C C . ILE A 1 166 ? -15.824 -15.448 -11.131 1 96.6 166 ILE A C 1
ATOM 1242 O O . ILE A 1 166 ? -14.786 -15.9 -10.642 1 96.6 166 ILE A O 1
ATOM 1246 N N . GLN A 1 167 ? -16.618 -16.208 -11.867 1 94.45 167 GLN A N 1
ATOM 1247 C CA . GLN A 1 167 ? -16.317 -17.611 -12.129 1 94.45 167 GLN A CA 1
ATOM 1248 C C . GLN A 1 167 ? -15.016 -17.757 -12.914 1 94.45 167 GLN A C 1
ATOM 1250 O O . GLN A 1 167 ? -14.235 -18.679 -12.667 1 94.45 167 GLN A O 1
ATOM 1255 N N . TYR A 1 168 ? -14.827 -16.889 -13.862 1 97.05 168 TYR A N 1
ATOM 1256 C CA . TYR A 1 168 ? -13.592 -16.937 -14.637 1 97.05 168 TYR A CA 1
ATOM 1257 C C . TYR A 1 168 ? -12.378 -16.715 -13.744 1 97.05 168 TYR A C 1
ATOM 1259 O O . TYR A 1 168 ? -11.367 -17.409 -13.876 1 97.05 168 TYR A O 1
ATOM 1267 N N . VAL A 1 169 ? -12.453 -15.725 -12.858 1 97.06 169 VAL A N 1
ATOM 1268 C CA . VAL A 1 169 ? -11.338 -15.407 -11.972 1 97.06 169 VAL A CA 1
ATOM 1269 C C . VAL A 1 169 ? -11.077 -16.579 -11.028 1 97.06 169 VAL A C 1
ATOM 1271 O O . VAL A 1 169 ? -9.926 -16.874 -10.699 1 97.06 169 VAL A O 1
ATOM 1274 N N . ILE A 1 170 ? -12.118 -17.253 -10.593 1 94.93 170 ILE A N 1
ATOM 1275 C CA . ILE A 1 170 ? -11.978 -18.408 -9.713 1 94.93 170 ILE A CA 1
ATOM 1276 C C . ILE A 1 170 ? -11.234 -19.524 -10.442 1 94.93 170 ILE A C 1
ATOM 1278 O O . ILE A 1 170 ? -10.355 -20.171 -9.868 1 94.93 170 ILE A O 1
ATOM 1282 N N . ASP A 1 171 ? -11.479 -19.699 -11.706 1 95.59 171 ASP A N 1
ATOM 1283 C CA . ASP A 1 171 ? -10.907 -20.795 -12.482 1 95.59 171 ASP A CA 1
ATOM 1284 C C . ASP A 1 171 ? -9.535 -20.418 -13.036 1 95.59 171 ASP A C 1
ATOM 1286 O O . ASP A 1 171 ? -8.747 -21.292 -13.403 1 95.59 171 ASP A O 1
ATOM 1290 N N . ASN A 1 172 ? -9.269 -19.118 -13.165 1 96.34 172 ASN A N 1
ATOM 1291 C CA . ASN A 1 172 ? -8.018 -18.616 -13.724 1 96.34 172 ASN A CA 1
ATOM 1292 C C . ASN A 1 172 ? -7.343 -17.623 -12.783 1 96.34 172 ASN A C 1
ATOM 1294 O O . ASN A 1 172 ? -7.482 -16.41 -12.95 1 96.34 172 ASN A O 1
ATOM 1298 N N . PRO A 1 173 ? -6.518 -18.106 -11.885 1 95.46 173 PRO A N 1
ATOM 1299 C CA . PRO A 1 173 ? -5.916 -17.255 -10.857 1 95.46 173 PRO A CA 1
ATOM 1300 C C . PRO A 1 173 ? -5.141 -16.077 -11.445 1 95.46 173 PRO A C 1
ATOM 1302 O O . PRO A 1 173 ? -5.068 -15.012 -10.828 1 95.46 173 PRO A O 1
ATOM 1305 N N . SER A 1 174 ? -4.634 -16.167 -12.64 1 94.67 174 SER A N 1
ATOM 1306 C CA . SER A 1 174 ? -3.842 -15.108 -13.257 1 94.67 174 SER A CA 1
ATOM 1307 C C . SER A 1 174 ? -4.691 -13.871 -13.532 1 94.67 174 SER A C 1
ATOM 1309 O O . SER A 1 174 ? -4.161 -12.769 -13.685 1 94.67 174 SER A O 1
ATOM 1311 N N . ALA A 1 175 ? -5.968 -14.046 -13.642 1 96.83 175 ALA A N 1
ATOM 1312 C CA . ALA A 1 175 ? -6.865 -12.925 -13.908 1 96.83 175 ALA A CA 1
ATOM 1313 C C . ALA A 1 175 ? -6.866 -11.935 -12.746 1 96.83 175 ALA A C 1
ATOM 1315 O O . ALA A 1 175 ? -7.328 -10.801 -12.889 1 96.83 175 ALA A O 1
ATOM 1316 N N . VAL A 1 176 ? -6.328 -12.368 -11.584 1 96.99 176 VAL A N 1
ATOM 1317 C CA . VAL A 1 176 ? -6.221 -11.489 -10.424 1 96.99 176 VAL A CA 1
ATOM 1318 C C . VAL A 1 176 ? -5.354 -10.281 -10.77 1 96.99 176 VAL A C 1
ATOM 1320 O O . VAL A 1 176 ? -5.54 -9.196 -10.214 1 96.99 176 VAL A O 1
ATOM 1323 N N . TRP A 1 177 ? -4.445 -10.39 -11.716 1 95.38 177 TRP A N 1
ATOM 1324 C CA . TRP A 1 177 ? -3.603 -9.278 -12.146 1 95.38 177 TRP A CA 1
ATOM 1325 C C . TRP A 1 177 ? -4.452 -8.119 -12.658 1 95.38 177 TRP A C 1
ATOM 1327 O O . TRP A 1 177 ? -4.068 -6.955 -12.525 1 95.38 177 TRP A O 1
ATOM 1337 N N . LEU A 1 178 ? -5.562 -8.427 -13.231 1 97.04 178 LEU A N 1
ATOM 1338 C CA . LEU A 1 178 ? -6.381 -7.416 -13.891 1 97.04 178 LEU A CA 1
ATOM 1339 C C . LEU A 1 178 ? -7.448 -6.878 -12.945 1 97.04 178 LEU A C 1
ATOM 1341 O O . LEU A 1 178 ? -7.765 -5.686 -12.973 1 97.04 178 LEU A O 1
ATOM 1345 N N . VAL A 1 179 ? -8.007 -7.729 -12.068 1 97.84 179 VAL A N 1
ATOM 1346 C CA . VAL A 1 179 ? -9.076 -7.297 -11.173 1 97.84 179 VAL A CA 1
ATOM 1347 C C . VAL A 1 179 ? -8.485 -6.867 -9.833 1 97.84 179 VAL A C 1
ATOM 1349 O O . VAL A 1 179 ? -9.135 -6.16 -9.059 1 97.84 179 VAL A O 1
ATOM 1352 N N . GLY A 1 180 ? -7.286 -7.229 -9.528 1 97.53 180 GLY A N 1
ATOM 1353 C CA . GLY A 1 180 ? -6.626 -7.067 -8.242 1 97.53 180 GLY A CA 1
ATOM 1354 C C . GLY A 1 180 ? -6.521 -5.619 -7.803 1 97.53 180 GLY A C 1
ATOM 1355 O O . GLY A 1 180 ? -6.681 -5.31 -6.621 1 97.53 180 GLY A O 1
ATOM 1356 N N . PRO A 1 181 ? -6.247 -4.715 -8.745 1 97.91 181 PRO A N 1
ATOM 1357 C CA . PRO A 1 181 ? -6.131 -3.308 -8.355 1 97.91 181 PRO A CA 1
ATOM 1358 C C . PRO A 1 181 ? -7.386 -2.783 -7.661 1 97.91 181 PRO A C 1
ATOM 1360 O O . PRO A 1 181 ? -7.295 -1.918 -6.786 1 97.91 181 PRO A O 1
ATOM 1363 N N . LEU A 1 182 ? -8.532 -3.289 -8.02 1 98.68 182 LEU A N 1
ATOM 1364 C CA . LEU A 1 182 ? -9.759 -2.901 -7.332 1 98.68 182 LEU A CA 1
ATOM 1365 C C . LEU A 1 182 ? -9.689 -3.261 -5.852 1 98.68 182 LEU A C 1
ATOM 1367 O O . LEU A 1 182 ? -10.076 -2.462 -4.996 1 98.68 182 LEU A O 1
ATOM 1371 N N . PHE A 1 183 ? -9.165 -4.384 -5.552 1 98.52 183 PHE A N 1
ATOM 1372 C CA . PHE A 1 183 ? -9.102 -4.861 -4.176 1 98.52 183 PHE A CA 1
ATOM 1373 C C . PHE A 1 183 ? -7.933 -4.223 -3.434 1 98.52 183 PHE A C 1
ATOM 1375 O O . PHE A 1 183 ? -7.958 -4.109 -2.207 1 98.52 183 PHE A O 1
ATOM 1382 N N . ALA A 1 184 ? -6.946 -3.838 -4.203 1 97.2 184 ALA A N 1
ATOM 1383 C CA . ALA A 1 184 ? -5.906 -3.016 -3.589 1 97.2 184 ALA A CA 1
ATOM 1384 C C . ALA A 1 184 ? -6.473 -1.686 -3.102 1 97.2 184 ALA A C 1
ATOM 1386 O O . ALA A 1 184 ? -6.117 -1.21 -2.021 1 97.2 184 ALA A O 1
ATOM 1387 N N . ALA A 1 185 ? -7.317 -1.087 -3.9 1 98.31 185 ALA A N 1
ATOM 1388 C CA . ALA A 1 185 ? -7.99 0.143 -3.49 1 98.31 185 ALA A CA 1
ATOM 1389 C C . ALA A 1 185 ? -8.841 -0.086 -2.244 1 98.31 185 ALA A C 1
ATOM 1391 O O . ALA A 1 185 ? -8.828 0.729 -1.318 1 98.31 185 ALA A O 1
ATOM 1392 N N . LEU A 1 186 ? -9.558 -1.19 -2.252 1 98.5 186 LEU A N 1
ATOM 1393 C CA . LEU A 1 186 ? -10.367 -1.534 -1.088 1 98.5 186 LEU A CA 1
ATOM 1394 C C . LEU A 1 186 ? -9.492 -1.706 0.15 1 98.5 186 LEU A C 1
ATOM 1396 O O . LEU A 1 186 ? -9.851 -1.248 1.237 1 98.5 186 LEU A O 1
ATOM 1400 N N . THR A 1 187 ? -8.385 -2.397 -0.012 1 97.25 187 THR A N 1
ATOM 1401 C CA . THR A 1 187 ? -7.445 -2.606 1.083 1 97.25 187 THR A CA 1
ATOM 1402 C C . THR A 1 187 ? -6.951 -1.272 1.634 1 97.25 187 THR A C 1
ATOM 1404 O O . THR A 1 187 ? -6.861 -1.091 2.85 1 97.25 187 THR A O 1
ATOM 1407 N N . GLY A 1 188 ? -6.598 -0.35 0.685 1 95.02 188 GLY A N 1
ATOM 1408 C CA . GLY A 1 188 ? -6.19 0.976 1.122 1 95.02 188 GLY A CA 1
ATOM 1409 C C . GLY A 1 188 ? -7.258 1.694 1.925 1 95.02 188 GLY A C 1
ATOM 1410 O O . GLY A 1 188 ? -6.953 2.367 2.912 1 95.02 188 GLY A O 1
ATOM 1411 N N . LEU A 1 189 ? -8.46 1.582 1.496 1 96.33 189 LEU A N 1
ATOM 1412 C CA . LEU A 1 189 ? -9.565 2.236 2.189 1 96.33 189 LEU A CA 1
ATOM 1413 C C . LEU A 1 189 ? -9.733 1.672 3.596 1 96.33 189 LEU A C 1
ATOM 1415 O O . LEU A 1 189 ? -9.851 2.428 4.563 1 96.33 189 LEU A O 1
ATOM 1419 N N . VAL A 1 190 ? -9.734 0.338 3.733 1 95.94 190 VAL A N 1
ATOM 1420 C CA . VAL A 1 190 ? -9.945 -0.248 5.052 1 95.94 190 VAL A CA 1
ATOM 1421 C C . VAL A 1 190 ? -8.719 -0.003 5.929 1 95.94 190 VAL A C 1
ATOM 1423 O O . VAL A 1 190 ? -8.837 0.128 7.149 1 95.94 190 VAL A O 1
ATOM 1426 N N . PHE A 1 191 ? -7.574 0.028 5.357 1 93 191 PHE A N 1
ATOM 1427 C CA . PHE A 1 191 ? -6.361 0.38 6.087 1 93 191 PHE A CA 1
ATOM 1428 C C . PHE A 1 191 ? -6.495 1.756 6.728 1 93 191 PHE A C 1
ATOM 1430 O O . PHE A 1 191 ? -6.176 1.932 7.905 1 93 191 PHE A O 1
ATOM 1437 N N . LYS A 1 192 ? -6.893 2.749 5.93 1 89.78 192 LYS A N 1
ATOM 1438 C CA . LYS A 1 192 ? -7.116 4.096 6.445 1 89.78 192 LYS A CA 1
ATOM 1439 C C . LYS A 1 192 ? -8.102 4.084 7.609 1 89.78 192 LYS A C 1
ATOM 1441 O O . LYS A 1 192 ? -7.873 4.736 8.631 1 89.78 192 LYS A O 1
ATOM 1446 N N . GLU A 1 193 ? -9.178 3.284 7.494 1 90.63 193 GLU A N 1
ATOM 1447 C CA . GLU A 1 193 ? -10.196 3.186 8.535 1 90.63 193 GLU A CA 1
ATOM 1448 C C . GLU A 1 193 ? -9.639 2.521 9.791 1 90.63 193 GLU A C 1
ATOM 1450 O O . GLU A 1 193 ? -10.015 2.88 10.909 1 90.63 193 GLU A O 1
ATOM 1455 N N . GLY A 1 194 ? -8.842 1.55 9.609 1 89.89 194 GLY A N 1
ATOM 1456 C CA . GLY A 1 194 ? -8.221 0.887 10.745 1 89.89 194 GLY A CA 1
ATOM 1457 C C . GLY A 1 194 ? -7.248 1.776 11.496 1 89.89 194 GLY A C 1
ATOM 1458 O O . GLY A 1 194 ? -7.233 1.786 12.729 1 89.89 194 GLY A O 1
ATOM 1459 N N . LEU A 1 195 ? -6.543 2.487 10.812 1 82.49 195 LEU A N 1
ATOM 1460 C CA . LEU A 1 195 ? -5.501 3.322 11.4 1 82.49 195 LEU A CA 1
ATOM 1461 C C . LEU A 1 195 ? -6.105 4.552 12.07 1 82.49 195 LEU A C 1
ATOM 1463 O O . LEU A 1 195 ? -5.688 4.934 13.166 1 82.49 195 LEU A O 1
ATOM 1467 N N . CYS A 1 196 ? -7.006 5.207 11.451 1 78.63 196 CYS A N 1
ATOM 1468 C CA . CYS A 1 196 ? -7.556 6.478 11.909 1 78.63 196 CYS A CA 1
ATOM 1469 C C . CYS A 1 196 ? -8.503 6.27 13.086 1 78.63 196 CYS A C 1
ATOM 1471 O O . CYS A 1 196 ? -8.571 7.106 13.988 1 78.63 196 CYS A O 1
ATOM 1473 N N . TYR A 1 197 ? -9.14 5.1 13.119 1 82.7 197 TYR A N 1
ATOM 1474 C CA . TYR A 1 197 ? -10.189 4.941 14.12 1 82.7 197 TYR A CA 1
ATOM 1475 C C . TYR A 1 197 ? -9.884 3.771 15.048 1 82.7 197 TYR A C 1
ATOM 1477 O O . TYR A 1 197 ? -10.662 3.473 15.957 1 82.7 197 TYR A O 1
ATOM 1485 N N . GLY A 1 198 ? -8.848 3.151 14.771 1 83.51 198 GLY A N 1
ATOM 1486 C CA . GLY A 1 198 ? -8.468 2.032 15.619 1 83.51 198 GLY A CA 1
ATOM 1487 C C . GLY A 1 198 ? -9.431 0.864 15.532 1 83.51 198 GLY A C 1
ATOM 1488 O O . GLY A 1 198 ? -9.691 0.191 16.532 1 83.51 198 GLY A O 1
ATOM 1489 N N . LYS A 1 199 ? -10.024 0.683 14.436 1 88.9 199 LYS A N 1
ATOM 1490 C CA . LYS A 1 199 ? -10.955 -0.422 14.225 1 88.9 199 LYS A CA 1
ATOM 1491 C C . LYS A 1 199 ? -10.211 -1.713 13.898 1 88.9 199 LYS A C 1
ATOM 1493 O O . LYS A 1 199 ? -9.674 -1.865 12.798 1 88.9 199 LYS A O 1
ATOM 1498 N N . LEU A 1 200 ? -10.282 -2.624 14.751 1 90.14 200 LEU A N 1
ATOM 1499 C CA . LEU A 1 200 ? -9.534 -3.87 14.62 1 90.14 200 LEU A CA 1
ATOM 1500 C C . LEU A 1 200 ? -10.017 -4.67 13.415 1 90.14 200 LEU A C 1
ATOM 1502 O O . LEU A 1 200 ? -9.216 -5.306 12.726 1 90.14 200 LEU A O 1
ATOM 1506 N N . GLU A 1 201 ? -11.366 -4.684 13.195 1 94.84 201 GLU A N 1
ATOM 1507 C CA . GLU A 1 201 ? -11.9 -5.417 12.051 1 94.84 201 GLU A CA 1
ATOM 1508 C C . GLU A 1 201 ? -11.347 -4.871 10.738 1 94.84 201 GLU A C 1
ATOM 1510 O O . GLU A 1 201 ? -11.046 -5.636 9.819 1 94.84 201 GLU A O 1
ATOM 1515 N N . ALA A 1 202 ? -11.222 -3.567 10.668 1 93.98 202 ALA A N 1
ATOM 1516 C CA . ALA A 1 202 ? -10.655 -2.956 9.469 1 93.98 202 ALA A CA 1
ATOM 1517 C C . ALA A 1 202 ? -9.172 -3.287 9.333 1 93.98 202 ALA A C 1
ATOM 1519 O O . ALA A 1 202 ? -8.69 -3.569 8.234 1 93.98 202 ALA A O 1
ATOM 1520 N N . GLY A 1 203 ? -8.533 -3.242 10.455 1 92.72 203 GLY A N 1
ATOM 1521 C CA . GLY A 1 203 ? -7.139 -3.654 10.466 1 92.72 203 GLY A CA 1
ATOM 1522 C C . GLY A 1 203 ? -6.936 -5.084 10.004 1 92.72 203 GLY A C 1
ATOM 1523 O O . GLY A 1 203 ? -6.023 -5.367 9.224 1 92.72 203 GLY A O 1
ATOM 1524 N N . ALA A 1 204 ? -7.747 -5.947 10.45 1 96.06 204 ALA A N 1
ATOM 1525 C CA . ALA A 1 204 ? -7.663 -7.352 10.057 1 96.06 204 ALA A CA 1
ATOM 1526 C C . ALA A 1 204 ? -7.958 -7.524 8.57 1 96.06 204 ALA A C 1
ATOM 1528 O O . ALA A 1 204 ? -7.297 -8.309 7.887 1 96.06 204 ALA A O 1
ATOM 1529 N N . LEU A 1 205 ? -8.931 -6.818 8.08 1 97.43 205 LEU A N 1
ATOM 1530 C CA . LEU A 1 205 ? -9.3 -6.885 6.67 1 97.43 205 LEU A CA 1
ATOM 1531 C C . LEU A 1 205 ? -8.131 -6.475 5.782 1 97.43 205 LEU A C 1
ATOM 1533 O O . LEU A 1 205 ? -7.969 -7.001 4.679 1 97.43 205 LEU A O 1
ATOM 1537 N N . THR A 1 206 ? -7.305 -5.523 6.273 1 95.35 206 THR A N 1
ATOM 1538 C CA . THR A 1 206 ? -6.149 -5.034 5.53 1 95.35 206 THR A CA 1
ATOM 1539 C C . THR A 1 206 ? -5.207 -6.183 5.178 1 95.35 206 THR A C 1
ATOM 1541 O O . THR A 1 206 ? -4.529 -6.143 4.149 1 95.35 206 THR A O 1
ATOM 1544 N N . PHE A 1 207 ? -5.257 -7.232 5.934 1 94.39 207 PHE A N 1
ATOM 1545 C CA . PHE A 1 207 ? -4.362 -8.358 5.691 1 94.39 207 PHE A CA 1
ATOM 1546 C C . PHE A 1 207 ? -5.107 -9.507 5.022 1 94.39 207 PHE A C 1
ATOM 1548 O O . PHE A 1 207 ? -4.565 -10.173 4.137 1 94.39 207 PHE A O 1
ATOM 1555 N N . ILE A 1 208 ? -6.295 -9.713 5.381 1 97.59 208 ILE A N 1
ATOM 1556 C CA . ILE A 1 208 ? -7.072 -10.847 4.891 1 97.59 208 ILE A CA 1
ATOM 1557 C C . ILE A 1 208 ? -7.29 -10.712 3.386 1 97.59 208 ILE A C 1
ATOM 1559 O O . ILE A 1 208 ? -7.156 -11.688 2.643 1 97.59 208 ILE A O 1
ATOM 1563 N N . ILE A 1 209 ? -7.546 -9.515 2.896 1 97.81 209 ILE A N 1
ATOM 1564 C CA . ILE A 1 209 ? -7.878 -9.291 1.493 1 97.81 209 ILE A CA 1
ATOM 1565 C C . ILE A 1 209 ? -6.678 -9.64 0.616 1 97.81 209 ILE A C 1
ATOM 1567 O O . ILE A 1 209 ? -6.772 -10.5 -0.263 1 97.81 209 ILE A O 1
ATOM 1571 N N . PRO A 1 210 ? -5.52 -9.047 0.907 1 96.2 210 PRO A N 1
ATOM 1572 C CA . PRO A 1 210 ? -4.382 -9.402 0.056 1 96.2 210 PRO A CA 1
ATOM 1573 C C . PRO A 1 210 ? -3.943 -10.854 0.234 1 96.2 210 PRO A C 1
ATOM 1575 O O . PRO A 1 210 ? -3.484 -11.485 -0.721 1 96.2 210 PRO A O 1
ATOM 1578 N N . ILE A 1 211 ? -4.064 -11.395 1.4 1 96.31 211 ILE A N 1
ATOM 1579 C CA . ILE A 1 211 ? -3.649 -12.776 1.623 1 96.31 211 ILE A CA 1
ATOM 1580 C C . ILE A 1 211 ? -4.507 -13.715 0.777 1 96.31 211 ILE A C 1
ATOM 1582 O O . ILE A 1 211 ? -3.987 -14.633 0.138 1 96.31 211 ILE A O 1
ATOM 1586 N N . LEU A 1 212 ? -5.766 -13.501 0.821 1 97.52 212 LEU A N 1
ATOM 1587 C CA . LEU A 1 212 ? -6.656 -14.349 0.035 1 97.52 212 LEU A CA 1
ATOM 1588 C C . LEU A 1 212 ? -6.358 -14.217 -1.454 1 97.52 212 LEU A C 1
ATOM 1590 O O . LEU A 1 212 ? -6.235 -15.222 -2.159 1 97.52 212 LEU A O 1
ATOM 1594 N N . LEU A 1 213 ? -6.224 -12.988 -1.965 1 97.14 213 LEU A N 1
ATOM 1595 C CA . LEU A 1 213 ? -6.029 -12.762 -3.393 1 97.14 213 LEU A CA 1
ATOM 1596 C C . LEU A 1 213 ? -4.668 -13.28 -3.844 1 97.14 213 LEU A C 1
ATOM 1598 O O . LEU A 1 213 ? -4.561 -13.931 -4.887 1 97.14 213 LEU A O 1
ATOM 1602 N N . LEU A 1 214 ? -3.646 -13.018 -3.064 1 95.81 214 LEU A N 1
ATOM 1603 C CA . LEU A 1 214 ? -2.312 -13.479 -3.435 1 95.81 214 LEU A CA 1
ATOM 1604 C C . LEU A 1 214 ? -2.196 -14.991 -3.278 1 95.81 214 LEU A C 1
ATOM 1606 O O . LEU A 1 214 ? -1.452 -15.641 -4.017 1 95.81 214 LEU A O 1
ATOM 1610 N N . GLY A 1 215 ? -2.875 -15.507 -2.253 1 95.7 215 GLY A N 1
ATOM 1611 C CA . GLY A 1 215 ? -2.955 -16.955 -2.137 1 95.7 215 GLY A CA 1
ATOM 1612 C C . GLY A 1 215 ? -3.588 -17.616 -3.346 1 95.7 215 GLY A C 1
ATOM 1613 O O . GLY A 1 215 ? -3.122 -18.662 -3.803 1 95.7 215 GLY A O 1
ATOM 1614 N N . HIS A 1 216 ? -4.617 -17.024 -3.814 1 96.17 216 HIS A N 1
ATOM 1615 C CA . HIS A 1 216 ? -5.25 -17.528 -5.028 1 96.17 216 HIS A CA 1
ATOM 1616 C C . HIS A 1 216 ? -4.345 -17.34 -6.241 1 96.17 216 HIS A C 1
ATOM 1618 O O . HIS A 1 216 ? -4.213 -18.244 -7.069 1 96.17 216 HIS A O 1
ATOM 1624 N N . LEU A 1 217 ? -3.744 -16.214 -6.35 1 95.22 217 LEU A N 1
ATOM 1625 C CA . LEU A 1 217 ? -2.87 -15.891 -7.473 1 95.22 217 LEU A CA 1
ATOM 1626 C C . LEU A 1 217 ? -1.694 -16.86 -7.543 1 95.22 217 LEU A C 1
ATOM 1628 O O . LEU A 1 217 ? -1.297 -17.283 -8.631 1 95.22 217 LEU A O 1
ATOM 1632 N N . SER A 1 218 ? -1.13 -17.196 -6.412 1 93.14 218 SER A N 1
ATOM 1633 C CA . SER A 1 218 ? 0.054 -18.048 -6.37 1 93.14 218 SER A CA 1
ATOM 1634 C C . SER A 1 218 ? -0.314 -19.515 -6.565 1 93.14 218 SER A C 1
ATOM 1636 O O . SER A 1 218 ? 0.555 -20.349 -6.829 1 93.14 218 SER A O 1
ATOM 1638 N N . GLY A 1 219 ? -1.584 -19.912 -6.372 1 90.61 219 GLY A N 1
ATOM 1639 C CA . GLY A 1 219 ? -2.031 -21.29 -6.508 1 90.61 219 GLY A CA 1
ATOM 1640 C C . GLY A 1 219 ? -1.628 -22.166 -5.337 1 90.61 219 GLY A C 1
ATOM 1641 O O . GLY A 1 219 ? -1.713 -23.393 -5.415 1 90.61 219 GLY A O 1
ATOM 1642 N N . LEU A 1 220 ? -1.203 -21.557 -4.266 1 86.8 220 LEU A N 1
ATOM 1643 C CA . LEU A 1 220 ? -0.662 -22.318 -3.145 1 86.8 220 LEU A CA 1
ATOM 1644 C C . LEU A 1 220 ? -1.73 -22.556 -2.083 1 86.8 220 LEU A C 1
ATOM 1646 O O . LEU A 1 220 ? -1.562 -23.408 -1.208 1 86.8 220 LEU A O 1
ATOM 1650 N N . MET A 1 221 ? -2.816 -21.825 -2.199 1 91.82 221 MET A N 1
ATOM 1651 C CA . MET A 1 221 ? -3.843 -21.9 -1.163 1 91.82 221 MET A CA 1
ATOM 1652 C C . MET A 1 221 ? -4.946 -22.875 -1.56 1 91.82 221 MET A C 1
ATOM 1654 O O . MET A 1 221 ? -5.465 -22.812 -2.676 1 91.82 221 MET A O 1
ATOM 1658 N N . ASP A 1 222 ? -5.251 -23.805 -0.73 1 94.61 222 ASP A N 1
ATOM 1659 C CA . ASP A 1 222 ? -6.298 -24.777 -1.029 1 94.61 222 ASP A CA 1
ATOM 1660 C C . ASP A 1 222 ? -7.684 -24.151 -0.891 1 94.61 222 ASP A C 1
ATOM 1662 O O . ASP A 1 222 ? -7.831 -23.081 -0.298 1 94.61 222 ASP A O 1
ATOM 1666 N N . ASP A 1 223 ? -8.668 -24.775 -1.356 1 93.65 223 ASP A N 1
ATOM 1667 C CA . ASP A 1 223 ? -10.024 -24.238 -1.409 1 93.65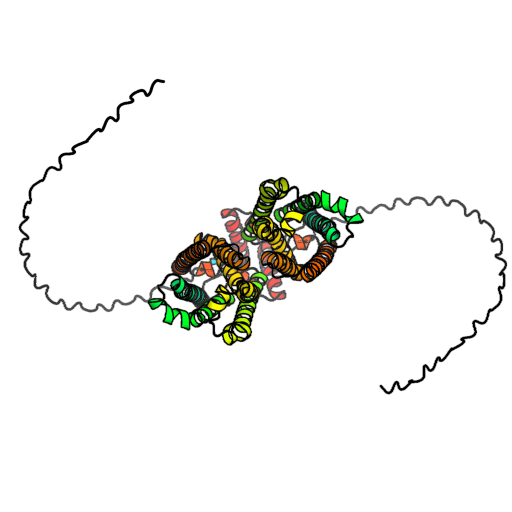 223 ASP A CA 1
ATOM 1668 C C . ASP A 1 223 ? -10.594 -24.047 -0.005 1 93.65 223 ASP A C 1
ATOM 1670 O O . ASP A 1 223 ? -11.334 -23.094 0.246 1 93.65 223 ASP A O 1
ATOM 1674 N N . GLY A 1 224 ? -10.292 -24.984 0.858 1 94.8 224 GLY A N 1
ATOM 1675 C CA . GLY A 1 224 ? -10.763 -24.837 2.227 1 94.8 224 GLY A CA 1
ATOM 1676 C C . GLY A 1 224 ? -10.268 -23.568 2.895 1 94.8 224 GLY A C 1
ATOM 1677 O O . GLY A 1 224 ? -11.037 -22.869 3.557 1 94.8 224 GLY A O 1
ATOM 1678 N N . THR A 1 225 ? -9.009 -23.309 2.772 1 96.31 225 THR A N 1
ATOM 1679 C CA . THR A 1 225 ? -8.416 -22.105 3.342 1 96.31 225 THR A CA 1
ATOM 1680 C C . THR A 1 225 ? -9.019 -20.854 2.71 1 96.31 225 THR A C 1
ATOM 1682 O O . THR A 1 225 ? -9.296 -19.873 3.404 1 96.31 225 THR A O 1
ATOM 1685 N N . LYS A 1 226 ? -9.177 -20.915 1.423 1 96.98 226 LYS A N 1
ATOM 1686 C CA . LYS A 1 226 ? -9.792 -19.783 0.735 1 96.98 226 LYS A CA 1
ATOM 1687 C C . LYS A 1 226 ? -11.196 -19.512 1.268 1 96.98 226 LYS A C 1
ATOM 1689 O O . LYS A 1 226 ? -11.563 -18.36 1.51 1 96.98 226 LYS A O 1
ATOM 1694 N N . LEU A 1 227 ? -11.984 -20.559 1.448 1 96.25 227 LEU A N 1
ATOM 1695 C CA . LEU A 1 227 ? -13.347 -20.411 1.946 1 96.25 227 LEU A CA 1
ATOM 1696 C C . LEU A 1 227 ? -13.35 -19.863 3.369 1 96.25 227 LEU A C 1
ATOM 1698 O O . LEU A 1 227 ? -14.221 -19.069 3.731 1 96.25 227 LEU A O 1
ATOM 1702 N N . THR A 1 228 ? -12.408 -20.263 4.172 1 97.51 228 THR A N 1
ATOM 1703 C CA . THR A 1 228 ? -12.294 -19.763 5.538 1 97.51 228 THR A CA 1
ATOM 1704 C C . THR A 1 228 ? -11.969 -18.272 5.543 1 97.51 228 THR A C 1
ATOM 1706 O O . THR A 1 228 ? -12.58 -17.501 6.285 1 97.51 228 THR A O 1
ATOM 1709 N N . LEU A 1 229 ? -11.02 -17.898 4.712 1 97.86 229 LEU A N 1
ATOM 1710 C CA . LEU A 1 229 ? -10.645 -16.49 4.626 1 97.86 229 LEU A CA 1
ATOM 1711 C C . LEU A 1 229 ? -11.794 -15.655 4.071 1 97.86 229 LEU A C 1
ATOM 1713 O O . LEU A 1 229 ? -11.995 -14.513 4.49 1 97.86 229 LEU A O 1
ATOM 1717 N N . LEU A 1 230 ? -12.503 -16.218 3.125 1 97.84 230 LEU A N 1
ATOM 1718 C CA . LEU A 1 230 ? -13.671 -15.536 2.579 1 97.84 230 LEU A CA 1
ATOM 1719 C C . LEU A 1 230 ? -14.729 -15.321 3.657 1 97.84 230 LEU A C 1
ATOM 1721 O O . LEU A 1 230 ? -15.344 -14.255 3.725 1 97.84 230 LEU A O 1
ATOM 1725 N N . ALA A 1 231 ? -14.945 -16.291 4.491 1 97.65 231 ALA A N 1
ATOM 1726 C CA . ALA A 1 231 ? -15.894 -16.172 5.596 1 97.65 231 ALA A CA 1
ATOM 1727 C C . ALA A 1 231 ? -15.458 -15.089 6.578 1 97.65 231 ALA A C 1
ATOM 1729 O O . ALA A 1 231 ? -16.283 -14.302 7.049 1 97.65 231 ALA A O 1
ATOM 1730 N N . LEU A 1 232 ? -14.202 -15.059 6.896 1 98.12 232 LEU A N 1
ATOM 1731 C CA . LEU A 1 232 ? -13.667 -14.035 7.787 1 98.12 232 LEU A CA 1
ATOM 1732 C C . LEU A 1 232 ? -13.832 -12.646 7.178 1 98.12 232 LEU A C 1
ATOM 1734 O O . LEU A 1 232 ? -14.221 -11.703 7.87 1 98.12 232 LEU A O 1
ATOM 1738 N N . TRP A 1 233 ? -13.527 -12.525 5.912 1 98.27 233 TRP A N 1
ATOM 1739 C CA . TRP A 1 233 ? -13.71 -11.261 5.207 1 98.27 233 TRP A CA 1
ATOM 1740 C C . TRP A 1 233 ? -15.162 -10.801 5.282 1 98.27 233 TRP A C 1
ATOM 1742 O O . TRP A 1 233 ? -15.437 -9.647 5.618 1 98.27 233 TRP A O 1
ATOM 1752 N N . THR A 1 234 ? -16.05 -11.703 4.976 1 97.77 234 THR A N 1
ATOM 1753 C CA . THR A 1 234 ? -17.472 -11.376 4.983 1 97.77 234 THR A CA 1
ATOM 1754 C C . THR A 1 234 ? -17.916 -10.922 6.371 1 97.77 234 THR A C 1
ATOM 1756 O O . THR A 1 234 ? -18.563 -9.882 6.512 1 97.77 234 THR A O 1
ATOM 1759 N N . GLY A 1 235 ? -17.543 -11.67 7.365 1 97.59 235 GLY A N 1
ATOM 1760 C CA . GLY A 1 235 ? -17.924 -11.328 8.726 1 97.59 235 GLY A CA 1
ATOM 1761 C C . GLY A 1 235 ? -17.355 -10.001 9.19 1 97.59 235 GLY A C 1
ATOM 1762 O O . GLY A 1 235 ? -18.079 -9.164 9.733 1 97.59 235 GLY A O 1
ATOM 1763 N N . LEU A 1 236 ? -16.108 -9.775 8.981 1 97.97 236 LEU A N 1
ATOM 1764 C CA . LEU A 1 236 ? -15.443 -8.55 9.412 1 97.97 236 LEU A CA 1
ATOM 1765 C C . LEU A 1 236 ? -15.965 -7.346 8.635 1 97.97 236 LEU A C 1
ATOM 1767 O O . LEU A 1 236 ? -16.05 -6.242 9.177 1 97.97 236 LEU A O 1
ATOM 1771 N N . PHE A 1 237 ? -16.258 -7.603 7.356 1 97.71 237 PHE A N 1
ATOM 1772 C CA . PHE A 1 237 ? -16.769 -6.512 6.535 1 97.71 237 PHE A CA 1
ATOM 1773 C C . PHE A 1 237 ? -18.141 -6.063 7.024 1 97.71 237 PHE A C 1
ATOM 1775 O O . PHE A 1 237 ? -18.449 -4.869 7.013 1 97.71 237 PHE A O 1
ATOM 1782 N N . VAL A 1 238 ? -18.991 -6.979 7.461 1 96.6 238 VAL A N 1
ATOM 1783 C CA . VAL A 1 238 ? -20.304 -6.661 8.011 1 96.6 238 VAL A CA 1
ATOM 1784 C C . VAL A 1 238 ? -20.144 -5.866 9.305 1 96.6 238 VAL A C 1
ATOM 1786 O O . VAL A 1 238 ? -20.829 -4.862 9.513 1 96.6 238 VAL A O 1
ATOM 1789 N N . ILE A 1 239 ? -19.215 -6.287 10.136 1 96.85 239 ILE A N 1
ATOM 1790 C CA . ILE A 1 239 ? -18.954 -5.588 11.389 1 96.85 239 ILE A CA 1
ATOM 1791 C C . ILE A 1 239 ? -18.452 -4.175 11.096 1 96.85 239 ILE A C 1
ATOM 1793 O O . ILE A 1 239 ? -18.917 -3.207 11.702 1 96.85 239 ILE A O 1
ATOM 1797 N N . PHE A 1 240 ? -17.569 -4.102 10.183 1 96.09 240 PHE A N 1
ATOM 1798 C CA . PHE A 1 240 ? -16.982 -2.823 9.798 1 96.0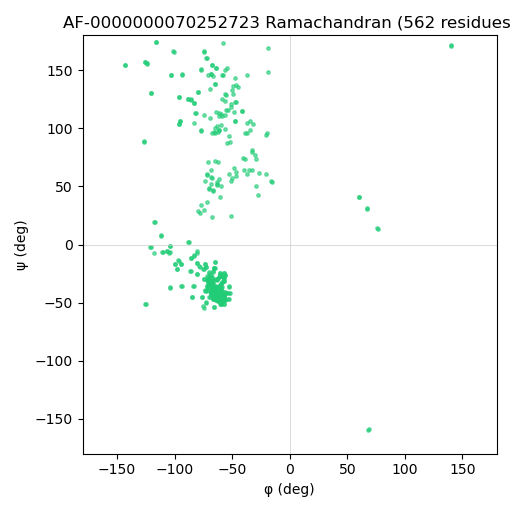9 240 PHE A CA 1
ATOM 1799 C C . PHE A 1 240 ? -18.055 -1.867 9.291 1 96.09 240 PHE A C 1
ATOM 1801 O O . PHE A 1 240 ? -18.131 -0.719 9.736 1 96.09 240 PHE A O 1
ATOM 1808 N N . ALA A 1 241 ? -18.887 -2.293 8.356 1 94.5 241 ALA A N 1
ATOM 1809 C CA . ALA A 1 241 ? -19.94 -1.457 7.784 1 94.5 241 ALA A CA 1
ATOM 1810 C C . ALA A 1 241 ? -20.972 -1.075 8.841 1 94.5 241 ALA A C 1
ATOM 1812 O O . ALA A 1 241 ? -21.47 0.053 8.852 1 94.5 241 ALA A O 1
ATOM 1813 N N . GLY A 1 242 ? -21.255 -1.979 9.711 1 93.43 242 GLY A N 1
ATOM 1814 C CA . GLY A 1 242 ? -22.212 -1.703 10.771 1 93.43 242 GLY A CA 1
ATOM 1815 C C . GLY A 1 242 ? -21.731 -0.647 11.748 1 93.43 242 GLY A C 1
ATOM 1816 O O . GLY A 1 242 ? -22.504 0.219 12.164 1 93.43 242 GLY A O 1
ATOM 1817 N N . ARG A 1 243 ? -20.526 -0.653 12.053 1 92.87 243 ARG A N 1
ATOM 1818 C CA . ARG A 1 243 ? -19.957 0.27 13.029 1 92.87 243 ARG A CA 1
ATOM 1819 C C . ARG A 1 243 ? -19.868 1.682 12.461 1 92.87 243 ARG A C 1
ATOM 1821 O O . ARG A 1 243 ? -19.762 2.654 13.212 1 92.87 243 ARG A O 1
ATOM 1828 N N . LYS A 1 244 ? -19.917 1.751 11.177 1 90.6 244 LYS A N 1
ATOM 1829 C CA . LYS A 1 244 ? -19.873 3.074 10.562 1 90.6 244 LYS A CA 1
ATOM 1830 C C . LYS A 1 244 ? -21.112 3.889 10.923 1 90.6 244 LYS A C 1
ATOM 1832 O O . LYS A 1 244 ? -21.082 5.121 10.892 1 90.6 244 LYS A O 1
ATOM 1837 N N . PHE A 1 245 ? -22.187 3.196 11.338 1 87.42 245 PHE A N 1
ATOM 1838 C CA . PHE A 1 245 ? -23.441 3.881 11.632 1 87.42 245 PHE A CA 1
ATOM 1839 C C . PHE A 1 245 ? -23.449 4.403 13.064 1 87.42 245 PHE A C 1
ATOM 1841 O O . PHE A 1 245 ? -24.27 5.254 13.415 1 87.42 245 PHE A O 1
ATOM 1848 N N . THR A 1 246 ? -22.537 4.011 13.859 1 89.68 246 THR A N 1
ATOM 1849 C CA . THR A 1 246 ? -22.452 4.497 15.232 1 89.68 246 THR A CA 1
ATOM 1850 C C . THR A 1 246 ? -21.32 5.51 15.378 1 89.68 246 THR A C 1
ATOM 1852 O O . THR A 1 246 ? -21.183 6.148 16.423 1 89.68 246 THR A O 1
ATOM 1855 N N . GLN A 1 247 ? -20.559 5.673 14.372 1 90.27 247 GLN A N 1
ATOM 1856 C CA . GLN A 1 247 ? -19.437 6.606 14.385 1 90.27 247 GLN A CA 1
ATOM 1857 C C . GLN A 1 247 ? -19.911 8.04 14.167 1 90.27 247 GLN A C 1
ATOM 1859 O O . GLN A 1 247 ? -20.735 8.3 13.288 1 90.27 247 GLN A O 1
ATOM 1864 N N . PRO A 1 248 ? -19.474 8.976 14.997 1 90.72 248 PRO A N 1
ATOM 1865 C CA . PRO A 1 248 ? -19.844 10.378 14.792 1 90.72 248 PRO A CA 1
ATOM 1866 C C . PRO A 1 248 ? -19.412 10.91 13.427 1 90.72 248 PRO A C 1
ATOM 1868 O O . PRO A 1 248 ? -18.343 10.547 12.93 1 90.72 248 PRO A O 1
ATOM 1871 N N . ILE A 1 249 ? -20.153 11.752 12.882 1 89.46 249 ILE A N 1
ATOM 1872 C CA . ILE A 1 249 ? -19.95 12.314 11.551 1 89.46 249 ILE A CA 1
ATOM 1873 C C . ILE A 1 249 ? -18.631 13.082 11.511 1 89.46 249 ILE A C 1
ATOM 1875 O O . ILE A 1 249 ? -17.89 13.004 10.529 1 89.46 249 ILE A O 1
ATOM 1879 N N . LYS A 1 250 ? -18.271 13.879 12.53 1 87.99 250 LYS A N 1
ATOM 1880 C CA . LYS A 1 250 ? -17.097 14.745 12.586 1 87.99 250 LYS A CA 1
ATOM 1881 C C . LYS A 1 250 ? -15.815 13.947 12.369 1 87.99 250 LYS A C 1
ATOM 1883 O O . LYS A 1 250 ? -14.834 14.471 11.838 1 87.99 250 LYS A O 1
ATOM 1888 N N . ASP A 1 251 ? -15.868 12.663 12.756 1 87.5 251 ASP A N 1
ATOM 1889 C CA . ASP A 1 251 ? -14.665 11.84 12.68 1 87.5 251 ASP A CA 1
ATOM 1890 C C . ASP A 1 251 ? -14.284 11.556 11.229 1 87.5 251 ASP A C 1
ATOM 1892 O O . ASP A 1 251 ? -13.1 11.46 10.899 1 87.5 251 ASP A O 1
ATOM 1896 N N . ASP A 1 252 ? -15.282 11.476 10.398 1 89.99 252 ASP A N 1
ATOM 1897 C CA . ASP A 1 252 ? -15.012 11.213 8.988 1 89.99 252 ASP A CA 1
ATOM 1898 C C . ASP A 1 252 ? -14.597 12.49 8.261 1 89.99 252 ASP A C 1
ATOM 1900 O O . ASP A 1 252 ? -14.071 12.434 7.147 1 89.99 252 ASP A O 1
ATOM 1904 N N . ILE A 1 253 ? -14.829 13.567 8.842 1 86.02 253 ILE A N 1
ATOM 1905 C CA . ILE A 1 253 ? -14.408 14.839 8.264 1 86.02 253 ILE A CA 1
ATOM 1906 C C . ILE A 1 253 ? -12.948 15.11 8.622 1 86.02 253 ILE A C 1
ATOM 1908 O O . ILE A 1 253 ? -12.17 15.564 7.78 1 86.02 253 ILE A O 1
ATOM 1912 N N . GLY A 1 254 ? -12.563 14.727 9.766 1 79.03 254 GLY A N 1
ATOM 1913 C CA . GLY A 1 254 ? -11.248 15.102 10.261 1 79.03 254 GLY A CA 1
ATOM 1914 C C . GLY A 1 254 ? -11.122 16.585 10.555 1 79.03 254 GLY A C 1
ATOM 1915 O O . GLY A 1 254 ? -12.101 17.234 10.93 1 79.03 254 GLY A O 1
ATOM 1916 N N . ASP A 1 255 ? -9.951 17.112 10.608 1 76.91 255 ASP A N 1
ATOM 1917 C CA . ASP A 1 255 ? -9.707 18.538 10.803 1 76.91 255 ASP A CA 1
ATOM 1918 C C . ASP A 1 255 ? -9.961 19.319 9.515 1 76.91 255 ASP A C 1
ATOM 1920 O O . ASP A 1 255 ? -9.069 19.444 8.673 1 76.91 255 ASP A O 1
ATOM 1924 N N . LYS A 1 256 ? -11.036 19.838 9.466 1 80.43 256 LYS A N 1
ATOM 1925 C CA . LYS A 1 256 ? -11.472 20.554 8.27 1 80.43 256 LYS A CA 1
ATOM 1926 C C . LYS A 1 256 ? -10.556 21.737 7.974 1 80.43 256 LYS A C 1
ATOM 1928 O O . LYS A 1 256 ? -10.469 22.19 6.83 1 80.43 256 LYS A O 1
ATOM 1933 N N . SER A 1 257 ? -9.971 22.254 8.982 1 74.27 257 SER A N 1
ATOM 1934 C CA . SER A 1 257 ? -9.109 23.414 8.781 1 74.27 257 SER A CA 1
ATOM 1935 C C . SER A 1 257 ? -7.917 23.069 7.894 1 74.27 257 SER A C 1
ATOM 1937 O O . SER A 1 257 ? -7.395 23.931 7.184 1 74.27 257 SER A O 1
ATOM 1939 N N . VAL A 1 258 ? -7.53 21.912 7.959 1 72.37 258 VAL A N 1
ATOM 1940 C CA . VAL A 1 258 ? -6.417 21.469 7.126 1 72.37 258 VAL A CA 1
ATOM 1941 C C . VAL A 1 258 ? -6.84 21.461 5.659 1 72.37 258 VAL A C 1
ATOM 1943 O O . VAL A 1 258 ? -6.101 21.93 4.79 1 72.37 258 VAL A O 1
ATOM 1946 N N . PHE A 1 259 ? -7.975 21.028 5.436 1 74.03 259 PHE A N 1
ATOM 1947 C CA . PHE A 1 259 ? -8.476 20.936 4.07 1 74.03 259 PHE A CA 1
ATOM 1948 C C . PHE A 1 259 ? -8.787 22.319 3.513 1 74.03 259 PHE A C 1
ATOM 1950 O O . PHE A 1 259 ? -8.556 22.585 2.331 1 74.03 259 PHE A O 1
ATOM 1957 N N . THR A 1 260 ? -9.333 23.11 4.382 1 69.5 260 THR A N 1
ATOM 1958 C CA . THR A 1 260 ? -9.588 24.485 3.965 1 69.5 260 THR A CA 1
ATOM 1959 C C . THR A 1 260 ? -8.282 25.2 3.63 1 69.5 260 THR A C 1
ATOM 1961 O O . THR A 1 260 ? -8.201 25.925 2.637 1 69.5 260 THR A O 1
ATOM 1964 N N . PHE A 1 261 ? -7.292 24.991 4.391 1 69.15 261 PHE A N 1
ATOM 1965 C CA . PHE A 1 261 ? -5.983 25.595 4.174 1 69.15 261 PHE A CA 1
ATOM 1966 C C . PHE A 1 261 ? -5.368 25.101 2.871 1 69.15 261 PHE A C 1
ATOM 1968 O O . PHE A 1 261 ? -4.831 25.892 2.092 1 69.15 261 PHE A O 1
ATOM 1975 N N . LYS A 1 262 ? -5.525 23.829 2.632 1 69.61 262 LYS A N 1
ATOM 1976 C CA . LYS A 1 262 ? -4.923 23.225 1.447 1 69.61 262 LYS A CA 1
ATOM 1977 C C . LYS A 1 262 ? -5.625 23.691 0.175 1 69.61 262 LYS A C 1
ATOM 1979 O O . LYS A 1 262 ? -5.038 23.668 -0.908 1 69.61 262 LYS A O 1
ATOM 1984 N N . SER A 1 263 ? -6.841 24.079 0.383 1 70.1 263 SER A N 1
ATOM 1985 C CA . SER A 1 263 ? -7.614 24.506 -0.779 1 70.1 263 SER A CA 1
ATOM 1986 C C . SER A 1 263 ? -7.325 25.961 -1.13 1 70.1 263 SER A C 1
ATOM 1988 O O . SER A 1 263 ? -7.71 26.435 -2.201 1 70.1 263 SER A O 1
ATOM 1990 N N . LEU A 1 264 ? -6.582 26.631 -0.215 1 65.17 264 LEU A N 1
ATOM 1991 C CA . LEU A 1 264 ? -6.253 28.033 -0.449 1 65.17 264 LEU A CA 1
ATOM 1992 C C . LEU A 1 264 ? -5.13 28.164 -1.473 1 65.17 264 LEU A C 1
ATOM 1994 O O . LEU A 1 264 ? -4.347 27.231 -1.665 1 65.17 264 LEU A O 1
ATOM 1998 N N . ARG A 1 265 ? -5.167 29.316 -2.213 1 69.92 265 ARG A N 1
ATOM 1999 C CA . ARG A 1 265 ? -4.076 29.638 -3.127 1 69.92 265 ARG A CA 1
ATOM 2000 C C . ARG A 1 265 ? -2.792 29.94 -2.363 1 69.92 265 ARG A C 1
ATOM 2002 O O . ARG A 1 265 ? -2.835 30.319 -1.191 1 69.92 265 ARG A O 1
ATOM 2009 N N . ASP A 1 266 ? -1.708 29.722 -3.058 1 67.12 266 ASP A N 1
ATOM 2010 C CA . ASP A 1 266 ? -0.409 29.894 -2.416 1 67.12 266 ASP A CA 1
ATOM 2011 C C . ASP A 1 266 ? -0.302 31.265 -1.752 1 67.12 266 ASP A C 1
ATOM 2013 O O . ASP A 1 266 ? 0.241 31.387 -0.652 1 67.12 266 ASP A O 1
ATOM 2017 N N . ASP A 1 267 ? -0.795 32.268 -2.457 1 64.51 267 ASP A N 1
ATOM 2018 C CA . ASP A 1 267 ? -0.743 33.619 -1.908 1 64.51 267 ASP A CA 1
ATOM 2019 C C . ASP A 1 267 ? -1.63 33.743 -0.671 1 64.51 267 ASP A C 1
ATOM 2021 O O . ASP A 1 267 ? -1.253 34.391 0.308 1 64.51 267 ASP A O 1
ATOM 2025 N N . GLU A 1 268 ? -2.841 33.059 -0.683 1 64.09 268 GLU A N 1
ATOM 2026 C CA . GLU A 1 268 ? -3.751 33.069 0.459 1 64.09 268 GLU A CA 1
ATOM 2027 C C . GLU A 1 268 ? -3.186 32.258 1.621 1 64.09 268 GLU A C 1
ATOM 2029 O O . GLU A 1 268 ? -3.384 32.611 2.786 1 64.09 268 GLU A O 1
ATOM 2034 N N . LYS A 1 269 ? -2.547 31.218 1.235 1 66.43 269 LYS A N 1
ATOM 2035 C CA . LYS A 1 269 ? -1.891 30.422 2.269 1 66.43 269 LYS A CA 1
ATOM 2036 C C . LYS A 1 269 ? -0.86 31.251 3.029 1 66.43 269 LYS A C 1
ATOM 2038 O O . LYS A 1 269 ? -0.818 31.222 4.261 1 66.43 269 LYS A O 1
ATOM 2043 N N . LYS A 1 270 ? -0.067 31.992 2.172 1 62.37 270 LYS A N 1
ATOM 2044 C CA . LYS A 1 270 ? 0.957 32.839 2.774 1 62.37 270 LYS A CA 1
ATOM 2045 C C . LYS A 1 270 ? 0.332 33.92 3.651 1 62.37 270 LYS A C 1
ATOM 2047 O O . LYS A 1 270 ? 0.817 34.193 4.751 1 62.37 270 LYS A O 1
ATOM 2052 N N . ALA A 1 271 ? -0.735 34.54 3.15 1 60.02 271 ALA A N 1
ATOM 2053 C CA . ALA A 1 271 ? -1.431 35.582 3.899 1 60.02 271 ALA A CA 1
ATOM 2054 C C . ALA A 1 271 ? -2.002 35.033 5.203 1 60.02 271 ALA A C 1
ATOM 2056 O O . ALA A 1 271 ? -1.927 35.687 6.245 1 60.02 271 ALA A O 1
ATOM 2057 N N . LEU A 1 272 ? -2.518 33.89 5.048 1 62.27 272 LEU A N 1
ATOM 2058 C CA . LEU A 1 272 ? -3.09 33.25 6.227 1 62.27 272 LEU A CA 1
ATOM 2059 C C . LEU A 1 272 ? -2 32.877 7.226 1 62.27 272 LEU A C 1
ATOM 2061 O O . LEU A 1 272 ? -2.168 33.064 8.434 1 62.27 272 LEU A O 1
ATOM 2065 N N . ILE A 1 273 ? -0.975 32.505 6.629 1 61.16 273 ILE A N 1
ATOM 2066 C CA . ILE A 1 273 ? 0.152 32.15 7.484 1 61.16 273 ILE A CA 1
ATOM 2067 C C . ILE A 1 273 ? 0.713 33.406 8.147 1 61.16 273 ILE A C 1
ATOM 2069 O O . ILE A 1 273 ? 1.033 33.396 9.338 1 61.16 273 ILE A O 1
ATOM 2073 N N . GLU A 1 274 ? 0.876 34.46 7.341 1 59.66 274 GLU A N 1
ATOM 2074 C CA . GLU A 1 274 ? 1.351 35.738 7.862 1 59.66 274 GLU A CA 1
ATOM 2075 C C . GLU A 1 274 ? 0.41 36.281 8.934 1 59.66 274 GLU A C 1
ATOM 2077 O O . GLU A 1 274 ? 0.86 36.797 9.959 1 59.66 274 GLU A O 1
ATOM 2082 N N . LYS A 1 275 ? -0.794 36.202 8.611 1 57.29 275 LYS A N 1
ATOM 2083 C CA . LYS A 1 275 ? -1.795 36.647 9.577 1 57.29 275 LYS A CA 1
ATOM 2084 C C . LYS A 1 275 ? -1.732 35.816 10.855 1 57.29 275 LYS A C 1
ATOM 2086 O O . LYS A 1 275 ? -1.829 36.357 11.959 1 57.29 275 LYS A O 1
ATOM 2091 N N . LEU A 1 276 ? -1.487 34.668 10.574 1 60.5 276 LEU A N 1
ATOM 2092 C CA . LEU A 1 276 ? -1.363 33.764 11.713 1 60.5 276 LEU A CA 1
ATOM 2093 C C . LEU A 1 276 ? -0.08 34.041 12.489 1 60.5 276 LEU A C 1
ATOM 2095 O O . LEU A 1 276 ? -0.069 33.978 13.721 1 60.5 276 LEU A O 1
ATOM 2099 N N . GLU A 1 277 ? 0.938 34.531 11.663 1 54.52 277 GLU A N 1
ATOM 2100 C CA . GLU A 1 277 ? 2.219 34.932 12.238 1 54.52 277 GLU A CA 1
ATOM 2101 C C . GLU A 1 277 ? 2.101 36.261 12.979 1 54.52 277 GLU A C 1
ATOM 2103 O O . GLU A 1 277 ? 2.664 36.426 14.063 1 54.52 277 GLU A O 1
ATOM 2108 N N . GLN A 1 278 ? 1.613 37.212 12.282 1 49.39 278 GLN A N 1
ATOM 2109 C CA . GLN A 1 278 ? 1.432 38.537 12.865 1 49.39 278 GLN A CA 1
ATOM 2110 C C . GLN A 1 278 ? 0.571 38.472 14.123 1 49.39 278 GLN A C 1
ATOM 2112 O O . GLN A 1 278 ? 0.814 39.202 15.086 1 49.39 278 GLN A O 1
ATOM 2117 N N . GLN A 1 279 ? -0.309 37.736 13.984 1 47.95 279 GLN A N 1
ATOM 2118 C CA . GLN A 1 279 ? -1.169 37.574 15.151 1 47.95 279 GLN A CA 1
ATOM 2119 C C . GLN A 1 279 ? -0.415 36.914 16.302 1 47.95 279 GLN A C 1
ATOM 2121 O O . GLN A 1 279 ? -0.681 37.202 17.471 1 47.95 279 GLN A O 1
ATOM 2126 N N . LYS A 1 280 ? 0.597 36.29 15.958 1 51.17 280 LYS A N 1
ATOM 2127 C CA . LYS A 1 280 ? 1.466 35.632 16.929 1 51.17 280 LYS A CA 1
ATOM 2128 C C . LYS A 1 280 ? 2.484 36.611 17.509 1 51.17 280 LYS A C 1
ATOM 2130 O O . LYS A 1 280 ? 2.84 36.519 18.685 1 51.17 280 LYS A O 1
ATOM 2135 N N . SER A 1 281 ? 3.091 37.398 16.691 1 44.97 281 SER A N 1
ATOM 2136 C CA . SER A 1 281 ? 4.061 38.391 17.141 1 44.97 281 SER A CA 1
ATOM 2137 C C . SER A 1 281 ? 3.405 39.44 18.033 1 44.97 281 SER A C 1
ATOM 2139 O O . SER A 1 281 ? 4.085 40.117 18.807 1 44.97 281 SER A O 1
ATOM 2141 N N . GLN A 1 282 ? 2.34 39.619 17.802 1 39.58 282 GLN A N 1
ATOM 2142 C CA . GLN A 1 282 ? 1.689 40.66 18.59 1 39.58 282 GLN A CA 1
ATOM 2143 C C . GLN A 1 282 ? 1.282 40.136 19.964 1 39.58 282 GLN A C 1
ATOM 2145 O O . GLN A 1 282 ? 0.906 40.914 20.844 1 39.58 282 GLN A O 1
ATOM 2150 N N . TYR A 1 283 ? 1.439 38.897 20.126 1 38.03 283 TYR A N 1
ATOM 2151 C CA . TYR A 1 283 ? 1.254 38.452 21.503 1 38.03 283 TYR A CA 1
ATOM 2152 C C . TYR A 1 283 ? 2.543 37.863 22.063 1 38.03 283 TYR A C 1
ATOM 2154 O O . TYR A 1 283 ? 3.299 37.208 21.341 1 38.03 283 TYR A O 1
ATOM 2162 N N . MET B 1 1 ? 11.841 -22.305 -61.267 1 16.51 1 MET B N 1
ATOM 2163 C CA . MET B 1 1 ? 13.275 -22.363 -61 1 16.51 1 MET B CA 1
ATOM 2164 C C . MET B 1 1 ? 13.957 -21.06 -61.402 1 16.51 1 MET B C 1
ATOM 2166 O O . MET B 1 1 ? 15.179 -20.938 -61.305 1 16.51 1 MET B O 1
ATOM 2170 N N . ALA B 1 2 ? 13.346 -20.281 -62.273 1 17.88 2 ALA B N 1
ATOM 2171 C CA . ALA B 1 2 ? 14.146 -19.311 -63.016 1 17.88 2 ALA B CA 1
ATOM 2172 C C . ALA B 1 2 ? 14.651 -18.2 -62.1 1 17.88 2 ALA B C 1
ATOM 2174 O O . ALA B 1 2 ? 13.865 -17.565 -61.393 1 17.88 2 ALA B O 1
ATOM 2175 N N . LEU B 1 3 ? 16.025 -18.096 -61.734 1 18.8 3 LEU B N 1
ATOM 2176 C CA . LEU B 1 3 ? 17.232 -17.636 -61.056 1 18.8 3 LEU B CA 1
ATOM 2177 C C . LEU B 1 3 ? 17.566 -16.203 -61.453 1 18.8 3 LEU B C 1
ATOM 2179 O O . LEU B 1 3 ? 18.739 -15.854 -61.607 1 18.8 3 LEU B O 1
ATOM 2183 N N . GLN B 1 4 ? 16.587 -15.408 -61.898 1 20.39 4 GLN B N 1
ATOM 2184 C CA . GLN B 1 4 ? 17.168 -14.249 -62.566 1 20.39 4 GLN B CA 1
ATOM 2185 C C . GLN B 1 4 ? 18.078 -13.469 -61.622 1 20.39 4 GLN B C 1
ATOM 2187 O O . GLN B 1 4 ? 17.779 -13.333 -60.434 1 20.39 4 GLN B O 1
ATOM 2192 N N . GLY B 1 5 ? 19.39 -13.18 -61.933 1 19.12 5 GLY B N 1
ATOM 2193 C CA . GLY B 1 5 ? 20.78 -12.801 -61.738 1 19.12 5 GLY B CA 1
ATOM 2194 C C . GLY B 1 5 ? 20.958 -11.33 -61.41 1 19.12 5 GLY B C 1
ATOM 2195 O O . GLY B 1 5 ? 21.274 -10.527 -62.29 1 19.12 5 GLY B O 1
ATOM 2196 N N . LEU B 1 6 ? 20.023 -10.689 -60.623 1 21.14 6 LEU B N 1
ATOM 2197 C CA . LEU B 1 6 ? 20.11 -9.233 -60.641 1 21.14 6 LEU B CA 1
ATOM 2198 C C . LEU B 1 6 ? 21.501 -8.765 -60.225 1 21.14 6 LEU B C 1
ATOM 2200 O O . LEU B 1 6 ? 22.076 -9.289 -59.268 1 21.14 6 LEU B O 1
ATOM 2204 N N . SER B 1 7 ? 22.238 -7.967 -61.047 1 19.04 7 SER B N 1
ATOM 2205 C CA . SER B 1 7 ? 23.535 -7.364 -61.336 1 19.04 7 SER B CA 1
ATOM 2206 C C . SER B 1 7 ? 23.977 -6.437 -60.208 1 19.04 7 SER B C 1
ATOM 2208 O O . SER B 1 7 ? 23.168 -5.681 -59.667 1 19.04 7 SER B O 1
ATOM 2210 N N . THR B 1 8 ? 25.124 -6.771 -59.389 1 19.59 8 THR B N 1
ATOM 2211 C CA . THR B 1 8 ? 25.938 -6.42 -58.231 1 19.59 8 THR B CA 1
ATOM 2212 C C . THR B 1 8 ? 26.695 -5.117 -58.477 1 19.59 8 THR B C 1
ATOM 2214 O O . THR B 1 8 ? 27.659 -5.089 -59.244 1 19.59 8 THR B O 1
ATOM 2217 N N . VAL B 1 9 ? 26.061 -3.956 -58.901 1 19.88 9 VAL B N 1
ATOM 2218 C CA . VAL B 1 9 ? 26.908 -2.866 -59.375 1 19.88 9 VAL B CA 1
ATOM 2219 C C . VAL B 1 9 ? 27.833 -2.404 -58.251 1 19.88 9 VAL B C 1
ATOM 2221 O O . VAL B 1 9 ? 27.368 -1.997 -57.184 1 19.88 9 VAL B O 1
ATOM 2224 N N . SER B 1 10 ? 29.155 -2.828 -58.14 1 19.68 10 SER B N 1
ATOM 2225 C CA . SER B 1 10 ? 30.304 -2.728 -57.247 1 19.68 10 SER B CA 1
ATOM 2226 C C . SER B 1 10 ? 30.884 -1.317 -57.247 1 19.68 10 SER B C 1
ATOM 2228 O O . SER B 1 10 ? 31.554 -0.916 -58.201 1 19.68 10 SER B O 1
ATOM 2230 N N . VAL B 1 11 ? 30.171 -0.162 -57.104 1 19.2 11 VAL B N 1
ATOM 2231 C CA . VAL B 1 11 ? 30.833 1.088 -57.462 1 19.2 11 VAL B CA 1
ATOM 2232 C C . VAL B 1 11 ? 32.009 1.338 -56.52 1 19.2 11 VAL B C 1
ATOM 2234 O O . VAL B 1 11 ? 31.828 1.432 -55.303 1 19.2 11 VAL B O 1
ATOM 2237 N N . ALA B 1 12 ? 33.276 0.987 -56.834 1 19.78 12 ALA B N 1
ATOM 2238 C CA . ALA B 1 12 ? 34.598 0.973 -56.213 1 19.78 12 ALA B CA 1
ATOM 2239 C C . ALA B 1 12 ? 35.112 2.392 -55.986 1 19.78 12 ALA B C 1
ATOM 2241 O O . ALA B 1 12 ? 35.4 3.115 -56.942 1 19.78 12 ALA B O 1
ATOM 2242 N N . VAL B 1 13 ? 34.44 3.318 -55.236 1 20.07 13 VAL B N 1
ATOM 2243 C CA . VAL B 1 13 ? 34.902 4.701 -55.235 1 20.07 13 VAL B CA 1
ATOM 2244 C C . VAL B 1 13 ? 36.312 4.774 -54.654 1 20.07 13 VAL B C 1
ATOM 2246 O O . VAL B 1 13 ? 36.544 4.357 -53.517 1 20.07 13 VAL B O 1
ATOM 2249 N N . THR B 1 14 ? 37.363 4.79 -55.456 1 20.41 14 THR B N 1
ATOM 2250 C CA . THR B 1 14 ? 38.813 4.777 -55.296 1 20.41 14 THR B CA 1
ATOM 2251 C C . THR B 1 14 ? 39.297 6.071 -54.648 1 20.41 14 THR B C 1
ATOM 2253 O O . THR B 1 14 ? 39.292 7.129 -55.282 1 20.41 14 THR B O 1
ATOM 2256 N N . ILE B 1 15 ? 38.728 6.619 -53.557 1 21.71 15 ILE B N 1
ATOM 2257 C CA . ILE B 1 15 ? 39.13 7.973 -53.192 1 21.71 15 ILE B CA 1
ATOM 2258 C C . ILE B 1 15 ? 40.625 8.002 -52.884 1 21.71 15 ILE B C 1
ATOM 2260 O O . ILE B 1 15 ? 41.129 7.155 -52.142 1 21.71 15 ILE B O 1
ATOM 2264 N N . SER B 1 16 ? 41.429 8.64 -53.724 1 19.52 16 SER B N 1
ATOM 2265 C CA . SER B 1 16 ? 42.859 8.861 -53.915 1 19.52 16 SER B CA 1
ATOM 2266 C C . SER B 1 16 ? 43.468 9.597 -52.726 1 19.52 16 SER B C 1
ATOM 2268 O O . SER B 1 16 ? 42.97 10.648 -52.319 1 19.52 16 SER B O 1
ATOM 2270 N N . VAL B 1 17 ? 44.13 8.938 -51.752 1 22.36 17 VAL B N 1
ATOM 2271 C CA . VAL B 1 17 ? 44.775 9.218 -50.473 1 22.36 17 VAL B CA 1
ATOM 2272 C C . VAL B 1 17 ? 46.027 10.063 -50.7 1 22.36 17 VAL B C 1
ATOM 2274 O O . VAL B 1 17 ? 46.998 9.595 -51.299 1 22.36 17 VAL B O 1
ATOM 2277 N N . ARG B 1 18 ? 45.83 11.325 -51.211 1 20.4 18 ARG B N 1
ATOM 2278 C CA . ARG B 1 18 ? 47.089 11.981 -51.548 1 20.4 18 ARG B CA 1
ATOM 2279 C C . ARG B 1 18 ? 48.027 12.017 -50.346 1 20.4 18 ARG B C 1
ATOM 2281 O O . ARG B 1 18 ? 47.594 12.273 -49.221 1 20.4 18 ARG B O 1
ATOM 2288 N N . PRO B 1 19 ? 49.287 11.578 -50.445 1 22.51 19 PRO B N 1
ATOM 2289 C CA . PRO B 1 19 ? 50.349 11.257 -49.489 1 22.51 19 PRO B CA 1
ATOM 2290 C C . PRO B 1 19 ? 50.997 12.501 -48.886 1 22.51 19 PRO B C 1
ATOM 2292 O O . PRO B 1 19 ? 51.905 12.39 -48.058 1 22.51 19 PRO B O 1
ATOM 2295 N N . SER B 1 20 ? 50.275 13.636 -48.735 1 21.58 20 SER B N 1
ATOM 2296 C CA . SER B 1 20 ? 51.192 14.771 -48.74 1 21.58 20 SER B CA 1
ATOM 2297 C C . SER B 1 20 ? 52.265 14.619 -47.667 1 21.58 20 SER B C 1
ATOM 2299 O O . SER B 1 20 ? 52.056 13.933 -46.665 1 21.58 20 SER B O 1
ATOM 2301 N N . THR B 1 21 ? 53.493 15.207 -47.96 1 21.13 21 THR B N 1
ATOM 2302 C CA . THR B 1 21 ? 54.91 15.216 -47.611 1 21.13 21 THR B CA 1
ATOM 2303 C C . THR B 1 21 ? 55.113 15.735 -46.19 1 21.13 21 THR B C 1
ATOM 2305 O O . THR B 1 21 ? 54.276 16.474 -45.668 1 21.13 21 THR B O 1
ATOM 2308 N N . SER B 1 22 ? 56.119 15.178 -45.439 1 21.29 22 SER B N 1
ATOM 2309 C CA . SER B 1 22 ? 56.654 14.908 -44.108 1 21.29 22 SER B CA 1
ATOM 2310 C C . SER B 1 22 ? 57.307 16.151 -43.513 1 21.29 22 SER B C 1
ATOM 2312 O O . SER B 1 22 ? 57.837 16.108 -42.401 1 21.29 22 SER B O 1
ATOM 2314 N N . ASN B 1 23 ? 56.884 17.425 -43.894 1 20.69 23 ASN B N 1
ATOM 2315 C CA . ASN B 1 23 ? 57.917 18.405 -43.574 1 20.69 23 ASN B CA 1
ATOM 2316 C C . ASN B 1 23 ? 58.246 18.407 -42.084 1 20.69 23 ASN B C 1
ATOM 2318 O O . ASN B 1 23 ? 57.344 18.428 -41.245 1 20.69 23 ASN B O 1
ATOM 2322 N N . LEU B 1 24 ? 59.426 17.939 -41.746 1 21.93 24 LEU B N 1
ATOM 2323 C CA . LEU B 1 24 ? 60.146 17.635 -40.514 1 21.93 24 LEU B CA 1
ATOM 2324 C C . LEU B 1 24 ? 60.362 18.897 -39.685 1 21.93 24 LEU B C 1
ATOM 2326 O O . LEU B 1 24 ? 61.13 19.779 -40.077 1 21.93 24 LEU B O 1
ATOM 2330 N N . VAL B 1 25 ? 59.256 19.645 -39.46 1 21.26 25 VAL B N 1
ATOM 2331 C CA . VAL B 1 25 ? 59.527 20.942 -38.85 1 21.26 25 VAL B CA 1
ATOM 2332 C C . VAL B 1 25 ? 60.35 20.753 -37.578 1 21.26 25 VAL B C 1
ATOM 2334 O O . VAL B 1 25 ? 60.032 19.9 -36.746 1 21.26 25 VAL B O 1
ATOM 2337 N N . ARG B 1 26 ? 61.6 21.309 -37.67 1 22.47 26 ARG B N 1
ATOM 2338 C CA . ARG B 1 26 ? 62.761 21.42 -36.793 1 22.47 26 ARG B CA 1
ATOM 2339 C C . ARG B 1 26 ? 62.37 22 -35.438 1 22.47 26 ARG B C 1
ATOM 2341 O O . ARG B 1 26 ? 61.76 23.069 -35.366 1 22.47 26 ARG B O 1
ATOM 2348 N N . ILE B 1 27 ? 62.09 21.172 -34.505 1 22.41 27 ILE B N 1
ATOM 2349 C CA . ILE B 1 27 ? 61.563 21.418 -33.167 1 22.41 27 ILE B CA 1
ATOM 2350 C C . ILE B 1 27 ? 62.552 22.267 -32.371 1 22.41 27 ILE B C 1
ATOM 2352 O O . ILE B 1 27 ? 63.692 21.855 -32.145 1 22.41 27 ILE B O 1
ATOM 2356 N N . PRO B 1 28 ? 62.613 23.604 -32.817 1 23.29 28 PRO B N 1
ATOM 2357 C CA . PRO B 1 28 ? 63.72 24.297 -32.153 1 23.29 28 PRO B CA 1
ATOM 2358 C C . PRO B 1 28 ? 63.758 24.042 -30.648 1 23.29 28 PRO B C 1
ATOM 2360 O O . PRO B 1 28 ? 62.74 23.679 -30.054 1 23.29 28 PRO B O 1
ATOM 2363 N N . SER B 1 29 ? 64.955 23.805 -30.115 1 22.23 29 SER B N 1
ATOM 2364 C CA . SER B 1 29 ? 65.476 23.403 -28.813 1 22.23 29 SER B CA 1
ATOM 2365 C C . SER B 1 29 ? 65.117 24.421 -27.735 1 22.23 29 SER B C 1
ATOM 2367 O O . SER B 1 29 ? 65.81 25.427 -27.569 1 22.23 29 SER B O 1
ATOM 2369 N N . SER B 1 30 ? 63.819 24.984 -27.769 1 20.52 30 SER B N 1
ATOM 2370 C CA . SER B 1 30 ? 63.635 26.155 -26.918 1 20.52 30 SER B CA 1
ATOM 2371 C C . SER B 1 30 ? 64.15 25.898 -25.506 1 20.52 30 SER B C 1
ATOM 2373 O O . SER B 1 30 ? 64.127 24.762 -25.028 1 20.52 30 SER B O 1
ATOM 2375 N N . SER B 1 31 ? 64.992 26.838 -25.028 1 23.15 31 SER B N 1
ATOM 2376 C CA . SER B 1 31 ? 65.797 27.156 -23.853 1 23.15 31 SER B CA 1
ATOM 2377 C C . SER B 1 31 ? 64.993 26.983 -22.569 1 23.15 31 SER B C 1
ATOM 2379 O O . SER B 1 31 ? 63.803 27.301 -22.528 1 23.15 31 SER B O 1
ATOM 2381 N N . LEU B 1 32 ? 65.5 26.105 -21.647 1 21.88 32 LEU B N 1
ATOM 2382 C CA . LEU B 1 32 ? 65.078 25.56 -20.361 1 21.88 32 LEU B CA 1
ATOM 2383 C C . LEU B 1 32 ? 64.882 26.672 -19.337 1 21.88 32 LEU B C 1
ATOM 2385 O O . LEU B 1 32 ? 65.852 27.284 -18.884 1 21.88 32 LEU B O 1
ATOM 2389 N N . CYS B 1 33 ? 64.08 27.781 -19.74 1 21.28 33 CYS B N 1
ATOM 2390 C CA . CYS B 1 33 ? 64.064 28.891 -18.794 1 21.28 33 CYS B CA 1
ATOM 2391 C C . CYS B 1 33 ? 63.809 28.395 -17.376 1 21.28 33 CYS B C 1
ATOM 2393 O O . CYS B 1 33 ? 62.89 27.607 -17.145 1 21.28 33 CYS B O 1
ATOM 2395 N N . GLN B 1 34 ? 64.881 28.408 -16.569 1 23.45 34 GLN B N 1
ATOM 2396 C CA . GLN B 1 34 ? 64.964 28.129 -15.14 1 23.45 34 GLN B CA 1
ATOM 2397 C C . GLN B 1 34 ? 63.932 28.938 -14.36 1 23.45 34 GLN B C 1
ATOM 2399 O O . GLN B 1 34 ? 64.021 30.166 -14.291 1 23.45 34 GLN B O 1
ATOM 2404 N N . VAL B 1 35 ? 62.663 28.878 -14.668 1 26.12 35 VAL B N 1
ATOM 2405 C CA . VAL B 1 35 ? 61.785 29.875 -14.063 1 26.12 35 VAL B CA 1
ATOM 2406 C C . VAL B 1 35 ? 61.915 29.823 -12.542 1 26.12 35 VAL B C 1
ATOM 2408 O O . VAL B 1 35 ? 61.912 28.742 -11.949 1 26.12 35 VAL B O 1
ATOM 2411 N N . PRO B 1 36 ? 62.51 30.913 -11.971 1 29.05 36 PRO B N 1
ATOM 2412 C CA . PRO B 1 36 ? 62.771 31.087 -10.54 1 29.05 36 PRO B CA 1
ATOM 2413 C C . PRO B 1 36 ? 61.575 30.701 -9.671 1 29.05 36 PRO B C 1
ATOM 2415 O O . PRO B 1 36 ? 60.437 30.702 -10.146 1 29.05 36 PRO B O 1
ATOM 2418 N N . SER B 1 37 ? 61.812 29.967 -8.572 1 26.6 37 SER B N 1
ATOM 2419 C CA . SER B 1 37 ? 60.906 29.32 -7.629 1 26.6 37 SER B CA 1
ATOM 2420 C C . SER B 1 37 ? 60.042 30.344 -6.9 1 26.6 37 SER B C 1
ATOM 2422 O O . SER B 1 37 ? 60.548 31.134 -6.1 1 26.6 37 SER B O 1
ATOM 2424 N N . PRO B 1 38 ? 59.286 31.268 -7.607 1 28.74 38 PRO B N 1
ATOM 2425 C CA . PRO B 1 38 ? 58.711 32.323 -6.769 1 28.74 38 PRO B CA 1
ATOM 2426 C C . PRO B 1 38 ? 58.005 31.774 -5.531 1 28.74 38 PRO B C 1
ATOM 2428 O O . PRO B 1 38 ? 57.416 30.692 -5.581 1 28.74 38 PRO B O 1
ATOM 2431 N N . ARG B 1 39 ? 58.539 32.057 -4.319 1 29.77 39 ARG B N 1
ATOM 2432 C CA . ARG B 1 39 ? 58.017 31.871 -2.969 1 29.77 39 ARG B CA 1
ATOM 2433 C C . ARG B 1 39 ? 56.579 32.368 -2.865 1 29.77 39 ARG B C 1
ATOM 2435 O O . ARG B 1 39 ? 56.329 33.575 -2.902 1 29.77 39 ARG B O 1
ATOM 2442 N N . ILE B 1 40 ? 55.72 31.78 -3.58 1 27.4 40 ILE B N 1
ATOM 2443 C CA . ILE B 1 40 ? 54.34 32.24 -3.462 1 27.4 40 ILE B CA 1
ATOM 2444 C C . ILE B 1 40 ? 53.928 32.262 -1.992 1 27.4 40 ILE B C 1
ATOM 2446 O O . ILE B 1 40 ? 54.009 31.243 -1.302 1 27.4 40 ILE B O 1
ATOM 2450 N N . ARG B 1 41 ? 54.214 33.48 -1.317 1 28.69 41 ARG B N 1
ATOM 2451 C CA . ARG B 1 41 ? 53.624 33.758 -0.011 1 28.69 41 ARG B CA 1
ATOM 2452 C C . ARG B 1 41 ? 52.215 33.185 0.086 1 28.69 41 ARG B C 1
ATOM 2454 O O . ARG B 1 41 ? 51.379 33.427 -0.787 1 28.69 41 ARG B O 1
ATOM 2461 N N . ILE B 1 42 ? 52.147 32.073 0.678 1 26.19 42 ILE B N 1
ATOM 2462 C CA . ILE B 1 42 ? 50.895 31.412 1.031 1 26.19 42 ILE B CA 1
ATOM 2463 C C . ILE B 1 42 ? 49.944 32.418 1.675 1 26.19 42 ILE B C 1
ATOM 2465 O O . ILE B 1 42 ? 50.208 32.918 2.771 1 26.19 42 ILE B O 1
ATOM 2469 N N . GLY B 1 43 ? 49.612 33.491 0.935 1 26.25 43 GLY B N 1
ATOM 2470 C CA . GLY B 1 43 ? 48.604 34.374 1.498 1 26.25 43 GLY B CA 1
ATOM 2471 C C . GLY B 1 43 ? 47.577 33.645 2.345 1 26.25 43 GLY B C 1
ATOM 2472 O O . GLY B 1 43 ? 47.122 32.559 1.98 1 26.25 43 GLY B O 1
ATOM 2473 N N . SER B 1 44 ? 47.768 33.803 3.702 1 28.04 44 SER B N 1
ATOM 2474 C CA . SER B 1 44 ? 46.768 33.399 4.685 1 28.04 44 SER B CA 1
ATOM 2475 C C . SER B 1 44 ? 45.355 33.668 4.178 1 28.04 44 SER B C 1
ATOM 2477 O O . SER B 1 44 ? 44.98 34.82 3.95 1 28.04 44 SER B O 1
ATOM 2479 N N . VAL B 1 45 ? 44.96 33.101 3.119 1 27.68 45 VAL B N 1
ATOM 2480 C CA . VAL B 1 45 ? 43.541 33.27 2.823 1 27.68 45 VAL B CA 1
ATOM 2481 C C . VAL B 1 45 ? 42.731 33.187 4.115 1 27.68 45 VAL B C 1
ATOM 2483 O O . VAL B 1 45 ? 42.688 32.138 4.762 1 27.68 45 VAL B O 1
ATOM 2486 N N . ARG B 1 46 ? 42.81 34.275 4.97 1 27.89 46 ARG B N 1
ATOM 2487 C CA . ARG B 1 46 ? 41.783 34.401 5.999 1 27.89 46 ARG B CA 1
ATOM 2488 C C . ARG B 1 46 ? 40.468 33.781 5.539 1 27.89 46 ARG B C 1
ATOM 2490 O O . ARG B 1 46 ? 39.872 34.232 4.559 1 27.89 46 ARG B O 1
ATOM 2497 N N . CYS B 1 47 ? 40.457 32.508 5.519 1 27.02 47 CYS B N 1
ATOM 2498 C CA . CYS B 1 47 ? 39.098 31.978 5.53 1 27.02 47 CYS B CA 1
ATOM 2499 C C . CYS B 1 47 ? 38.167 32.88 6.333 1 27.02 47 CYS B C 1
ATOM 2501 O O . CYS B 1 47 ? 38.31 33 7.551 1 27.02 47 CYS B O 1
ATOM 2503 N N . LYS B 1 48 ? 37.984 34.145 5.832 1 31.4 48 LYS B N 1
ATOM 2504 C CA . LYS B 1 48 ? 36.863 34.856 6.44 1 31.4 48 LYS B CA 1
ATOM 2505 C C . LYS B 1 48 ? 35.887 33.884 7.097 1 31.4 48 LYS B C 1
ATOM 2507 O O . LYS B 1 48 ? 35.4 32.953 6.452 1 31.4 48 LYS B O 1
ATOM 2512 N N . ALA B 1 49 ? 36.025 33.636 8.372 1 32.3 49 ALA B N 1
ATOM 2513 C CA . ALA B 1 49 ? 34.944 33.207 9.255 1 32.3 49 ALA B CA 1
ATOM 2514 C C . ALA B 1 49 ? 33.594 33.717 8.758 1 32.3 49 ALA B C 1
ATOM 2516 O O . ALA B 1 49 ? 33.266 34.893 8.928 1 32.3 49 ALA B O 1
ATOM 2517 N N . VAL B 1 50 ? 33.385 33.639 7.483 1 34.72 50 VAL B N 1
ATOM 2518 C CA . VAL B 1 50 ? 32.051 34.009 7.022 1 34.72 50 VAL B CA 1
ATOM 2519 C C . VAL B 1 50 ? 31.07 33.967 8.192 1 34.72 50 VAL B C 1
ATOM 2521 O O . VAL B 1 50 ? 31.315 33.286 9.191 1 34.72 50 VAL B O 1
ATOM 2524 N N . GLY B 1 51 ? 29.832 34.528 7.93 1 32.71 51 GLY B N 1
ATOM 2525 C CA . GLY B 1 51 ? 28.567 35.037 8.438 1 32.71 51 GLY B CA 1
ATOM 2526 C C . GLY B 1 51 ? 27.891 34.091 9.412 1 32.71 51 GLY B C 1
ATOM 2527 O O . GLY B 1 51 ? 28.219 32.903 9.462 1 32.71 51 GLY B O 1
ATOM 2528 N N . GLU B 1 52 ? 27.384 34.588 10.458 1 38.02 52 GLU B N 1
ATOM 2529 C CA . GLU B 1 52 ? 26.257 34.136 11.269 1 38.02 52 GLU B CA 1
ATOM 2530 C C . GLU B 1 52 ? 25.341 33.21 10.474 1 38.02 52 GLU B C 1
ATOM 2532 O O . GLU B 1 52 ? 24.706 33.637 9.507 1 38.02 52 GLU B O 1
ATOM 2537 N N . ASN B 1 53 ? 25.716 32.098 9.962 1 42.49 53 ASN B N 1
ATOM 2538 C CA . ASN B 1 53 ? 24.89 31.081 9.32 1 42.49 53 ASN B CA 1
ATOM 2539 C C . ASN B 1 53 ? 23.41 31.281 9.633 1 42.49 53 ASN B C 1
ATOM 2541 O O . ASN B 1 53 ? 22.951 30.945 10.726 1 42.49 53 ASN B O 1
ATOM 2545 N N . GLN B 1 54 ? 22.891 32.444 9.382 1 51.26 54 GLN B N 1
ATOM 2546 C CA . GLN B 1 54 ? 21.473 32.754 9.533 1 51.26 54 GLN B CA 1
ATOM 2547 C C . GLN B 1 54 ? 20.607 31.539 9.213 1 51.26 54 GLN B C 1
ATOM 2549 O O . GLN B 1 54 ? 20.598 31.058 8.078 1 51.26 54 GLN B O 1
ATOM 2554 N N . GLN B 1 55 ? 20.528 30.713 10.134 1 69.72 55 GLN B N 1
ATOM 2555 C CA . GLN B 1 55 ? 19.632 29.567 10.031 1 69.72 55 GLN B CA 1
ATOM 2556 C C . GLN B 1 55 ? 18.335 29.944 9.321 1 69.72 55 GLN B C 1
ATOM 2558 O O . GLN B 1 55 ? 17.638 30.87 9.741 1 69.72 55 GLN B O 1
ATOM 2563 N N . GLN B 1 56 ? 18.349 29.669 8.049 1 80.47 56 GLN B N 1
ATOM 2564 C CA . GLN B 1 56 ? 17.123 29.89 7.291 1 80.47 56 GLN B CA 1
ATOM 2565 C C . GLN B 1 56 ? 15.899 29.431 8.078 1 80.47 56 GLN B C 1
ATOM 2567 O O . GLN B 1 56 ? 15.889 28.331 8.635 1 80.47 56 GLN B O 1
ATOM 2572 N N . VAL B 1 57 ? 15.105 30.402 8.4 1 80.81 57 VAL B N 1
ATOM 2573 C CA . VAL B 1 57 ? 13.856 30.122 9.1 1 80.81 57 VAL B CA 1
ATOM 2574 C C . VAL B 1 57 ? 12.761 29.787 8.089 1 80.81 57 VAL B C 1
ATOM 2576 O O . VAL B 1 57 ? 12.598 30.487 7.087 1 80.81 57 VAL B O 1
ATOM 2579 N N . TYR B 1 58 ? 12.242 28.699 8.32 1 79.64 58 TYR B N 1
ATOM 2580 C CA . TYR B 1 58 ? 11.16 28.257 7.447 1 79.64 58 TYR B CA 1
ATOM 2581 C C . TYR B 1 58 ? 9.807 28.433 8.125 1 79.64 58 TYR B C 1
ATOM 2583 O O . TYR B 1 58 ? 9.696 28.303 9.347 1 79.64 58 TYR B O 1
ATOM 2591 N N . ASN B 1 59 ? 8.876 28.724 7.373 1 69.42 59 ASN B N 1
ATOM 2592 C CA . ASN B 1 59 ? 7.521 28.85 7.897 1 69.42 59 ASN B CA 1
ATOM 2593 C C . ASN B 1 59 ? 6.787 27.513 7.882 1 69.42 59 ASN B C 1
ATOM 2595 O O . ASN B 1 59 ? 6.791 26.808 6.871 1 69.42 59 ASN B O 1
ATOM 2599 N N . GLY B 1 60 ? 6.283 27.149 9.124 1 72.28 60 GLY B N 1
ATOM 2600 C CA . GLY B 1 60 ? 5.531 25.908 9.223 1 72.28 60 GLY B CA 1
ATOM 2601 C C . GLY B 1 60 ? 4.085 26.117 9.628 1 72.28 60 GLY B C 1
ATOM 2602 O O . GLY B 1 60 ? 3.676 27.24 9.931 1 72.28 60 GLY B O 1
ATOM 2603 N N . VAL B 1 61 ? 3.304 25.089 9.634 1 64.79 61 VAL B N 1
ATOM 2604 C CA . VAL B 1 61 ? 1.887 25.089 9.982 1 64.79 61 VAL B CA 1
ATOM 2605 C C . VAL B 1 61 ? 1.708 25.565 11.422 1 64.79 61 VAL B C 1
ATOM 2607 O O . VAL B 1 61 ? 0.774 26.311 11.724 1 64.79 61 VAL B O 1
ATOM 2610 N N . TYR B 1 62 ? 2.647 25.195 12.302 1 68.22 62 TYR B N 1
ATOM 2611 C CA . TYR B 1 62 ? 2.494 25.481 13.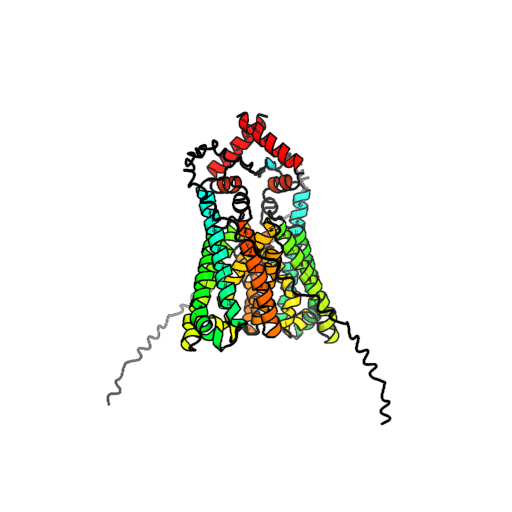724 1 68.22 62 TYR B CA 1
ATOM 2612 C C . TYR B 1 62 ? 3.521 26.508 14.187 1 68.22 62 TYR B C 1
ATOM 2614 O O . TYR B 1 62 ? 3.745 26.672 15.388 1 68.22 62 TYR B O 1
ATOM 2622 N N . GLY B 1 63 ? 4.249 27.069 13.137 1 66.85 63 GLY B N 1
ATOM 2623 C CA . GLY B 1 63 ? 5.217 28.091 13.501 1 66.85 63 GLY B CA 1
ATOM 2624 C C . GLY B 1 63 ? 6.513 27.992 12.717 1 66.85 63 GLY B C 1
ATOM 2625 O O . GLY B 1 63 ? 6.685 27.08 11.906 1 66.85 63 GLY B O 1
ATOM 2626 N N . PRO B 1 64 ? 7.217 28.957 12.921 1 76.87 64 PRO B N 1
ATOM 2627 C CA . PRO B 1 64 ? 8.508 28.935 12.229 1 76.87 64 PRO B CA 1
ATOM 2628 C C . PRO B 1 64 ? 9.445 27.854 12.762 1 76.87 64 PRO B C 1
ATOM 2630 O O . PRO B 1 64 ? 9.343 27.463 13.928 1 76.87 64 PRO B O 1
ATOM 2633 N N . TRP B 1 65 ? 10.252 27.327 11.817 1 81.75 65 TRP B N 1
ATOM 2634 C CA . TRP B 1 65 ? 11.203 26.294 12.216 1 81.75 65 TRP B CA 1
ATOM 2635 C C . TRP B 1 65 ? 12.513 26.435 11.447 1 81.75 65 TRP B C 1
ATOM 2637 O O . TRP B 1 65 ? 12.569 27.121 10.424 1 81.75 65 TRP B O 1
ATOM 2647 N N . THR B 1 66 ? 13.595 25.967 12.007 1 86.57 66 THR B N 1
ATOM 2648 C CA . THR B 1 66 ? 14.923 26.012 11.407 1 86.57 66 THR B CA 1
ATOM 2649 C C . THR B 1 66 ? 15.546 24.62 11.366 1 86.57 66 THR B C 1
ATOM 2651 O O . THR B 1 66 ? 15.116 23.72 12.092 1 86.57 66 THR B O 1
ATOM 2654 N N . VAL B 1 67 ? 16.475 24.49 10.457 1 88.79 67 VAL B N 1
ATOM 2655 C CA . VAL B 1 67 ? 17.219 23.24 10.346 1 88.79 67 VAL B CA 1
ATOM 2656 C C . VAL B 1 67 ? 18.361 23.226 11.36 1 88.79 67 VAL B C 1
ATOM 2658 O O . VAL B 1 67 ? 19.233 24.097 11.334 1 88.79 67 VAL B O 1
ATOM 2661 N N . GLU B 1 68 ? 18.351 22.219 12.22 1 89.57 68 GLU B N 1
ATOM 2662 C CA . GLU B 1 68 ? 19.395 22.055 13.227 1 89.57 68 GLU B CA 1
ATOM 2663 C C . GLU B 1 68 ? 20.409 20.996 12.804 1 89.57 68 GLU B C 1
ATOM 2665 O O . GLU B 1 68 ? 20.171 20.244 11.856 1 89.57 68 GLU B O 1
ATOM 2670 N N . ALA B 1 69 ? 21.448 21.034 13.506 1 90.93 69 ALA B N 1
ATOM 2671 C CA . ALA B 1 69 ? 22.522 20.092 13.201 1 90.93 69 ALA B CA 1
ATOM 2672 C C . ALA B 1 69 ? 22.036 18.65 13.319 1 90.93 69 ALA B C 1
ATOM 2674 O O . ALA B 1 69 ? 22.453 17.782 12.548 1 90.93 69 ALA B O 1
ATOM 2675 N N . GLU B 1 70 ? 21.204 18.404 14.253 1 91.93 70 GLU B N 1
ATOM 2676 C CA . GLU B 1 70 ? 20.659 17.063 14.443 1 91.93 70 GLU B CA 1
ATOM 2677 C C . GLU B 1 70 ? 19.789 16.648 13.26 1 91.93 70 GLU B C 1
ATOM 2679 O O . GLU B 1 70 ? 19.771 15.476 12.876 1 91.93 70 GLU B O 1
ATOM 2684 N N . ASP B 1 71 ? 19.068 17.562 12.761 1 91.74 71 ASP B N 1
ATOM 2685 C CA . ASP B 1 71 ? 18.262 17.293 11.574 1 91.74 71 ASP B CA 1
ATOM 2686 C C . ASP B 1 71 ? 19.14 16.868 10.399 1 91.74 71 ASP B C 1
ATOM 2688 O O . ASP B 1 71 ? 18.795 15.942 9.663 1 91.74 71 ASP B O 1
ATOM 2692 N N . VAL B 1 72 ? 20.241 17.598 10.256 1 92.76 72 VAL B N 1
ATOM 2693 C CA . VAL B 1 72 ? 21.155 17.32 9.153 1 92.76 72 VAL B CA 1
ATOM 2694 C C . VAL B 1 72 ? 21.708 15.903 9.285 1 92.76 72 VAL B C 1
ATOM 2696 O O . VAL B 1 72 ? 21.749 15.152 8.308 1 92.76 72 VAL B O 1
ATOM 2699 N N . LYS B 1 73 ? 22.131 15.571 10.452 1 95.03 73 LYS B N 1
ATOM 2700 C CA . LYS B 1 73 ? 22.662 14.233 10.695 1 95.03 73 LYS B CA 1
ATOM 2701 C C . LYS B 1 73 ? 21.616 13.164 10.39 1 95.03 73 LYS B C 1
ATOM 2703 O O . LYS B 1 73 ? 21.937 12.12 9.818 1 95.03 73 LYS B O 1
ATOM 2708 N N . GLU B 1 74 ? 20.425 13.413 10.809 1 95.19 74 GLU B N 1
ATOM 2709 C CA . GLU B 1 74 ? 19.339 12.466 10.577 1 95.19 74 GLU B CA 1
ATOM 2710 C C . GLU B 1 74 ? 19.091 12.265 9.085 1 95.19 74 GLU B C 1
ATOM 2712 O O . GLU B 1 74 ? 18.919 11.134 8.625 1 95.19 74 GLU B O 1
ATOM 2717 N N . VAL B 1 75 ? 19.096 13.344 8.346 1 94.95 75 VAL B N 1
ATOM 2718 C CA . VAL B 1 75 ? 18.83 13.269 6.913 1 94.95 75 VAL B CA 1
ATOM 2719 C C . VAL B 1 75 ? 19.982 12.553 6.211 1 94.95 75 VAL B C 1
ATOM 2721 O O . VAL B 1 75 ? 19.757 11.724 5.327 1 94.95 75 VAL B O 1
ATOM 2724 N N . ILE B 1 76 ? 21.183 12.881 6.609 1 95.61 76 ILE B N 1
ATOM 2725 C CA . ILE B 1 76 ? 22.341 12.237 5.999 1 95.61 76 ILE B CA 1
ATOM 2726 C C . ILE B 1 76 ? 22.306 10.737 6.282 1 95.61 76 ILE B C 1
ATOM 2728 O O . ILE B 1 76 ? 22.604 9.926 5.403 1 95.61 76 ILE B O 1
ATOM 2732 N N . SER B 1 77 ? 21.967 10.401 7.5 1 97.09 77 SER B N 1
ATOM 2733 C CA . SER B 1 77 ? 21.855 8.991 7.858 1 97.09 77 SER B CA 1
ATOM 2734 C C . SER B 1 77 ? 20.754 8.303 7.058 1 97.09 77 SER B C 1
ATOM 2736 O O . SER B 1 77 ? 20.931 7.175 6.592 1 97.09 77 SER B O 1
ATOM 2738 N N . TYR B 1 78 ? 19.59 8.92 6.954 1 97.15 78 TYR B N 1
ATOM 2739 C CA . TYR B 1 78 ? 18.494 8.411 6.137 1 97.15 78 TYR B CA 1
ATOM 2740 C C . TYR B 1 78 ? 18.958 8.142 4.71 1 97.15 78 TYR B C 1
ATOM 2742 O O . TYR B 1 78 ? 18.713 7.063 4.164 1 97.15 78 TYR B O 1
ATOM 2750 N N . ARG B 1 79 ? 19.694 9.112 4.095 1 96.92 79 ARG B N 1
ATOM 2751 C CA . ARG B 1 79 ? 20.171 9.002 2.72 1 96.92 79 ARG B CA 1
ATOM 2752 C C . ARG B 1 79 ? 21.235 7.917 2.595 1 96.92 79 ARG B C 1
ATOM 2754 O O . ARG B 1 79 ? 21.289 7.207 1.589 1 96.92 79 ARG B O 1
ATOM 2761 N N . SER B 1 80 ? 22.07 7.889 3.586 1 97.05 80 SER B N 1
ATOM 2762 C CA . SER B 1 80 ? 23.089 6.844 3.578 1 97.05 80 SER B CA 1
ATOM 2763 C C . SER B 1 80 ? 22.457 5.456 3.595 1 97.05 80 SER B C 1
ATOM 2765 O O . SER B 1 80 ? 22.969 4.528 2.967 1 97.05 80 SER B O 1
ATOM 2767 N N . GLY B 1 81 ? 21.387 5.32 4.369 1 98 81 GLY B N 1
ATOM 2768 C CA . GLY B 1 81 ? 20.649 4.067 4.347 1 98 81 GLY B CA 1
ATOM 2769 C C . GLY B 1 81 ? 20.102 3.72 2.976 1 98 81 GLY B C 1
ATOM 2770 O O . GLY B 1 81 ? 20.209 2.576 2.53 1 98 81 GLY B O 1
ATOM 2771 N N . LEU B 1 82 ? 19.571 4.661 2.281 1 97.3 82 LEU B N 1
ATOM 2772 C CA . LEU B 1 82 ? 19.014 4.455 0.949 1 97.3 82 LEU B CA 1
ATOM 2773 C C . LEU B 1 82 ? 20.104 4.058 -0.041 1 97.3 82 LEU B C 1
ATOM 2775 O O . LEU B 1 82 ? 19.909 3.151 -0.854 1 97.3 82 LEU B O 1
ATOM 2779 N N . VAL B 1 83 ? 21.191 4.714 0.018 1 97.39 83 VAL B N 1
ATOM 2780 C CA . VAL B 1 83 ? 22.306 4.438 -0.882 1 97.39 83 VAL B CA 1
ATOM 2781 C C . VAL B 1 83 ? 22.845 3.033 -0.621 1 97.39 83 VAL B C 1
ATOM 2783 O O . VAL B 1 83 ? 23.193 2.312 -1.559 1 97.39 83 VAL B O 1
ATOM 2786 N N . THR B 1 84 ? 22.928 2.737 0.646 1 97.9 84 THR B N 1
ATOM 2787 C CA . THR B 1 84 ? 23.381 1.396 1.001 1 97.9 84 THR B CA 1
ATOM 2788 C C . THR B 1 84 ? 22.441 0.339 0.428 1 97.9 84 THR B C 1
ATOM 2790 O O . THR B 1 84 ? 22.893 -0.665 -0.126 1 97.9 84 THR B O 1
ATOM 2793 N N . ALA B 1 85 ? 21.163 0.521 0.564 1 98.24 85 ALA B N 1
ATOM 2794 C CA . ALA B 1 85 ? 20.18 -0.406 0.011 1 98.24 85 ALA B CA 1
ATOM 2795 C C . ALA B 1 85 ? 20.313 -0.506 -1.506 1 98.24 85 ALA B C 1
ATOM 2797 O O . ALA B 1 85 ? 20.323 -1.607 -2.064 1 98.24 85 ALA B O 1
ATOM 2798 N N . ALA B 1 86 ? 20.457 0.629 -2.152 1 97.98 86 ALA B N 1
ATOM 2799 C CA . ALA B 1 86 ? 20.558 0.662 -3.609 1 97.98 86 ALA B CA 1
ATOM 2800 C C . ALA B 1 86 ? 21.843 -0.008 -4.085 1 97.98 86 ALA B C 1
ATOM 2802 O O . ALA B 1 86 ? 21.819 -0.826 -5.007 1 97.98 86 ALA B O 1
ATOM 2803 N N . ALA B 1 87 ? 22.958 0.332 -3.466 1 97.48 87 ALA B N 1
ATOM 2804 C CA . ALA B 1 87 ? 24.249 -0.228 -3.861 1 97.48 87 ALA B CA 1
ATOM 2805 C C . ALA B 1 87 ? 24.267 -1.743 -3.684 1 97.48 87 ALA B C 1
ATOM 2807 O O . ALA B 1 87 ? 24.732 -2.472 -4.563 1 97.48 87 ALA B O 1
ATOM 2808 N N . SER B 1 88 ? 23.751 -2.174 -2.556 1 97.61 88 SER B N 1
ATOM 2809 C CA . SER B 1 88 ? 23.703 -3.609 -2.297 1 97.61 88 SER B CA 1
ATOM 2810 C C . SER B 1 88 ? 22.837 -4.328 -3.326 1 97.61 88 SER B C 1
ATOM 2812 O O . SER B 1 88 ? 23.198 -5.406 -3.804 1 97.61 88 SER B O 1
ATOM 2814 N N . PHE B 1 89 ? 21.72 -3.755 -3.659 1 97.41 89 PHE B N 1
ATOM 2815 C CA . PHE B 1 89 ? 20.821 -4.342 -4.645 1 97.41 89 PHE B CA 1
ATOM 2816 C C . PHE B 1 89 ? 21.49 -4.414 -6.013 1 97.41 89 PHE B C 1
ATOM 2818 O O . PHE B 1 89 ? 21.402 -5.434 -6.7 1 97.41 89 PHE B O 1
ATOM 2825 N N . VAL B 1 90 ? 22.101 -3.343 -6.402 1 95.85 90 VAL B N 1
ATOM 2826 C CA . VAL B 1 90 ? 22.736 -3.277 -7.715 1 95.85 90 VAL B CA 1
ATOM 2827 C C . VAL B 1 90 ? 23.833 -4.335 -7.813 1 95.85 90 VAL B C 1
ATOM 2829 O O . VAL B 1 90 ? 23.94 -5.035 -8.822 1 95.85 90 VAL B O 1
ATOM 2832 N N . ILE B 1 91 ? 24.633 -4.462 -6.793 1 94.65 91 ILE B N 1
ATOM 2833 C CA . ILE B 1 91 ? 25.711 -5.445 -6.782 1 94.65 91 ILE B CA 1
ATOM 2834 C C . ILE B 1 91 ? 25.125 -6.853 -6.857 1 94.65 91 ILE B C 1
ATOM 2836 O O . ILE B 1 91 ? 25.552 -7.666 -7.68 1 94.65 91 ILE B O 1
ATOM 2840 N N . ALA B 1 92 ? 24.138 -7.152 -6.077 1 94.4 92 ALA B N 1
ATOM 2841 C CA . ALA B 1 92 ? 23.521 -8.476 -6.075 1 94.4 92 ALA B CA 1
ATOM 2842 C C . ALA B 1 92 ? 22.854 -8.772 -7.415 1 94.4 92 ALA B C 1
ATOM 2844 O O . ALA B 1 92 ? 22.984 -9.876 -7.95 1 94.4 92 ALA B O 1
ATOM 2845 N N . ALA B 1 93 ? 22.126 -7.784 -7.945 1 94.47 93 ALA B N 1
ATOM 2846 C CA . ALA B 1 93 ? 21.394 -7.963 -9.196 1 94.47 93 ALA B CA 1
ATOM 2847 C C . ALA B 1 93 ? 22.35 -8.177 -10.365 1 94.47 93 ALA B C 1
ATOM 2849 O O . ALA B 1 93 ? 22.007 -8.848 -11.341 1 94.47 93 ALA B O 1
ATOM 2850 N N . SER B 1 94 ? 23.525 -7.611 -10.322 1 92.18 94 SER B N 1
ATOM 2851 C CA . SER B 1 94 ? 24.495 -7.743 -11.404 1 92.18 94 SER B CA 1
ATOM 2852 C C . SER B 1 94 ? 24.88 -9.201 -11.627 1 92.18 94 SER B C 1
ATOM 2854 O O . SER B 1 94 ? 25.285 -9.58 -12.728 1 92.18 94 SER B O 1
ATOM 2856 N N . ALA B 1 95 ? 24.741 -10.023 -10.615 1 90.55 95 ALA B N 1
ATOM 2857 C CA . ALA B 1 95 ? 25.062 -11.443 -10.729 1 90.55 95 ALA B CA 1
ATOM 2858 C C . ALA B 1 95 ? 24.193 -12.119 -11.785 1 90.55 95 ALA B C 1
ATOM 2860 O O . ALA B 1 95 ? 24.595 -13.122 -12.38 1 90.55 95 ALA B O 1
ATOM 2861 N N . ALA B 1 96 ? 23.026 -11.581 -12.001 1 90.41 96 ALA B N 1
ATOM 2862 C CA . ALA B 1 96 ? 22.095 -12.179 -12.954 1 90.41 96 ALA B CA 1
ATOM 2863 C C . ALA B 1 96 ? 22.546 -11.933 -14.391 1 90.41 96 ALA B C 1
ATOM 2865 O O . ALA B 1 96 ? 22.119 -12.633 -15.312 1 90.41 96 ALA B O 1
ATOM 2866 N N . TYR B 1 97 ? 23.45 -10.965 -14.572 1 90.09 97 TYR B N 1
ATOM 2867 C CA . TYR B 1 97 ? 23.83 -10.574 -15.924 1 90.09 97 TYR B CA 1
ATOM 2868 C C . TYR B 1 97 ? 25.262 -10.996 -16.232 1 90.09 97 TYR B C 1
ATOM 2870 O O . TYR B 1 97 ? 25.723 -10.868 -17.369 1 90.09 97 TYR B O 1
ATOM 2878 N N . LEU B 1 98 ? 25.914 -11.488 -15.259 1 85.62 98 LEU B N 1
ATOM 2879 C CA . LEU B 1 98 ? 27.303 -11.895 -15.437 1 85.62 98 LEU B CA 1
ATOM 2880 C C . LEU B 1 98 ? 27.395 -13.375 -15.792 1 85.62 98 LEU B C 1
ATOM 2882 O O . LEU B 1 98 ? 26.575 -14.178 -15.34 1 85.62 98 LEU B O 1
ATOM 2886 N N . PRO B 1 99 ? 28.409 -13.655 -16.621 1 82.13 99 PRO B N 1
ATOM 2887 C CA . PRO B 1 99 ? 28.632 -15.071 -16.921 1 82.13 99 PRO B CA 1
ATOM 2888 C C . PRO B 1 99 ? 29.036 -15.879 -15.69 1 82.13 99 PRO B C 1
ATOM 2890 O O . PRO B 1 99 ? 29.552 -15.316 -14.72 1 82.13 99 PRO B O 1
ATOM 2893 N N . ASP B 1 100 ? 28.729 -17.104 -15.691 1 76.1 100 ASP B N 1
ATOM 2894 C CA . ASP B 1 100 ? 28.907 -17.994 -14.548 1 76.1 100 ASP B CA 1
ATOM 2895 C C . ASP B 1 100 ? 30.339 -17.93 -14.021 1 76.1 100 ASP B C 1
ATOM 2897 O O . ASP B 1 100 ? 30.562 -17.967 -12.809 1 76.1 100 ASP B O 1
ATOM 2901 N N . ASN B 1 101 ? 31.226 -17.793 -14.856 1 73.66 101 ASN B N 1
ATOM 2902 C CA . ASN B 1 101 ? 32.622 -17.792 -14.429 1 73.66 101 ASN B CA 1
ATOM 2903 C C . ASN B 1 101 ? 32.96 -16.544 -13.618 1 73.66 101 ASN B C 1
ATOM 2905 O O . ASN B 1 101 ? 33.825 -16.584 -12.742 1 73.66 101 ASN B O 1
ATOM 2909 N N . LEU B 1 102 ? 32.303 -15.549 -13.834 1 72.36 102 LEU B N 1
ATOM 2910 C CA . LEU B 1 102 ? 32.595 -14.282 -13.172 1 72.36 102 LEU B CA 1
ATOM 2911 C C . LEU B 1 102 ? 31.655 -14.055 -11.993 1 72.36 102 LEU B C 1
ATOM 2913 O O . LEU B 1 102 ? 31.998 -13.339 -11.049 1 72.36 102 LEU B O 1
ATOM 2917 N N . SER B 1 103 ? 30.607 -14.776 -11.964 1 74.3 103 SER B N 1
ATOM 2918 C CA . SER B 1 103 ? 29.569 -14.454 -10.989 1 74.3 103 SER B CA 1
ATOM 2919 C C . SER B 1 103 ? 29.585 -15.433 -9.82 1 74.3 103 SER B C 1
ATOM 2921 O O . SER B 1 103 ? 28.874 -15.24 -8.832 1 74.3 103 SER B O 1
ATOM 2923 N N . ASP B 1 104 ? 30.486 -16.426 -9.854 1 80.24 104 ASP B N 1
ATOM 2924 C CA . ASP B 1 104 ? 30.414 -17.491 -8.859 1 80.24 104 ASP B CA 1
ATOM 2925 C C . ASP B 1 104 ? 30.673 -16.95 -7.455 1 80.24 104 ASP B C 1
ATOM 2927 O O . ASP B 1 104 ? 29.945 -17.275 -6.515 1 80.24 104 ASP B O 1
ATOM 2931 N N . THR B 1 105 ? 31.742 -16.125 -7.385 1 79.44 105 THR B N 1
ATOM 2932 C CA . THR B 1 105 ? 32.063 -15.564 -6.077 1 79.44 105 THR B CA 1
ATOM 2933 C C . THR B 1 105 ? 30.928 -14.676 -5.576 1 79.44 105 THR B C 1
ATOM 2935 O O . THR B 1 105 ? 30.578 -14.715 -4.394 1 79.44 105 THR B O 1
ATOM 2938 N N . LEU B 1 106 ? 30.387 -13.917 -6.454 1 84.22 106 LEU B N 1
ATOM 2939 C CA . LEU B 1 106 ? 29.288 -13.028 -6.092 1 84.22 106 LEU B CA 1
ATOM 2940 C C . LEU B 1 106 ? 28.05 -13.826 -5.699 1 84.22 106 LEU B C 1
ATOM 2942 O O . LEU B 1 106 ? 27.399 -13.517 -4.698 1 84.22 106 LEU B O 1
ATOM 2946 N N . LYS B 1 107 ? 27.859 -14.863 -6.332 1 84.85 107 LYS B N 1
ATOM 2947 C CA . LYS B 1 107 ? 26.68 -15.688 -6.085 1 84.85 107 LYS B CA 1
ATOM 2948 C C . LYS B 1 107 ? 26.782 -16.405 -4.742 1 84.85 107 LYS B C 1
ATOM 2950 O O . LYS B 1 107 ? 25.771 -16.626 -4.072 1 84.85 107 LYS B O 1
ATOM 2955 N N . GLN B 1 108 ? 27.963 -16.685 -4.381 1 85.16 108 GLN B N 1
ATOM 2956 C CA . GLN B 1 108 ? 28.168 -17.379 -3.113 1 85.16 108 GLN B CA 1
ATOM 2957 C C . GLN B 1 108 ? 27.981 -16.432 -1.931 1 85.16 108 GLN B C 1
ATOM 2959 O O . GLN B 1 108 ? 27.669 -16.87 -0.822 1 85.16 108 GLN B O 1
ATOM 2964 N N . ASN B 1 109 ? 28.108 -15.121 -2.216 1 89.09 109 ASN B N 1
ATOM 2965 C CA . ASN B 1 109 ? 28.016 -14.148 -1.133 1 89.09 109 ASN B CA 1
ATOM 2966 C C . ASN B 1 109 ? 26.834 -13.202 -1.327 1 89.09 109 ASN B C 1
ATOM 2968 O O . ASN B 1 109 ? 26.793 -12.123 -0.734 1 89.09 109 ASN B O 1
ATOM 2972 N N . ILE B 1 110 ? 25.941 -13.597 -2.107 1 92.96 110 ILE B N 1
ATOM 2973 C CA . ILE B 1 110 ? 24.866 -12.702 -2.521 1 92.96 110 ILE B CA 1
ATOM 2974 C C . ILE B 1 110 ? 23.97 -12.384 -1.326 1 92.96 110 ILE B C 1
ATOM 2976 O O . ILE B 1 110 ? 23.418 -11.285 -1.23 1 92.96 110 ILE B O 1
ATOM 2980 N N . ASP B 1 111 ? 23.853 -13.275 -0.345 1 95.53 111 ASP B N 1
ATOM 2981 C CA . ASP B 1 111 ? 23.034 -13.058 0.843 1 95.53 111 ASP B CA 1
ATOM 2982 C C . ASP B 1 111 ? 23.621 -11.955 1.721 1 95.53 111 ASP B C 1
ATOM 2984 O O . ASP B 1 111 ? 22.891 -11.273 2.443 1 95.53 111 ASP B O 1
ATOM 2988 N N . PHE B 1 112 ? 24.981 -11.879 1.662 1 95.57 112 PHE B N 1
ATOM 2989 C CA . PHE B 1 112 ? 25.643 -10.812 2.403 1 95.57 112 PHE B CA 1
ATOM 2990 C C . PHE B 1 112 ? 25.127 -9.447 1.965 1 95.57 112 PHE B C 1
ATOM 2992 O O . PHE B 1 112 ? 24.832 -8.591 2.802 1 95.57 112 PHE B O 1
ATOM 2999 N N . PHE B 1 113 ? 24.967 -9.238 0.685 1 96.34 113 PHE B N 1
ATOM 3000 C CA . PHE B 1 113 ? 24.471 -7.976 0.151 1 96.34 113 PHE B CA 1
ATOM 3001 C C . PHE B 1 113 ? 22.995 -7.791 0.479 1 96.34 113 PHE B C 1
ATOM 3003 O O . PHE B 1 113 ? 22.538 -6.667 0.697 1 96.34 113 PHE B O 1
ATOM 3010 N N . TYR B 1 114 ? 22.287 -8.898 0.492 1 97.7 114 TYR B N 1
ATOM 3011 C CA . TYR B 1 114 ? 20.886 -8.831 0.894 1 97.7 114 TYR B CA 1
ATOM 3012 C C . TYR B 1 114 ? 20.753 -8.336 2.329 1 97.7 114 TYR B C 1
ATOM 3014 O O . TYR B 1 114 ? 19.896 -7.5 2.627 1 97.7 114 TYR B O 1
ATOM 3022 N N . VAL B 1 115 ? 21.562 -8.801 3.282 1 97.85 115 VAL B N 1
ATOM 3023 C CA . VAL B 1 115 ? 21.51 -8.428 4.691 1 97.85 115 VAL B CA 1
ATOM 3024 C C . VAL B 1 115 ? 21.902 -6.961 4.852 1 97.85 115 VAL B C 1
ATOM 3026 O O . VAL B 1 115 ? 21.233 -6.207 5.563 1 97.85 115 VAL B O 1
ATOM 3029 N N . ILE B 1 116 ? 22.937 -6.578 4.121 1 98.02 116 ILE B N 1
ATOM 3030 C CA . ILE B 1 116 ? 23.417 -5.203 4.194 1 98.02 116 ILE B CA 1
ATOM 3031 C C . ILE B 1 116 ? 22.36 -4.257 3.628 1 98.02 116 ILE B C 1
ATOM 3033 O O . ILE B 1 116 ? 22.069 -3.215 4.221 1 98.02 116 ILE B O 1
ATOM 3037 N N . GLY B 1 117 ? 21.81 -4.599 2.491 1 98.39 117 GLY B N 1
ATOM 3038 C CA . GLY B 1 117 ? 20.769 -3.78 1.89 1 98.39 117 GLY B CA 1
ATOM 3039 C C . GLY B 1 117 ? 19.523 -3.674 2.749 1 98.39 117 GLY B C 1
ATOM 3040 O O . GLY B 1 117 ? 18.93 -2.599 2.861 1 98.39 117 GLY B O 1
ATOM 3041 N N . SER B 1 118 ? 19.148 -4.809 3.352 1 98.67 118 SER B N 1
ATOM 3042 C CA . SER B 1 118 ? 18.001 -4.807 4.256 1 98.67 118 SER B CA 1
ATOM 3043 C C . SER B 1 118 ? 18.256 -3.921 5.47 1 98.67 118 SER B C 1
ATOM 3045 O O . SER B 1 118 ? 17.347 -3.243 5.952 1 98.67 118 SER B O 1
ATOM 3047 N N . GLY B 1 119 ? 19.457 -3.985 6.004 1 98.61 119 GLY B N 1
ATOM 3048 C CA . GLY B 1 119 ? 19.818 -3.1 7.1 1 98.61 119 GLY B CA 1
ATOM 3049 C C . GLY B 1 119 ? 19.751 -1.631 6.728 1 98.61 119 GLY B C 1
ATOM 3050 O O . GLY B 1 119 ? 19.259 -0.81 7.505 1 98.61 119 GLY B O 1
ATOM 3051 N N . GLY B 1 120 ? 20.3 -1.304 5.532 1 98.69 120 GLY B N 1
ATOM 3052 C CA . GLY B 1 120 ? 20.194 0.06 5.04 1 98.69 120 GLY B CA 1
ATOM 3053 C C . GLY B 1 120 ? 18.76 0.54 4.916 1 98.69 120 GLY B C 1
ATOM 3054 O O . GLY B 1 120 ? 18.441 1.667 5.303 1 98.69 120 GLY B O 1
ATOM 3055 N N . LEU B 1 121 ? 17.902 -0.298 4.355 1 98.69 121 LEU B N 1
ATOM 3056 C CA . LEU B 1 121 ? 16.483 0.03 4.273 1 98.69 121 LEU B CA 1
ATOM 3057 C C . LEU B 1 121 ? 15.898 0.265 5.662 1 98.69 121 LEU B C 1
ATOM 3059 O O . LEU B 1 121 ? 15.134 1.211 5.866 1 98.69 121 LEU B O 1
ATOM 3063 N N . GLY B 1 122 ? 16.24 -0.609 6.608 1 98.71 122 GLY B N 1
ATOM 3064 C CA . GLY B 1 122 ? 15.775 -0.446 7.976 1 98.71 122 GLY B CA 1
ATOM 3065 C C . GLY B 1 122 ? 16.165 0.888 8.584 1 98.71 122 GLY B C 1
ATOM 3066 O O . GLY B 1 122 ? 15.342 1.552 9.216 1 98.71 122 GLY B O 1
ATOM 3067 N N . LEU B 1 123 ? 17.405 1.272 8.389 1 98.33 123 LEU B N 1
ATOM 3068 C CA . LEU B 1 123 ? 17.877 2.562 8.881 1 98.33 123 LEU B CA 1
ATOM 3069 C C . LEU B 1 123 ? 17.046 3.702 8.302 1 98.33 123 LEU B C 1
ATOM 3071 O O . LEU B 1 123 ? 16.623 4.601 9.032 1 98.33 123 LEU B O 1
ATOM 3075 N N . SER B 1 124 ? 16.786 3.661 7.051 1 98.19 124 SER B N 1
ATOM 3076 C CA . SER B 1 124 ? 16.001 4.698 6.389 1 98.19 124 SER B CA 1
ATOM 3077 C C . SER B 1 124 ? 14.567 4.722 6.907 1 98.19 124 SER B C 1
ATOM 3079 O O . SER B 1 124 ? 13.988 5.793 7.099 1 98.19 124 SER B O 1
ATOM 3081 N N . LEU B 1 125 ? 14.033 3.559 7.115 1 98.16 125 LEU B N 1
ATOM 3082 C CA . LEU B 1 125 ? 12.651 3.492 7.579 1 98.16 125 LEU B CA 1
ATOM 3083 C C . LEU B 1 125 ? 12.53 4.024 9.002 1 98.16 125 LEU B C 1
ATOM 3085 O O . LEU B 1 125 ? 11.507 4.61 9.365 1 98.16 125 LEU B O 1
ATOM 3089 N N . PHE B 1 126 ? 13.505 3.858 9.779 1 96.99 126 PHE B N 1
ATOM 3090 C CA . PHE B 1 126 ? 13.484 4.356 11.15 1 96.99 126 PHE B CA 1
ATOM 3091 C C . PHE B 1 126 ? 13.612 5.874 11.175 1 96.99 126 PHE B C 1
ATOM 3093 O O . PHE B 1 126 ? 13.076 6.532 12.07 1 96.99 126 PHE B O 1
ATOM 3100 N N . LEU B 1 127 ? 14.235 6.443 10.179 1 95.9 127 LEU B N 1
ATOM 3101 C CA . LEU B 1 127 ? 14.561 7.865 10.211 1 95.9 127 LEU B CA 1
ATOM 3102 C C . LEU B 1 127 ? 13.652 8.652 9.274 1 95.9 127 LEU B C 1
ATOM 3104 O O . LEU B 1 127 ? 13.699 9.884 9.247 1 95.9 127 LEU B O 1
ATOM 3108 N N . ILE B 1 128 ? 12.81 7.908 8.514 1 93.29 128 ILE B N 1
ATOM 3109 C CA . ILE B 1 128 ? 11.952 8.544 7.521 1 93.29 128 ILE B CA 1
ATOM 3110 C C . ILE B 1 128 ? 10.945 9.457 8.218 1 93.29 128 ILE B C 1
ATOM 3112 O O . ILE B 1 128 ? 10.452 9.135 9.302 1 93.29 128 ILE B O 1
ATOM 3116 N N . HIS B 1 129 ? 10.691 10.67 7.666 1 87.86 129 HIS B N 1
ATOM 3117 C CA . HIS B 1 129 ? 9.684 11.595 8.174 1 87.86 129 HIS B CA 1
ATOM 3118 C C . HIS B 1 129 ? 8.371 11.454 7.412 1 87.86 129 HIS B C 1
ATOM 3120 O O . HIS B 1 129 ? 8.281 11.845 6.246 1 87.86 129 HIS B O 1
ATOM 3126 N N . ILE B 1 130 ? 7.451 10.821 8.044 1 82.96 130 ILE B N 1
ATOM 3127 C CA . ILE B 1 130 ? 6.1 10.65 7.522 1 82.96 130 ILE B CA 1
ATOM 3128 C C . ILE B 1 130 ? 5.093 11.278 8.482 1 82.96 130 ILE B C 1
ATOM 3130 O O . ILE B 1 130 ? 5.109 10.994 9.682 1 82.96 130 ILE B O 1
ATOM 3134 N N . TYR B 1 131 ? 4.165 12.111 7.99 1 75.18 131 TYR B N 1
ATOM 3135 C CA . TYR B 1 131 ? 3.22 12.844 8.825 1 75.18 131 TYR B CA 1
ATOM 3136 C C . TYR B 1 131 ? 2.251 11.892 9.516 1 75.18 131 TYR B C 1
ATOM 3138 O O . TYR B 1 131 ? 1.819 12.145 10.643 1 75.18 131 TYR B O 1
ATOM 3146 N N . VAL B 1 132 ? 1.969 10.881 8.805 1 76.96 132 VAL B N 1
ATOM 3147 C CA . VAL B 1 132 ? 1.057 9.901 9.388 1 76.96 132 VAL B CA 1
ATOM 3148 C C . VAL B 1 132 ? 1.857 8.781 10.05 1 76.96 132 VAL B C 1
ATOM 3150 O O . VAL B 1 132 ? 2.378 7.895 9.369 1 76.96 132 VAL B O 1
ATOM 3153 N N . THR B 1 133 ? 1.915 8.734 11.331 1 83.46 133 THR B N 1
ATOM 3154 C CA . THR B 1 133 ? 2.742 7.816 12.107 1 83.46 133 THR B CA 1
ATOM 3155 C C . THR B 1 133 ? 2.36 6.367 11.815 1 83.46 133 THR B C 1
ATOM 3157 O O . THR B 1 133 ? 3.22 5.484 11.805 1 83.46 133 THR B O 1
ATOM 3160 N N . GLU B 1 134 ? 1.093 6.134 11.581 1 82.25 134 GLU B N 1
ATOM 3161 C CA . GLU B 1 134 ? 0.614 4.776 11.338 1 82.25 134 GLU B CA 1
ATOM 3162 C C . GLU B 1 134 ? 1.233 4.191 10.071 1 82.25 134 GLU B C 1
ATOM 3164 O O . GLU B 1 134 ? 1.505 2.991 10.004 1 82.25 134 GLU B O 1
ATOM 3169 N N . ILE B 1 135 ? 1.383 5.004 9.102 1 87.37 135 ILE B N 1
ATOM 3170 C CA . ILE B 1 135 ? 2.006 4.539 7.868 1 87.37 135 ILE B CA 1
ATOM 3171 C C . ILE B 1 135 ? 3.465 4.174 8.132 1 87.37 135 ILE B C 1
ATOM 3173 O O . ILE B 1 135 ? 3.943 3.132 7.676 1 87.37 135 ILE B O 1
ATOM 3177 N N . LYS B 1 136 ? 4.171 5.028 8.892 1 91.42 136 LYS B N 1
ATOM 3178 C CA . LYS B 1 136 ? 5.557 4.745 9.253 1 91.42 136 LYS B CA 1
ATOM 3179 C C . LYS B 1 136 ? 5.673 3.41 9.984 1 91.42 136 LYS B C 1
ATOM 3181 O O . LYS B 1 136 ? 6.516 2.579 9.64 1 91.42 136 LYS B O 1
ATOM 3186 N N . ARG B 1 137 ? 4.847 3.233 10.915 1 92.92 137 ARG B N 1
ATOM 3187 C CA . ARG B 1 137 ? 4.866 2.013 11.716 1 92.92 137 ARG B CA 1
ATOM 3188 C C . ARG B 1 137 ? 4.558 0.79 10.859 1 92.92 137 ARG B C 1
ATOM 3190 O O . ARG B 1 137 ? 5.128 -0.283 11.071 1 92.92 137 ARG B O 1
ATOM 3197 N N . THR B 1 138 ? 3.645 0.939 9.981 1 92.47 138 THR B N 1
ATOM 3198 C CA . THR B 1 138 ? 3.303 -0.165 9.091 1 92.47 138 THR B CA 1
ATOM 3199 C C . THR B 1 138 ? 4.499 -0.555 8.228 1 92.47 138 THR B C 1
ATOM 3201 O O . THR B 1 138 ? 4.791 -1.741 8.061 1 92.47 138 THR B O 1
ATOM 3204 N N . LEU B 1 139 ? 5.157 0.44 7.684 1 96.58 139 LEU B N 1
ATOM 3205 C CA . LEU B 1 139 ? 6.331 0.165 6.862 1 96.58 139 LEU B CA 1
ATOM 3206 C C . LEU B 1 139 ? 7.423 -0.511 7.684 1 96.58 139 LEU B C 1
ATOM 3208 O O . LEU B 1 139 ? 8.065 -1.454 7.215 1 96.58 139 LEU B O 1
ATOM 3212 N N . GLN B 1 140 ? 7.626 -0.068 8.881 1 98.1 140 GLN B N 1
ATOM 3213 C CA . GLN B 1 140 ? 8.601 -0.678 9.778 1 98.1 140 GLN B CA 1
ATOM 3214 C C . GLN B 1 140 ? 8.213 -2.114 10.119 1 98.1 140 GLN B C 1
ATOM 3216 O O . GLN B 1 140 ? 9.071 -2.998 10.175 1 98.1 140 GLN B O 1
ATOM 3221 N N . ALA B 1 141 ? 6.962 -2.262 10.352 1 96.59 141 ALA B N 1
ATOM 3222 C CA . ALA B 1 141 ? 6.477 -3.608 10.645 1 96.59 141 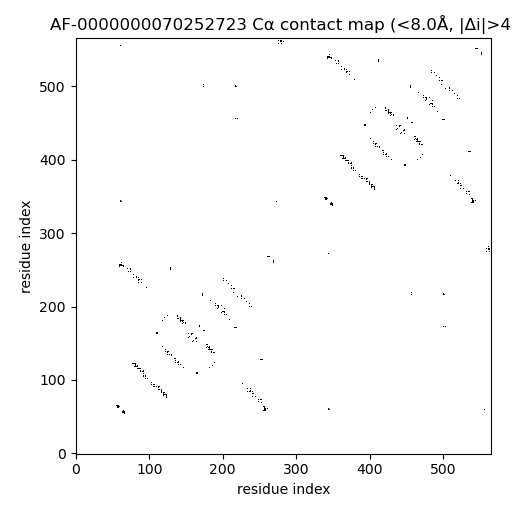ALA B CA 1
ATOM 3223 C C . ALA B 1 141 ? 6.7 -4.542 9.459 1 96.59 141 ALA B C 1
ATOM 3225 O O . ALA B 1 141 ? 7.103 -5.694 9.635 1 96.59 141 ALA B O 1
ATOM 3226 N N . LEU B 1 142 ? 6.374 -4.076 8.275 1 97.75 142 LEU B N 1
ATOM 3227 C CA . LEU B 1 142 ? 6.587 -4.868 7.068 1 97.75 142 LEU B CA 1
ATOM 3228 C C . LEU B 1 142 ? 8.063 -5.21 6.896 1 97.75 142 LEU B C 1
ATOM 3230 O O . LEU B 1 142 ? 8.405 -6.336 6.529 1 97.75 142 LEU B O 1
ATOM 3234 N N . TRP B 1 143 ? 8.921 -4.234 7.166 1 98.59 143 TRP B N 1
ATOM 3235 C CA . TRP B 1 143 ? 10.359 -4.478 7.125 1 98.59 143 TRP B CA 1
ATOM 3236 C C . TRP B 1 143 ? 10.755 -5.566 8.117 1 98.59 143 TRP B C 1
ATOM 3238 O O . TRP B 1 143 ? 11.472 -6.506 7.764 1 98.59 143 TRP B O 1
ATOM 3248 N N . GLY B 1 144 ? 10.274 -5.442 9.362 1 98.55 144 GLY B N 1
ATOM 3249 C CA . GLY B 1 144 ? 10.563 -6.452 10.367 1 98.55 144 GLY B CA 1
ATOM 3250 C C . GLY B 1 144 ? 10.073 -7.835 9.981 1 98.55 144 GLY B C 1
ATOM 3251 O O . GLY B 1 144 ? 10.796 -8.821 10.138 1 98.55 144 GLY B O 1
ATOM 3252 N N . LEU B 1 145 ? 8.874 -7.888 9.473 1 97.96 145 LEU B N 1
ATOM 3253 C CA . LEU B 1 145 ? 8.3 -9.153 9.029 1 97.96 145 LEU B CA 1
ATOM 3254 C C . LEU B 1 145 ? 9.122 -9.754 7.894 1 97.96 145 LEU B C 1
ATOM 3256 O O . LEU B 1 145 ? 9.303 -10.972 7.83 1 97.96 145 LEU B O 1
ATOM 3260 N N . GLY B 1 146 ? 9.536 -8.872 7.016 1 98.49 146 GLY B N 1
ATOM 3261 C CA . GLY B 1 146 ? 10.36 -9.339 5.913 1 98.49 146 GLY B CA 1
ATOM 3262 C C . GLY B 1 146 ? 11.702 -9.888 6.361 1 98.49 146 GLY B C 1
ATOM 3263 O O . GLY B 1 146 ? 12.172 -10.899 5.834 1 98.49 146 GLY B O 1
ATOM 3264 N N . VAL B 1 147 ? 12.323 -9.205 7.291 1 98.49 147 VAL B N 1
ATOM 3265 C CA . VAL B 1 147 ? 13.608 -9.658 7.815 1 98.49 147 VAL B CA 1
ATOM 3266 C C . VAL B 1 147 ? 13.431 -10.993 8.535 1 98.49 147 VAL B C 1
ATOM 3268 O O . VAL B 1 147 ? 14.194 -11.935 8.305 1 98.49 147 VAL B O 1
ATOM 3271 N N . LEU B 1 148 ? 12.442 -11.119 9.347 1 98.6 148 LEU B N 1
ATOM 3272 C CA . LEU B 1 148 ? 12.172 -12.36 10.064 1 98.6 148 LEU B CA 1
ATOM 3273 C C . LEU B 1 148 ? 11.801 -13.478 9.095 1 98.6 148 LEU B C 1
ATOM 3275 O O . LEU B 1 148 ? 12.262 -14.612 9.244 1 98.6 148 LEU B O 1
ATOM 3279 N N . GLY B 1 149 ? 10.964 -13.133 8.171 1 98.56 149 GLY B N 1
ATOM 3280 C CA . GLY B 1 149 ? 10.607 -14.109 7.153 1 98.56 149 GLY B CA 1
ATOM 3281 C C . GLY B 1 149 ? 11.796 -14.586 6.341 1 98.56 149 GLY B C 1
ATOM 3282 O O . GLY B 1 149 ? 11.899 -15.772 6.019 1 98.56 149 GLY B O 1
ATOM 3283 N N . SER B 1 150 ? 12.635 -13.659 6.007 1 98.61 150 SER B N 1
ATOM 3284 C CA . SER B 1 150 ? 13.846 -14.015 5.274 1 98.61 150 SER B CA 1
ATOM 3285 C C . SER B 1 150 ? 14.744 -14.929 6.101 1 98.61 150 SER B C 1
ATOM 3287 O O . SER B 1 150 ? 15.294 -15.903 5.582 1 98.61 150 SER B O 1
ATOM 3289 N N . ALA B 1 151 ? 14.912 -14.603 7.329 1 98.34 151 ALA B N 1
ATOM 3290 C CA . ALA B 1 151 ? 15.733 -15.426 8.213 1 98.34 151 ALA B CA 1
ATOM 3291 C C . ALA B 1 151 ? 15.145 -16.826 8.363 1 98.34 151 ALA B C 1
ATOM 3293 O O . ALA B 1 151 ? 15.868 -17.822 8.282 1 98.34 151 ALA B O 1
ATOM 3294 N N . ALA B 1 152 ? 13.882 -16.894 8.577 1 98.44 152 ALA B N 1
ATOM 3295 C CA . ALA B 1 152 ? 13.217 -18.189 8.702 1 98.44 152 ALA B CA 1
ATOM 3296 C C . ALA B 1 152 ? 13.374 -19.012 7.426 1 98.44 152 ALA B C 1
ATOM 3298 O O . ALA B 1 152 ? 13.629 -20.217 7.485 1 98.44 152 ALA B O 1
ATOM 3299 N N . THR B 1 153 ? 13.171 -18.355 6.321 1 98.3 153 THR B N 1
ATOM 3300 C CA . THR B 1 153 ? 13.314 -19.04 5.04 1 98.3 153 THR B CA 1
ATOM 3301 C C . THR B 1 153 ? 14.738 -19.556 4.858 1 98.3 153 THR B C 1
ATOM 3303 O O . THR B 1 153 ? 14.942 -20.678 4.391 1 98.3 153 THR B O 1
ATOM 3306 N N . TYR B 1 154 ? 15.663 -18.748 5.191 1 98.04 154 TYR B N 1
ATOM 3307 C CA . TYR B 1 154 ? 17.057 -19.158 5.055 1 98.04 154 TYR B CA 1
ATOM 3308 C C . TYR B 1 154 ? 17.361 -20.358 5.944 1 98.04 154 TYR B C 1
ATOM 3310 O O . TYR B 1 154 ? 17.914 -21.358 5.479 1 98.04 154 TYR B O 1
ATOM 3318 N N . ILE B 1 155 ? 16.997 -20.347 7.218 1 98.19 155 ILE B N 1
ATOM 3319 C CA . ILE B 1 155 ? 17.369 -21.333 8.226 1 98.19 155 ILE B CA 1
ATOM 3320 C C . ILE B 1 155 ? 16.601 -22.631 7.987 1 98.19 155 ILE B C 1
ATOM 3322 O O . ILE B 1 155 ? 17.172 -23.721 8.065 1 98.19 155 ILE B O 1
ATOM 3326 N N . THR B 1 156 ? 15.333 -22.545 7.616 1 98.01 156 THR B N 1
ATOM 3327 C CA . THR B 1 156 ? 14.483 -23.731 7.614 1 98.01 156 THR B CA 1
ATOM 3328 C C . THR B 1 156 ? 14.39 -24.327 6.212 1 98.01 156 THR B C 1
ATOM 3330 O O . THR B 1 156 ? 14.098 -25.514 6.054 1 98.01 156 THR B O 1
ATOM 3333 N N . LEU B 1 157 ? 14.673 -23.54 5.212 1 97.74 157 LEU B N 1
ATOM 3334 C CA . LEU B 1 157 ? 14.396 -24.035 3.868 1 97.74 157 LEU B CA 1
ATOM 3335 C C . LEU B 1 157 ? 15.644 -23.965 2.995 1 97.74 157 LEU B C 1
ATOM 3337 O O . LEU B 1 157 ? 16.071 -24.977 2.433 1 97.74 157 LEU B O 1
ATOM 3341 N N . ALA B 1 158 ? 16.281 -22.842 2.935 1 97.45 158 ALA B N 1
ATOM 3342 C CA . ALA B 1 158 ? 17.402 -22.649 2.018 1 97.45 158 ALA B CA 1
ATOM 3343 C C . ALA B 1 158 ? 18.633 -23.417 2.49 1 97.45 158 ALA B C 1
ATOM 3345 O O . ALA B 1 158 ? 19.244 -24.158 1.716 1 97.45 158 ALA B O 1
ATOM 3346 N N . GLN B 1 159 ? 19.017 -23.286 3.731 1 96.76 159 GLN B N 1
ATOM 3347 C CA . GLN B 1 159 ? 20.222 -23.908 4.271 1 96.76 159 GLN B CA 1
ATOM 3348 C C . GLN B 1 159 ? 20.158 -25.428 4.15 1 96.76 159 GLN B C 1
ATOM 3350 O O . GLN B 1 159 ? 21.113 -26.06 3.694 1 96.76 159 GLN B O 1
ATOM 3355 N N . PRO B 1 160 ? 19.065 -26.076 4.605 1 97.67 160 PRO B N 1
ATOM 3356 C CA . PRO B 1 160 ? 18.981 -27.531 4.45 1 97.67 160 PRO B CA 1
ATOM 3357 C C . PRO B 1 160 ? 19.087 -27.976 2.993 1 97.67 160 PRO B C 1
ATOM 3359 O O . PRO B 1 160 ? 19.515 -29.1 2.717 1 97.67 160 PRO B O 1
ATOM 3362 N N . ALA B 1 161 ? 18.688 -27.16 2.07 1 96.85 161 ALA B N 1
ATOM 3363 C CA . ALA B 1 161 ? 18.763 -27.467 0.644 1 96.85 161 ALA B CA 1
ATOM 3364 C C . ALA B 1 161 ? 20.112 -27.054 0.064 1 96.85 161 ALA B C 1
ATOM 3366 O O . ALA B 1 161 ? 20.313 -27.1 -1.152 1 96.85 161 ALA B O 1
ATOM 3367 N N . ASN B 1 162 ? 21.054 -26.517 0.908 1 95.58 162 ASN B N 1
ATOM 3368 C CA . ASN B 1 162 ? 22.395 -26.09 0.521 1 95.58 162 ASN B CA 1
ATOM 3369 C C . ASN B 1 162 ? 22.349 -24.988 -0.534 1 95.58 162 ASN B C 1
ATOM 3371 O O . ASN B 1 162 ? 23.073 -25.046 -1.529 1 95.58 162 ASN B O 1
ATOM 3375 N N . LYS B 1 163 ? 21.455 -24.068 -0.392 1 95.67 163 LYS B N 1
ATOM 3376 C CA . LYS B 1 163 ? 21.309 -22.915 -1.276 1 95.67 163 LYS B CA 1
ATOM 3377 C C . LYS B 1 163 ? 21.392 -21.608 -0.493 1 95.67 163 LYS B C 1
ATOM 3379 O O . LYS B 1 163 ? 21.178 -21.591 0.721 1 95.67 163 LYS B O 1
ATOM 3384 N N . THR B 1 164 ? 21.775 -20.584 -1.213 1 96.01 164 THR B N 1
ATOM 3385 C CA . THR B 1 164 ? 21.63 -19.254 -0.632 1 96.01 164 THR B CA 1
ATOM 3386 C C . THR B 1 164 ? 20.161 -18.844 -0.58 1 96.01 164 THR B C 1
ATOM 3388 O O . THR B 1 164 ? 19.32 -19.44 -1.257 1 96.01 164 THR B O 1
ATOM 3391 N N . LEU B 1 165 ? 19.809 -17.86 0.259 1 97.46 165 LEU B N 1
ATOM 3392 C CA . LEU B 1 165 ? 18.433 -17.385 0.358 1 97.46 165 LEU B CA 1
ATOM 3393 C C . LEU B 1 165 ? 17.916 -16.931 -1.003 1 97.46 165 LEU B C 1
ATOM 3395 O O . LEU B 1 165 ? 16.814 -17.307 -1.41 1 97.46 165 LEU B O 1
ATOM 3399 N N . ILE B 1 166 ? 18.705 -16.118 -1.743 1 96.57 166 ILE B N 1
ATOM 3400 C CA . ILE B 1 166 ? 18.293 -15.539 -3.017 1 96.57 166 ILE B CA 1
ATOM 3401 C C . ILE B 1 166 ? 18.082 -16.65 -4.044 1 96.57 166 ILE B C 1
ATOM 3403 O O . ILE B 1 166 ? 17.075 -16.663 -4.755 1 96.57 166 ILE B O 1
ATOM 3407 N N . GLN B 1 167 ? 18.986 -17.616 -4.122 1 94.45 167 GLN B N 1
ATOM 3408 C CA . GLN B 1 167 ? 18.843 -18.73 -5.054 1 94.45 167 GLN B CA 1
ATOM 3409 C C . GLN B 1 167 ? 17.605 -19.562 -4.732 1 94.45 167 GLN B C 1
ATOM 3411 O O . GLN B 1 167 ? 16.912 -20.028 -5.638 1 94.45 167 GLN B O 1
ATOM 3416 N N . TYR B 1 168 ? 17.371 -19.768 -3.467 1 97.08 168 TYR B N 1
ATOM 3417 C CA . TYR B 1 168 ? 16.189 -20.525 -3.073 1 97.08 168 TYR B CA 1
ATOM 3418 C C . TYR B 1 168 ? 14.915 -19.823 -3.526 1 97.08 168 TYR B C 1
ATOM 3420 O O . TYR B 1 168 ? 13.99 -20.465 -4.029 1 97.08 168 TYR B O 1
ATOM 3428 N N . VAL B 1 169 ? 14.842 -18.504 -3.32 1 97.07 169 VAL B N 1
ATOM 3429 C CA . VAL B 1 169 ? 13.658 -17.734 -3.69 1 97.07 169 VAL B CA 1
ATOM 3430 C C . VAL B 1 169 ? 13.473 -17.768 -5.205 1 97.07 169 VAL B C 1
ATOM 3432 O O . VAL B 1 169 ? 12.343 -17.82 -5.698 1 97.07 169 VAL B O 1
ATOM 3435 N N . ILE B 1 170 ? 14.554 -17.752 -5.946 1 94.91 170 ILE B N 1
ATOM 3436 C CA . ILE B 1 170 ? 14.49 -17.81 -7.402 1 94.91 170 ILE B CA 1
ATOM 3437 C C . ILE B 1 170 ? 13.902 -19.15 -7.839 1 94.91 170 ILE B C 1
ATOM 3439 O O . ILE B 1 170 ? 13.067 -19.202 -8.745 1 94.91 170 ILE B O 1
ATOM 3443 N N . ASP B 1 171 ? 14.23 -20.217 -7.171 1 95.63 171 ASP B N 1
ATOM 3444 C CA . ASP B 1 171 ? 13.812 -21.562 -7.553 1 95.63 171 ASP B CA 1
ATOM 3445 C C . ASP B 1 171 ? 12.437 -21.894 -6.977 1 95.63 171 ASP B C 1
ATOM 3447 O O . ASP B 1 171 ? 11.761 -22.807 -7.457 1 95.63 171 ASP B O 1
ATOM 3451 N N . ASN B 1 172 ? 12.05 -21.202 -5.896 1 96.36 172 ASN B N 1
ATOM 3452 C CA . ASN B 1 172 ? 10.784 -21.448 -5.212 1 96.36 172 ASN B CA 1
ATOM 3453 C C . ASN B 1 172 ? 9.964 -20.169 -5.075 1 96.36 172 ASN B C 1
ATOM 3455 O O . ASN B 1 172 ? 9.985 -19.523 -4.026 1 96.36 172 ASN B O 1
ATOM 3459 N N . PRO B 1 173 ? 9.151 -19.861 -6.061 1 95.51 173 PRO B N 1
ATOM 3460 C CA . PRO B 1 173 ? 8.415 -18.595 -6.086 1 95.51 173 PRO B CA 1
ATOM 3461 C C . PRO B 1 173 ? 7.553 -18.389 -4.842 1 95.51 173 PRO B C 1
ATOM 3463 O O . PRO B 1 173 ? 7.34 -17.252 -4.415 1 95.51 173 PRO B O 1
ATOM 3466 N N . SER B 1 174 ? 7.115 -19.426 -4.174 1 94.7 174 SER B N 1
ATOM 3467 C CA . SER B 1 174 ? 6.251 -19.32 -3.003 1 94.7 174 SER B CA 1
ATOM 3468 C C . SER B 1 174 ? 6.98 -18.666 -1.835 1 94.7 174 SER B C 1
ATOM 3470 O O . SER B 1 174 ? 6.347 -18.146 -0.914 1 94.7 174 SER B O 1
ATOM 3472 N N . ALA B 1 175 ? 8.271 -18.733 -1.841 1 96.84 175 ALA B N 1
ATOM 3473 C CA . ALA B 1 175 ? 9.06 -18.142 -0.763 1 96.84 175 ALA B CA 1
ATOM 3474 C C . ALA B 1 175 ? 8.901 -16.624 -0.735 1 96.84 175 ALA B C 1
ATOM 3476 O O . ALA B 1 175 ? 9.25 -15.976 0.254 1 96.84 175 ALA B O 1
ATOM 3477 N N . VAL B 1 176 ? 8.358 -16.055 -1.833 1 97.03 176 VAL B N 1
ATOM 3478 C CA . VAL B 1 176 ? 8.106 -14.619 -1.894 1 97.03 176 VAL B CA 1
ATOM 3479 C C . VAL B 1 176 ? 7.136 -14.216 -0.784 1 97.03 176 VAL B C 1
ATOM 3481 O O . VAL B 1 176 ? 7.183 -13.087 -0.29 1 97.03 176 VAL B O 1
ATOM 3484 N N . TRP B 1 177 ? 6.287 -15.108 -0.315 1 95.51 177 TRP B N 1
ATOM 3485 C CA . TRP B 1 177 ? 5.358 -14.829 0.775 1 95.51 177 TRP B CA 1
ATOM 3486 C C . TRP B 1 177 ? 6.107 -14.41 2.036 1 95.51 177 TRP B C 1
ATOM 3488 O O . TRP B 1 177 ? 5.6 -13.616 2.832 1 95.51 177 TRP B O 1
ATOM 3498 N N . LEU B 1 178 ? 7.265 -14.937 2.214 1 97.06 178 LEU B N 1
ATOM 3499 C CA . LEU B 1 178 ? 8.007 -14.73 3.452 1 97.06 178 LEU B CA 1
ATOM 3500 C C . LEU B 1 178 ? 8.964 -13.55 3.321 1 97.06 178 LEU B C 1
ATOM 3502 O O . LEU B 1 178 ? 9.16 -12.795 4.277 1 97.06 178 LEU B O 1
ATOM 3506 N N . VAL B 1 179 ? 9.565 -13.344 2.137 1 97.87 179 VAL B N 1
ATOM 3507 C CA . VAL B 1 179 ? 10.54 -12.273 1.956 1 97.87 179 VAL B CA 1
ATOM 3508 C C . VAL B 1 179 ? 9.845 -11.028 1.409 1 97.87 179 VAL B C 1
ATOM 3510 O O . VAL B 1 179 ? 10.38 -9.921 1.498 1 97.87 179 VAL B O 1
ATOM 3513 N N . GLY B 1 180 ? 8.668 -11.139 0.878 1 97.54 180 GLY B N 1
ATOM 3514 C CA . GLY B 1 180 ? 7.937 -10.112 0.154 1 97.54 180 GLY B CA 1
ATOM 3515 C C . GLY B 1 180 ? 7.662 -8.875 0.988 1 97.54 180 GLY B C 1
ATOM 3516 O O . GLY B 1 180 ? 7.73 -7.752 0.484 1 97.54 180 GLY B O 1
ATOM 3517 N N . PRO B 1 181 ? 7.351 -9.062 2.266 1 97.91 181 PRO B N 1
ATOM 3518 C CA . PRO B 1 181 ? 7.07 -7.89 3.098 1 97.91 181 PRO B CA 1
ATOM 3519 C C . PRO B 1 181 ? 8.227 -6.894 3.125 1 97.91 181 PRO B C 1
ATOM 3521 O O . PRO B 1 181 ? 8.004 -5.686 3.237 1 97.91 181 PRO B O 1
ATOM 3524 N N . LEU B 1 182 ? 9.431 -7.381 3.018 1 98.67 182 LEU B N 1
ATOM 3525 C CA . LEU B 1 182 ? 10.575 -6.479 2.94 1 98.67 182 LEU B CA 1
ATOM 3526 C C . LEU B 1 182 ? 10.468 -5.569 1.721 1 98.67 182 LEU B C 1
ATOM 3528 O O . LEU B 1 182 ? 10.728 -4.368 1.813 1 98.67 182 LEU B O 1
ATOM 3532 N N . PHE B 1 183 ? 10.045 -6.09 0.634 1 98.51 183 PHE B N 1
ATOM 3533 C CA . PHE B 1 183 ? 9.961 -5.334 -0.61 1 98.51 183 PHE B CA 1
ATOM 3534 C C . PHE B 1 183 ? 8.698 -4.482 -0.642 1 98.51 183 PHE B C 1
ATOM 3536 O O . PHE B 1 183 ? 8.65 -3.458 -1.327 1 98.51 183 PHE B O 1
ATOM 3543 N N . ALA B 1 184 ? 7.721 -4.94 0.101 1 97.2 184 ALA B N 1
ATOM 3544 C CA . ALA B 1 184 ? 6.571 -4.061 0.298 1 97.2 184 ALA B CA 1
ATOM 3545 C C . ALA B 1 184 ? 6.971 -2.792 1.045 1 97.2 184 ALA B C 1
ATOM 3547 O O . ALA B 1 184 ? 6.513 -1.697 0.711 1 97.2 184 ALA B O 1
ATOM 3548 N N . ALA B 1 185 ? 7.784 -2.944 2.047 1 98.31 185 ALA B N 1
ATOM 3549 C CA . ALA B 1 185 ? 8.305 -1.787 2.77 1 98.31 185 ALA B CA 1
ATOM 3550 C C . ALA B 1 185 ? 9.11 -0.878 1.845 1 98.31 185 ALA B C 1
ATOM 3552 O O . ALA B 1 185 ? 8.968 0.346 1.889 1 98.31 185 ALA B O 1
ATOM 3553 N N . LEU B 1 186 ? 9.939 -1.502 1.032 1 98.5 186 LEU B N 1
ATOM 3554 C CA . LEU B 1 186 ? 10.72 -0.735 0.068 1 98.5 186 LEU B CA 1
ATOM 3555 C C . LEU B 1 186 ? 9.807 0.022 -0.891 1 98.5 186 LEU B C 1
ATOM 3557 O O . LEU B 1 186 ? 10.063 1.185 -1.21 1 98.5 186 LEU B O 1
ATOM 3561 N N . THR B 1 187 ? 8.788 -0.651 -1.373 1 97.24 187 THR B N 1
ATOM 3562 C CA . THR B 1 187 ? 7.82 -0.034 -2.274 1 97.24 187 THR B CA 1
ATOM 3563 C C . THR B 1 187 ? 7.164 1.176 -1.615 1 97.24 187 THR B C 1
ATOM 3565 O O . THR B 1 187 ? 6.994 2.219 -2.249 1 97.24 187 THR B O 1
ATOM 3568 N N . GLY B 1 188 ? 6.763 0.981 -0.316 1 95.02 188 GLY B N 1
ATOM 3569 C CA . GLY B 1 188 ? 6.2 2.108 0.411 1 95.02 188 GLY B CA 1
ATOM 3570 C C . GLY B 1 188 ? 7.147 3.289 0.509 1 95.02 188 GLY B C 1
ATOM 3571 O O . GLY B 1 188 ? 6.725 4.441 0.389 1 95.02 188 GLY B O 1
ATOM 3572 N N . LEU B 1 189 ? 8.372 3.012 0.745 1 96.28 189 LEU B N 1
ATOM 3573 C CA . LEU B 1 189 ? 9.368 4.071 0.864 1 96.28 189 LEU B CA 1
ATOM 3574 C C . LEU B 1 189 ? 9.522 4.823 -0.454 1 96.28 189 LEU B C 1
ATOM 3576 O O . LEU B 1 189 ? 9.512 6.056 -0.475 1 96.28 189 LEU B O 1
ATOM 3580 N N . VAL B 1 190 ? 9.654 4.097 -1.569 1 95.92 190 VAL B N 1
ATOM 3581 C CA . VAL B 1 190 ? 9.859 4.771 -2.847 1 95.92 190 VAL B CA 1
ATOM 3582 C C . VAL B 1 190 ? 8.572 5.474 -3.272 1 95.92 190 VAL B C 1
ATOM 3584 O O . VAL B 1 190 ? 8.614 6.51 -3.94 1 95.92 190 VAL B O 1
ATOM 3587 N N . PHE B 1 191 ? 7.462 4.932 -2.937 1 92.95 191 PHE B N 1
ATOM 3588 C CA . PHE B 1 191 ? 6.185 5.59 -3.184 1 92.95 191 PHE B CA 1
ATOM 3589 C C . PHE B 1 191 ? 6.145 6.962 -2.522 1 92.95 191 PHE B C 1
ATOM 3591 O O . PHE B 1 191 ? 5.753 7.948 -3.149 1 92.95 191 PHE B O 1
ATOM 3598 N N . LYS B 1 192 ? 6.481 7.001 -1.236 1 89.64 192 LYS B N 1
ATOM 3599 C CA . LYS B 1 192 ? 6.541 8.267 -0.51 1 89.64 192 LYS B CA 1
ATOM 3600 C C . LYS B 1 192 ? 7.465 9.259 -1.211 1 89.64 192 LYS B C 1
ATOM 3602 O O . LYS B 1 192 ? 7.119 10.431 -1.371 1 89.64 192 LYS B O 1
ATOM 3607 N N . GLU B 1 193 ? 8.614 8.787 -1.705 1 90.51 193 GLU B N 1
ATOM 3608 C CA . GLU B 1 193 ? 9.586 9.634 -2.39 1 90.51 193 GLU B CA 1
ATOM 3609 C C . GLU B 1 193 ? 9.041 10.129 -3.727 1 90.51 193 GLU B C 1
ATOM 3611 O O . GLU B 1 193 ? 9.328 11.254 -4.141 1 90.51 193 GLU B O 1
ATOM 3616 N N . GLY B 1 194 ? 8.351 9.298 -4.395 1 89.77 194 GLY B N 1
ATOM 3617 C CA . GLY B 1 194 ? 7.747 9.694 -5.657 1 89.77 194 GLY B CA 1
ATOM 3618 C C . GLY B 1 194 ? 6.652 10.731 -5.495 1 89.77 194 GLY B C 1
ATOM 3619 O O . GLY B 1 194 ? 6.575 11.686 -6.27 1 89.77 194 GLY B O 1
ATOM 3620 N N . LEU B 1 195 ? 5.918 10.577 -4.543 1 82.3 195 LEU B N 1
ATOM 3621 C CA . LEU B 1 195 ? 4.766 11.445 -4.323 1 82.3 195 LEU B CA 1
ATOM 3622 C C . LEU B 1 195 ? 5.203 12.797 -3.768 1 82.3 195 LEU B C 1
ATOM 3624 O O . LEU B 1 195 ? 4.696 13.838 -4.19 1 82.3 195 LEU B O 1
ATOM 3628 N N . CYS B 1 196 ? 6.054 12.829 -2.835 1 78.48 196 CYS B N 1
ATOM 3629 C CA . CYS B 1 196 ? 6.445 14.037 -2.118 1 78.48 196 CYS B CA 1
ATOM 3630 C C . CYS B 1 196 ? 7.35 14.912 -2.977 1 78.48 196 CYS B C 1
ATOM 3632 O O . CYS B 1 196 ? 7.29 16.14 -2.898 1 78.48 196 CYS B O 1
ATOM 3634 N N . TYR B 1 197 ? 8.107 14.262 -3.865 1 82.48 197 TYR B N 1
ATOM 3635 C CA . TYR B 1 197 ? 9.117 15.042 -4.572 1 82.48 197 TYR B CA 1
ATOM 3636 C C . TYR B 1 197 ? 8.889 14.992 -6.078 1 82.48 197 TYR B C 1
ATOM 3638 O O . TYR B 1 197 ? 9.647 15.589 -6.846 1 82.48 197 TYR B O 1
ATOM 3646 N N . GLY B 1 198 ? 7.944 14.281 -6.43 1 83.2 198 GLY B N 1
ATOM 3647 C CA . GLY B 1 198 ? 7.637 14.192 -7.849 1 83.2 198 GLY B CA 1
ATOM 3648 C C . GLY B 1 198 ? 8.721 13.496 -8.651 1 83.2 198 GLY B C 1
ATOM 3649 O O . GLY B 1 198 ? 8.996 13.875 -9.792 1 83.2 198 GLY B O 1
ATOM 3650 N N . LYS B 1 199 ? 9.384 12.598 -8.069 1 88.83 199 LYS B N 1
ATOM 3651 C CA . LYS B 1 199 ? 10.433 11.843 -8.746 1 88.83 199 LYS B CA 1
ATOM 3652 C C . LYS B 1 199 ? 9.844 10.701 -9.569 1 88.83 199 LYS B C 1
ATOM 3654 O O . LYS B 1 199 ? 9.388 9.699 -9.014 1 88.83 199 LYS B O 1
ATOM 3659 N N . LEU B 1 200 ? 9.968 10.799 -10.816 1 90.15 200 LEU B N 1
ATOM 3660 C CA . LEU B 1 200 ? 9.36 9.837 -11.729 1 90.15 200 LEU B CA 1
ATOM 3661 C C . LEU B 1 200 ? 9.982 8.456 -11.557 1 90.15 200 LEU B C 1
ATOM 3663 O O . LEU B 1 200 ? 9.287 7.441 -11.648 1 90.15 200 LEU B O 1
ATOM 3667 N N . GLU B 1 201 ? 11.328 8.417 -11.365 1 94.83 201 GLU B N 1
ATOM 3668 C CA . GLU B 1 201 ? 11.991 7.13 -11.178 1 94.83 201 GLU B CA 1
ATOM 3669 C C . GLU B 1 201 ? 11.45 6.403 -9.95 1 94.83 201 GLU B C 1
ATOM 3671 O O . GLU B 1 201 ? 11.275 5.183 -9.972 1 94.83 201 GLU B O 1
ATOM 3676 N N . ALA B 1 202 ? 11.202 7.151 -8.906 1 93.96 202 ALA B N 1
ATOM 3677 C CA . ALA B 1 202 ? 10.635 6.55 -7.701 1 93.96 202 ALA B CA 1
ATOM 3678 C C . ALA B 1 202 ? 9.203 6.083 -7.943 1 93.96 202 ALA B C 1
ATOM 3680 O O . ALA B 1 202 ? 8.808 5.008 -7.486 1 93.96 202 ALA B O 1
ATOM 3681 N N . GLY B 1 203 ? 8.506 6.908 -8.644 1 92.72 203 GLY B N 1
ATOM 3682 C CA . GLY B 1 203 ? 7.163 6.511 -9.036 1 92.72 203 GLY B CA 1
ATOM 3683 C C . GLY B 1 203 ? 7.133 5.237 -9.858 1 92.72 203 GLY B C 1
ATOM 3684 O O . GLY B 1 203 ? 6.295 4.363 -9.628 1 92.72 203 GLY B O 1
ATOM 3685 N N . ALA B 1 204 ? 7.996 5.135 -10.773 1 96.05 204 ALA B N 1
ATOM 3686 C CA . ALA B 1 204 ? 8.077 3.944 -11.614 1 96.05 204 ALA B CA 1
ATOM 3687 C C . ALA B 1 204 ? 8.461 2.717 -10.791 1 96.05 204 ALA B C 1
ATOM 3689 O O . ALA B 1 204 ? 7.92 1.629 -10.998 1 96.05 204 ALA B O 1
ATOM 3690 N N . LEU B 1 205 ? 9.378 2.881 -9.889 1 97.45 205 LEU B N 1
ATOM 3691 C CA . LEU B 1 205 ? 9.82 1.787 -9.03 1 97.45 205 LEU B CA 1
ATOM 3692 C C . LEU B 1 205 ? 8.658 1.239 -8.207 1 97.45 205 LEU B C 1
ATOM 3694 O O . LEU B 1 205 ? 8.605 0.041 -7.922 1 97.45 205 LEU B O 1
ATOM 3698 N N . THR B 1 206 ? 7.719 2.127 -7.822 1 95.35 206 THR B N 1
ATOM 3699 C CA . THR B 1 206 ? 6.555 1.742 -7.031 1 95.35 206 THR B CA 1
ATOM 3700 C C . THR B 1 206 ? 5.755 0.653 -7.74 1 95.35 206 THR B C 1
ATOM 3702 O O . THR B 1 206 ? 5.129 -0.187 -7.09 1 95.35 206 THR B O 1
ATOM 3705 N N . PHE B 1 207 ? 5.876 0.584 -9.021 1 94.38 207 PHE B N 1
ATOM 3706 C CA . PHE B 1 207 ? 5.115 -0.403 -9.778 1 94.38 207 PHE B CA 1
ATOM 3707 C C . PHE B 1 207 ? 6.007 -1.563 -10.205 1 94.38 207 PHE B C 1
ATOM 3709 O O . PHE B 1 207 ? 5.581 -2.72 -10.186 1 94.38 207 PHE B O 1
ATOM 3716 N N . ILE B 1 208 ? 7.193 -1.284 -10.537 1 97.61 208 ILE B N 1
ATOM 3717 C CA . ILE B 1 208 ? 8.105 -2.292 -11.065 1 97.61 208 ILE B CA 1
ATOM 3718 C C . ILE B 1 208 ? 8.381 -3.348 -9.997 1 97.61 208 ILE B C 1
ATOM 3720 O O . ILE B 1 208 ? 8.384 -4.547 -10.287 1 97.61 208 ILE B O 1
ATOM 3724 N N . ILE B 1 209 ? 8.536 -2.951 -8.751 1 97.81 209 ILE B N 1
ATOM 3725 C CA . ILE B 1 209 ? 8.913 -3.86 -7.674 1 97.81 209 ILE B CA 1
ATOM 3726 C C . ILE B 1 209 ? 7.799 -4.879 -7.445 1 97.81 209 ILE B C 1
ATOM 3728 O O . ILE B 1 209 ? 8.024 -6.087 -7.546 1 97.81 209 ILE B O 1
ATOM 3732 N N . PRO B 1 210 ? 6.577 -4.406 -7.227 1 96.22 210 PRO B N 1
ATOM 3733 C CA . PRO B 1 210 ? 5.525 -5.403 -7.019 1 96.22 210 PRO B CA 1
ATOM 3734 C C . PRO B 1 210 ? 5.23 -6.221 -8.274 1 96.22 210 PRO B C 1
ATOM 3736 O O . PRO B 1 210 ? 4.888 -7.403 -8.179 1 96.22 210 PRO B O 1
ATOM 3739 N N . ILE B 1 211 ? 5.349 -5.644 -9.424 1 96.32 211 ILE B N 1
ATOM 3740 C CA . ILE B 1 211 ? 5.069 -6.381 -10.651 1 96.32 211 ILE B CA 1
ATOM 3741 C C . ILE B 1 211 ? 6.059 -7.534 -10.798 1 96.32 211 ILE B C 1
ATOM 3743 O O . ILE B 1 211 ? 5.669 -8.657 -11.127 1 96.32 211 ILE B O 1
ATOM 3747 N N . LEU B 1 212 ? 7.289 -7.238 -10.597 1 97.53 212 LEU B N 1
ATOM 3748 C CA . LEU B 1 212 ? 8.299 -8.285 -10.71 1 97.53 212 LEU B CA 1
ATOM 3749 C C . LEU B 1 212 ? 8.064 -9.381 -9.676 1 97.53 212 LEU B C 1
ATOM 3751 O O . LEU B 1 212 ? 8.085 -10.568 -10.008 1 97.53 212 LEU B O 1
ATOM 3755 N N . LEU B 1 213 ? 7.824 -9.015 -8.41 1 97.14 213 LEU B N 1
ATOM 3756 C CA . LEU B 1 213 ? 7.675 -9.995 -7.34 1 97.14 213 LEU B CA 1
ATOM 3757 C C . LEU B 1 213 ? 6.4 -10.812 -7.524 1 97.14 213 LEU B C 1
ATOM 3759 O O . LEU B 1 213 ? 6.413 -12.035 -7.367 1 97.14 213 LEU B O 1
ATOM 3763 N N . LEU B 1 214 ? 5.321 -10.157 -7.869 1 95.77 214 LEU B N 1
ATOM 3764 C CA . LEU B 1 214 ? 4.063 -10.872 -8.057 1 95.77 214 LEU B CA 1
ATOM 3765 C C . LEU B 1 214 ? 4.101 -11.714 -9.328 1 95.77 214 LEU B C 1
ATOM 3767 O O . LEU B 1 214 ? 3.468 -12.77 -9.397 1 95.77 214 LEU B O 1
ATOM 3771 N N . GLY B 1 215 ? 4.773 -11.173 -10.342 1 95.72 215 GLY B N 1
ATOM 3772 C CA . GLY B 1 215 ? 5 -11.986 -11.527 1 95.72 215 GLY B CA 1
ATOM 3773 C C . GLY B 1 215 ? 5.759 -13.267 -11.236 1 95.72 215 GLY B C 1
ATOM 3774 O O . GLY B 1 215 ? 5.429 -14.325 -11.775 1 95.72 215 GLY B O 1
ATOM 3775 N N . HIS B 1 216 ? 6.751 -13.152 -10.427 1 96.17 216 HIS B N 1
ATOM 3776 C CA . HIS B 1 216 ? 7.495 -14.336 -10.012 1 96.17 216 HIS B CA 1
ATOM 3777 C C . HIS B 1 216 ? 6.638 -15.249 -9.142 1 96.17 216 HIS B C 1
ATOM 3779 O O . HIS B 1 216 ? 6.645 -16.469 -9.318 1 96.17 216 HIS B O 1
ATOM 3785 N N . LEU B 1 217 ? 5.923 -14.69 -8.244 1 95.24 217 LEU B N 1
ATOM 3786 C CA . LEU B 1 217 ? 5.08 -15.445 -7.324 1 95.24 217 LEU B CA 1
ATOM 3787 C C . LEU B 1 217 ? 4.017 -16.232 -8.083 1 95.24 217 LEU B C 1
ATOM 3789 O O . LEU B 1 217 ? 3.722 -17.378 -7.737 1 95.24 217 LEU B O 1
ATOM 3793 N N . SER B 1 218 ? 3.436 -15.624 -9.082 1 93.05 218 SER B N 1
ATOM 3794 C CA . SER B 1 218 ? 2.348 -16.253 -9.824 1 93.05 218 SER B CA 1
ATOM 3795 C C . SER B 1 218 ? 2.877 -17.292 -10.807 1 93.05 218 SER B C 1
ATOM 3797 O O . SER B 1 218 ? 2.116 -18.116 -11.317 1 93.05 218 SER B O 1
ATOM 3799 N N . GLY B 1 219 ? 4.173 -17.257 -11.186 1 90.57 219 GLY B N 1
ATOM 3800 C CA . GLY B 1 219 ? 4.768 -18.183 -12.137 1 90.57 219 GLY B CA 1
ATOM 3801 C C . GLY B 1 219 ? 4.401 -17.877 -13.577 1 90.57 219 GLY B C 1
ATOM 3802 O O . GLY B 1 219 ? 4.622 -18.7 -14.468 1 90.57 219 GLY B O 1
ATOM 3803 N N . LEU B 1 220 ? 3.851 -16.711 -13.81 1 86.75 220 LEU B N 1
ATOM 3804 C CA . LEU B 1 220 ? 3.336 -16.388 -15.136 1 86.75 220 LEU B CA 1
ATOM 3805 C C . LEU B 1 220 ? 4.361 -15.594 -15.939 1 86.75 220 LEU B C 1
ATOM 3807 O O . LEU B 1 220 ? 4.239 -15.472 -17.16 1 86.75 220 LEU B O 1
ATOM 3811 N N . MET B 1 221 ? 5.366 -15.113 -15.243 1 91.96 221 MET B N 1
ATOM 3812 C CA . MET B 1 221 ? 6.337 -14.247 -15.907 1 91.96 221 MET B CA 1
ATOM 3813 C C . MET B 1 221 ? 7.554 -15.044 -16.363 1 91.96 221 MET B C 1
ATOM 3815 O O . MET B 1 221 ? 8.125 -15.812 -15.587 1 91.96 221 MET B O 1
ATOM 3819 N N . ASP B 1 222 ? 7.907 -14.947 -17.595 1 94.57 222 ASP B N 1
ATOM 3820 C CA . ASP B 1 222 ? 9.061 -15.676 -18.112 1 94.57 222 ASP B CA 1
ATOM 3821 C C . ASP B 1 222 ? 10.368 -15.035 -17.65 1 94.57 222 ASP B C 1
ATOM 3823 O O . ASP B 1 222 ? 10.377 -13.889 -17.196 1 94.57 222 ASP B O 1
ATOM 3827 N N . ASP B 1 223 ? 11.429 -15.677 -17.776 1 93.66 223 ASP B N 1
ATOM 3828 C CA . ASP B 1 223 ? 12.725 -15.242 -17.263 1 93.66 223 ASP B CA 1
ATOM 3829 C C . ASP B 1 223 ? 13.203 -13.98 -17.978 1 93.66 223 ASP B C 1
ATOM 3831 O O . ASP B 1 223 ? 13.83 -13.114 -17.365 1 93.66 223 ASP B O 1
ATOM 3835 N N . GLY B 1 224 ? 12.959 -13.934 -19.272 1 94.75 224 GLY B N 1
ATOM 3836 C CA . GLY B 1 224 ? 13.342 -12.736 -20.002 1 94.75 224 GLY B CA 1
ATOM 3837 C C . GLY B 1 224 ? 12.685 -11.476 -19.469 1 94.75 224 GLY B C 1
ATOM 3838 O O . GLY B 1 224 ? 13.343 -10.445 -19.313 1 94.75 224 GLY B O 1
ATOM 3839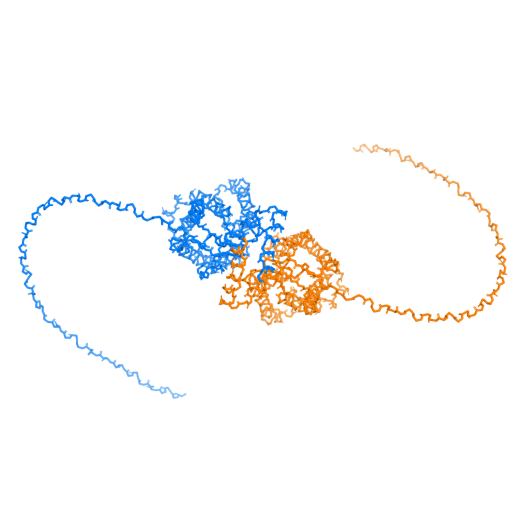 N N . THR B 1 225 ? 11.407 -11.542 -19.247 1 96.33 225 THR B N 1
ATOM 3840 C CA . THR B 1 225 ? 10.666 -10.41 -18.703 1 96.33 225 THR B CA 1
ATOM 3841 C C . THR B 1 225 ? 11.171 -10.052 -17.309 1 96.33 225 THR B C 1
ATOM 3843 O O . THR B 1 225 ? 11.312 -8.873 -16.978 1 96.33 225 THR B O 1
ATOM 3846 N N . LYS B 1 226 ? 11.404 -11.066 -16.541 1 96.94 226 LYS B N 1
ATOM 3847 C CA . LYS B 1 226 ? 11.935 -10.826 -15.202 1 96.94 226 LYS B CA 1
ATOM 3848 C C . LYS B 1 226 ? 13.274 -10.098 -15.264 1 96.94 226 LYS B C 1
ATOM 3850 O O . LYS B 1 226 ? 13.508 -9.152 -14.509 1 96.94 226 LYS B O 1
ATOM 3855 N N . LEU B 1 227 ? 14.152 -10.534 -16.143 1 96.17 227 LEU B N 1
ATOM 3856 C CA . LEU B 1 227 ? 15.467 -9.917 -16.278 1 96.17 227 LEU B CA 1
ATOM 3857 C C . LEU B 1 227 ? 15.345 -8.474 -16.756 1 96.17 227 LEU B C 1
ATOM 3859 O O . LEU B 1 227 ? 16.112 -7.608 -16.33 1 96.17 227 LEU B O 1
ATOM 3863 N N . THR B 1 228 ? 14.412 -8.199 -17.624 1 97.49 228 THR B N 1
ATOM 3864 C CA . THR B 1 228 ? 14.181 -6.842 -18.107 1 97.49 228 THR B CA 1
ATOM 3865 C C . THR B 1 228 ? 13.705 -5.938 -16.974 1 97.49 228 THR B C 1
ATOM 3867 O O . THR B 1 228 ? 14.197 -4.818 -16.818 1 97.49 228 THR B O 1
ATOM 3870 N N . LEU B 1 229 ? 12.767 -6.452 -16.203 1 97.85 229 LEU B N 1
ATOM 3871 C CA . LEU B 1 229 ? 12.254 -5.676 -15.079 1 97.85 229 LEU B CA 1
ATOM 3872 C C . LEU B 1 229 ? 13.337 -5.463 -14.027 1 97.85 229 LEU B C 1
ATOM 3874 O O . LEU B 1 229 ? 13.399 -4.402 -13.4 1 97.85 229 LEU B O 1
ATOM 3878 N N . LEU B 1 230 ? 14.146 -6.472 -13.833 1 97.82 230 LEU B N 1
ATOM 3879 C CA . LEU B 1 230 ? 15.263 -6.346 -12.902 1 97.82 230 LEU B CA 1
ATOM 3880 C C . LEU B 1 230 ? 16.239 -5.27 -13.367 1 97.82 230 LEU B C 1
ATOM 3882 O O . LEU B 1 230 ? 16.737 -4.486 -12.556 1 97.82 230 LEU B O 1
ATOM 3886 N N . ALA B 1 231 ? 16.51 -5.213 -14.633 1 97.6 231 ALA B N 1
ATOM 3887 C CA . ALA B 1 231 ? 17.387 -4.189 -15.194 1 97.6 231 ALA B CA 1
ATOM 3888 C C . ALA B 1 231 ? 16.797 -2.795 -15 1 97.6 231 ALA B C 1
ATOM 3890 O O . ALA B 1 231 ? 17.513 -1.854 -14.649 1 97.6 231 ALA B O 1
ATOM 3891 N N . LEU B 1 232 ? 15.523 -2.661 -15.239 1 98.12 232 LEU B N 1
ATOM 3892 C CA . LEU B 1 232 ? 14.845 -1.385 -15.041 1 98.12 232 LEU B CA 1
ATOM 3893 C C . LEU B 1 232 ? 14.892 -0.966 -13.575 1 98.12 232 LEU B C 1
ATOM 3895 O O . LEU B 1 232 ? 15.15 0.199 -13.266 1 98.12 232 LEU B O 1
ATOM 3899 N N . TRP B 1 233 ? 14.64 -1.903 -12.698 1 98.27 233 TRP B N 1
ATOM 3900 C CA . TRP B 1 233 ? 14.726 -1.635 -11.266 1 98.27 233 TRP B CA 1
ATOM 3901 C C . TRP B 1 233 ? 16.118 -1.144 -10.886 1 98.27 233 TRP B C 1
ATOM 3903 O O . TRP B 1 233 ? 16.259 -0.133 -10.193 1 98.27 233 TRP B O 1
ATOM 3913 N N . THR B 1 234 ? 17.109 -1.858 -11.349 1 97.78 234 THR B N 1
ATOM 3914 C CA . THR B 1 234 ? 18.489 -1.506 -11.031 1 97.78 234 THR B CA 1
ATOM 3915 C C . THR B 1 234 ? 18.818 -0.103 -11.534 1 97.78 234 THR B C 1
ATOM 3917 O O . THR B 1 234 ? 19.349 0.721 -10.786 1 97.78 234 THR B O 1
ATOM 3920 N N . GLY B 1 235 ? 18.478 0.173 -12.763 1 97.58 235 GLY B N 1
ATOM 3921 C CA . GLY B 1 235 ? 18.758 1.478 -13.339 1 97.58 235 GLY B CA 1
ATOM 3922 C C . GLY B 1 235 ? 18.032 2.609 -12.635 1 97.58 235 GLY B C 1
ATOM 3923 O O . GLY B 1 235 ? 18.638 3.628 -12.297 1 97.58 235 GLY B O 1
ATOM 3924 N N . LEU B 1 236 ? 16.776 2.458 -12.385 1 97.97 236 LEU B N 1
ATOM 3925 C CA . LEU B 1 236 ? 15.968 3.491 -11.746 1 97.97 236 LEU B CA 1
ATOM 3926 C C . LEU B 1 236 ? 16.398 3.698 -10.297 1 97.97 236 LEU B C 1
ATOM 3928 O O . LEU B 1 236 ? 16.342 4.817 -9.782 1 97.97 236 LEU B O 1
ATOM 3932 N N . PHE B 1 237 ? 16.783 2.578 -9.671 1 97.69 237 PHE B N 1
ATOM 3933 C CA . PHE B 1 237 ? 17.219 2.68 -8.283 1 97.69 237 PHE B CA 1
ATOM 3934 C C . PHE B 1 237 ? 18.513 3.479 -8.18 1 97.69 237 PHE B C 1
ATOM 3936 O O . PHE B 1 237 ? 18.699 4.25 -7.236 1 97.69 237 PHE B O 1
ATOM 3943 N N . VAL B 1 238 ? 19.425 3.335 -9.123 1 96.58 238 VAL B N 1
ATOM 3944 C CA . VAL B 1 238 ? 20.67 4.095 -9.163 1 96.58 238 VAL B CA 1
ATOM 3945 C C . VAL B 1 238 ? 20.365 5.576 -9.376 1 96.58 238 VAL B C 1
ATOM 3947 O O . VAL B 1 238 ? 20.932 6.436 -8.699 1 96.58 238 VAL B O 1
ATOM 3950 N N . ILE B 1 239 ? 19.451 5.855 -10.274 1 96.85 239 ILE B N 1
ATOM 3951 C CA . ILE B 1 239 ? 19.058 7.235 -10.54 1 96.85 239 ILE B CA 1
ATOM 3952 C C . ILE B 1 239 ? 18.429 7.842 -9.289 1 96.85 239 ILE B C 1
ATOM 3954 O O . ILE B 1 239 ? 18.761 8.965 -8.902 1 96.85 239 ILE B O 1
ATOM 3958 N N . PHE B 1 240 ? 17.573 7.089 -8.697 1 96.09 240 PHE B N 1
ATOM 3959 C CA . PHE B 1 240 ? 16.88 7.534 -7.494 1 96.09 240 PHE B CA 1
ATOM 3960 C C . PHE B 1 240 ? 17.874 7.856 -6.384 1 96.09 240 PHE B C 1
ATOM 3962 O O . PHE B 1 240 ? 17.812 8.928 -5.78 1 96.09 240 PHE B O 1
ATOM 3969 N N . ALA B 1 241 ? 18.795 6.959 -6.074 1 94.46 241 ALA B N 1
ATOM 3970 C CA . ALA B 1 241 ? 19.784 7.15 -5.016 1 94.46 241 ALA B CA 1
ATOM 3971 C C . ALA B 1 241 ? 20.719 8.311 -5.342 1 94.46 241 ALA B C 1
ATOM 3973 O O . ALA B 1 241 ? 21.096 9.081 -4.455 1 94.46 241 ALA B O 1
ATOM 3974 N N . GLY B 1 242 ? 21.048 8.435 -6.578 1 93.33 242 GLY B N 1
ATOM 3975 C CA . GLY B 1 242 ? 21.917 9.526 -6.991 1 93.33 242 GLY B CA 1
ATOM 3976 C C . GLY B 1 242 ? 21.281 10.892 -6.82 1 93.33 242 GLY B C 1
ATOM 3977 O O . GLY B 1 242 ? 21.938 11.837 -6.377 1 93.33 242 GLY B O 1
ATOM 3978 N N . ARG B 1 243 ? 20.071 11.002 -7.072 1 92.87 243 ARG B N 1
ATOM 3979 C CA . ARG B 1 243 ? 19.362 12.275 -7.009 1 92.87 243 ARG B CA 1
ATOM 3980 C C . ARG B 1 243 ? 19.155 12.715 -5.563 1 92.87 243 ARG B C 1
ATOM 3982 O O . ARG B 1 243 ? 18.91 13.894 -5.297 1 92.87 243 ARG B O 1
ATOM 3989 N N . LYS B 1 244 ? 19.263 11.776 -4.698 1 90.59 244 LYS B N 1
ATOM 3990 C CA . LYS B 1 244 ? 19.112 12.129 -3.29 1 90.59 244 LYS B CA 1
ATOM 3991 C C . LYS B 1 244 ? 20.239 13.049 -2.829 1 90.59 244 LYS B C 1
ATOM 3993 O O . LYS B 1 244 ? 20.082 13.793 -1.859 1 90.59 244 LYS B O 1
ATOM 3998 N N . PHE B 1 245 ? 21.359 13.05 -3.573 1 87.39 245 PHE B N 1
ATOM 3999 C CA . PHE B 1 245 ? 22.518 13.839 -3.171 1 87.39 245 PHE B CA 1
ATOM 4000 C C . PHE B 1 245 ? 22.397 15.272 -3.673 1 87.39 245 PHE B C 1
ATOM 4002 O O . PHE B 1 245 ? 23.105 16.163 -3.2 1 87.39 245 PHE B O 1
ATOM 4009 N N . THR B 1 246 ? 21.493 15.541 -4.527 1 89.63 246 THR B N 1
ATOM 4010 C CA . THR B 1 246 ? 21.289 16.896 -5.028 1 89.63 246 THR B CA 1
ATOM 4011 C C . THR B 1 246 ? 20.054 17.527 -4.393 1 89.63 246 THR B C 1
ATOM 4013 O O . THR B 1 246 ? 19.793 18.717 -4.581 1 89.63 246 THR B O 1
ATOM 4016 N N . GLN B 1 247 ? 19.333 16.775 -3.652 1 90.14 247 GLN B N 1
ATOM 4017 C CA . GLN B 1 247 ? 18.122 17.253 -2.994 1 90.14 247 GLN B CA 1
ATOM 4018 C C . GLN B 1 247 ? 18.456 18.034 -1.727 1 90.14 247 GLN B C 1
ATOM 4020 O O . GLN B 1 247 ? 19.294 17.606 -0.93 1 90.14 247 GLN B O 1
ATOM 4025 N N . PRO B 1 248 ? 17.884 19.219 -1.559 1 90.6 248 PRO B N 1
ATOM 4026 C CA . PRO B 1 248 ? 18.117 19.98 -0.329 1 90.6 248 PRO B CA 1
ATOM 4027 C C . PRO B 1 248 ? 17.703 19.215 0.925 1 90.6 248 PRO B C 1
ATOM 4029 O O . PRO B 1 248 ? 16.705 18.491 0.91 1 90.6 248 PRO B O 1
ATOM 4032 N N . ILE B 1 249 ? 18.381 19.399 1.947 1 89.27 249 ILE B N 1
ATOM 4033 C CA . ILE B 1 249 ? 18.191 18.703 3.215 1 89.27 249 ILE B CA 1
ATOM 4034 C C . ILE B 1 249 ? 16.802 19.011 3.77 1 89.27 249 ILE B C 1
ATOM 4036 O O . ILE B 1 249 ? 16.125 18.124 4.295 1 89.27 249 ILE B O 1
ATOM 4040 N N . LYS B 1 250 ? 16.304 20.263 3.728 1 87.82 250 LYS B N 1
ATOM 4041 C CA . LYS B 1 250 ? 15.045 20.723 4.306 1 87.82 250 LYS B CA 1
ATOM 4042 C C . LYS B 1 250 ? 13.865 19.919 3.766 1 87.82 250 LYS B C 1
ATOM 4044 O O . LYS B 1 250 ? 12.865 19.732 4.461 1 87.82 250 LYS B O 1
ATOM 4049 N N . ASP B 1 251 ? 14.027 19.416 2.534 1 87.28 251 ASP B N 1
ATOM 4050 C CA . ASP B 1 251 ? 12.921 18.714 1.889 1 87.28 251 ASP B CA 1
ATOM 4051 C C . ASP B 1 251 ? 12.646 17.376 2.572 1 87.28 251 ASP B C 1
ATOM 4053 O O . ASP B 1 251 ? 11.496 16.941 2.656 1 87.28 251 ASP B O 1
ATOM 4057 N N . ASP B 1 252 ? 13.685 16.793 3.084 1 89.92 252 ASP B N 1
ATOM 4058 C CA . ASP B 1 252 ? 13.516 15.512 3.763 1 89.92 252 ASP B CA 1
ATOM 4059 C C . ASP B 1 252 ? 13.009 15.708 5.19 1 89.92 252 ASP B C 1
ATOM 4061 O O . ASP B 1 252 ? 12.548 14.759 5.826 1 89.92 252 ASP B O 1
ATOM 4065 N N . ILE B 1 253 ? 13.102 16.853 5.665 1 85.76 253 ILE B N 1
ATOM 4066 C CA . ILE B 1 253 ? 12.579 17.16 6.992 1 85.76 253 ILE B CA 1
ATOM 4067 C C . ILE B 1 253 ? 11.084 17.458 6.901 1 85.76 253 ILE B C 1
ATOM 4069 O O . ILE B 1 253 ? 10.304 17.016 7.747 1 85.76 253 ILE B O 1
ATOM 4073 N N . GLY B 1 254 ? 10.689 18.062 5.862 1 78.78 254 GLY B N 1
ATOM 4074 C CA . GLY B 1 254 ? 9.32 18.545 5.772 1 78.78 254 GLY B CA 1
ATOM 4075 C C . GLY B 1 254 ? 9.028 19.691 6.723 1 78.78 254 GLY B C 1
ATOM 4076 O O . GLY B 1 254 ? 9.913 20.493 7.026 1 78.78 254 GLY B O 1
ATOM 4077 N N . ASP B 1 255 ? 7.814 19.943 7.045 1 76.68 255 ASP B N 1
ATOM 4078 C CA . ASP B 1 255 ? 7.415 20.963 8.01 1 76.68 255 ASP B CA 1
ATOM 4079 C C . ASP B 1 255 ? 7.646 20.486 9.442 1 76.68 255 ASP B C 1
ATOM 4081 O O . ASP B 1 255 ? 6.786 19.826 10.028 1 76.68 255 ASP B O 1
ATOM 4085 N N . LYS B 1 256 ? 8.662 20.882 9.922 1 80.29 256 LYS B N 1
ATOM 4086 C CA . LYS B 1 256 ? 9.077 20.453 11.254 1 80.29 256 LYS B CA 1
ATOM 4087 C C . LYS B 1 256 ? 8.056 20.872 12.309 1 80.29 256 LYS B C 1
ATOM 4089 O O . LYS B 1 256 ? 7.975 20.263 13.378 1 80.29 256 LYS B O 1
ATOM 4094 N N . SER B 1 257 ? 7.378 21.909 12.048 1 73.95 257 SER B N 1
ATOM 4095 C CA . SER B 1 257 ? 6.41 22.392 13.028 1 73.95 257 SER B CA 1
ATOM 4096 C C . SER B 1 257 ? 5.305 21.369 13.264 1 73.95 257 SER B C 1
ATOM 4098 O O . SER B 1 257 ? 4.732 21.307 14.354 1 73.95 257 SER B O 1
ATOM 4100 N N . VAL B 1 258 ? 5.031 20.658 12.308 1 72.1 258 VAL B N 1
ATOM 4101 C CA . VAL B 1 258 ? 4.012 19.622 12.44 1 72.1 258 VAL B CA 1
ATOM 4102 C C . VAL B 1 258 ? 4.506 18.528 13.385 1 72.1 258 VAL B C 1
ATOM 4104 O O . VAL B 1 258 ? 3.765 18.074 14.26 1 72.1 258 VAL B O 1
ATOM 4107 N N . PHE B 1 259 ? 5.688 18.198 13.241 1 73.69 259 PHE B N 1
ATOM 4108 C CA . PHE B 1 259 ? 6.263 17.138 14.061 1 73.69 259 PHE B CA 1
ATOM 4109 C C . PHE B 1 259 ? 6.453 17.609 15.498 1 73.69 259 PHE B C 1
ATOM 4111 O O . PHE B 1 259 ? 6.252 16.84 16.441 1 73.69 259 PHE B O 1
ATOM 4118 N N . THR B 1 260 ? 6.881 18.83 15.585 1 69.49 260 THR B N 1
ATOM 4119 C CA . THR B 1 260 ? 7.009 19.397 16.923 1 69.49 260 THR B CA 1
ATOM 4120 C C . THR B 1 260 ? 5.652 19.451 17.62 1 69.49 260 THR B C 1
ATOM 4122 O O . THR B 1 260 ? 5.543 19.128 18.804 1 69.49 260 THR B O 1
ATOM 4125 N N . PHE B 1 261 ? 4.653 19.798 16.923 1 69.17 261 PHE B N 1
ATOM 4126 C CA . PHE B 1 261 ? 3.299 19.873 17.46 1 69.17 261 PHE B CA 1
ATOM 4127 C C . PHE B 1 261 ? 2.804 18.492 17.875 1 69.17 261 PHE B C 1
ATOM 4129 O O . PHE B 1 261 ? 2.223 18.333 18.95 1 69.17 261 PHE B O 1
ATOM 4136 N N . LYS B 1 262 ? 3.096 17.53 17.06 1 69.72 262 LYS B N 1
ATOM 4137 C CA . LYS B 1 262 ? 2.618 16.174 17.316 1 69.72 262 LYS B CA 1
ATOM 4138 C C . LYS B 1 262 ? 3.329 15.558 18.517 1 69.72 262 LYS B C 1
ATOM 4140 O O . LYS B 1 262 ? 2.802 14.645 19.156 1 69.72 262 LYS B O 1
ATOM 4145 N N . SER B 1 263 ? 4.484 16.083 18.754 1 70.15 263 SER B N 1
ATOM 4146 C CA . SER B 1 263 ? 5.263 15.538 19.861 1 70.15 263 SER B CA 1
ATOM 4147 C C . SER B 1 263 ? 4.837 16.149 21.191 1 70.15 263 SER B C 1
ATOM 4149 O O . SER B 1 263 ? 5.217 15.659 22.256 1 70.15 263 SER B O 1
ATOM 4151 N N . LEU B 1 264 ? 3.986 17.204 21.085 1 65.32 264 LEU B N 1
ATOM 4152 C CA . LEU B 1 264 ? 3.517 17.867 22.296 1 65.32 264 LEU B CA 1
ATOM 4153 C C . LEU B 1 264 ? 2.437 17.041 22.986 1 65.32 264 LEU B C 1
ATOM 4155 O O . LEU B 1 264 ? 1.77 16.225 22.345 1 65.32 264 LEU B O 1
ATOM 4159 N N . ARG B 1 265 ? 2.386 17.186 24.344 1 70.01 265 ARG B N 1
ATOM 4160 C CA . ARG B 1 265 ? 1.312 16.566 25.113 1 70.01 265 ARG B CA 1
ATOM 4161 C C . ARG B 1 265 ? -0.033 17.21 24.793 1 70.01 265 ARG B C 1
ATOM 4163 O O . ARG B 1 265 ? -0.087 18.357 24.346 1 70.01 265 ARG B O 1
ATOM 4170 N N . ASP B 1 266 ? -1.045 16.435 24.994 1 67.26 266 ASP B N 1
ATOM 4171 C CA . ASP B 1 266 ? -2.385 16.903 24.651 1 67.26 266 ASP B CA 1
ATOM 4172 C C . ASP B 1 266 ? -2.668 18.265 25.28 1 67.26 266 ASP B C 1
ATOM 4174 O O . ASP B 1 266 ? -3.27 19.134 24.646 1 67.26 266 ASP B O 1
ATOM 4178 N N . ASP B 1 267 ? -2.253 18.4 26.524 1 64.24 267 ASP B N 1
ATOM 4179 C CA . ASP B 1 267 ? -2.476 19.666 27.215 1 64.24 267 ASP B CA 1
ATOM 4180 C C . ASP B 1 267 ? -1.666 20.791 26.574 1 64.24 267 ASP B C 1
ATOM 4182 O O . ASP B 1 267 ? -2.153 21.916 26.442 1 64.24 267 ASP B O 1
ATOM 4186 N N . GLU B 1 268 ? -0.381 20.486 26.131 1 64.11 268 GLU B N 1
ATOM 4187 C CA . GLU B 1 268 ? 0.467 21.469 25.462 1 64.11 268 GLU B CA 1
ATOM 4188 C C . GLU B 1 268 ? -0.062 21.799 24.07 1 64.11 268 GLU B C 1
ATOM 4190 O O . GLU B 1 268 ? 0.038 22.941 23.617 1 64.11 268 GLU B O 1
ATOM 4195 N N . LYS B 1 269 ? -0.57 20.782 23.482 1 66.46 269 LYS B N 1
ATOM 4196 C CA . LYS B 1 269 ? -1.185 21.012 22.178 1 66.46 269 LYS B CA 1
ATOM 4197 C C . LYS B 1 269 ? -2.336 22.01 22.282 1 66.46 269 LYS B C 1
ATOM 4199 O O . LYS B 1 269 ? -2.433 22.939 21.477 1 66.46 269 LYS B O 1
ATOM 4204 N N . LYS B 1 270 ? -3.143 21.738 23.355 1 62.45 270 LYS B N 1
ATOM 4205 C CA . LYS B 1 270 ? -4.282 22.625 23.574 1 62.45 270 LYS B CA 1
ATOM 4206 C C . LYS B 1 270 ? -3.821 24.046 23.885 1 62.45 270 LYS B C 1
ATOM 4208 O O . LYS B 1 270 ? -4.385 25.014 23.37 1 62.45 270 LYS B O 1
ATOM 4213 N N . ALA B 1 271 ? -2.817 24.161 24.732 1 59.89 271 ALA B N 1
ATOM 4214 C CA . ALA B 1 271 ? -2.275 25.467 25.099 1 59.89 271 ALA B CA 1
ATOM 4215 C C . ALA B 1 271 ? -1.713 26.19 23.879 1 59.89 271 ALA B C 1
ATOM 4217 O O . ALA B 1 271 ? -1.908 27.398 23.721 1 59.89 271 ALA B O 1
ATOM 4218 N N . LEU B 1 272 ? -1.064 25.405 23.128 1 62.36 272 LEU B N 1
ATOM 4219 C CA . LEU B 1 272 ? -0.484 25.975 21.916 1 62.36 272 LEU B CA 1
ATOM 4220 C C . LEU B 1 272 ? -1.576 26.397 20.938 1 62.36 272 LEU B C 1
ATOM 4222 O O . LEU B 1 272 ? -1.489 27.465 20.328 1 62.36 272 LEU B O 1
ATOM 4226 N N . ILE B 1 273 ? -2.522 25.598 20.982 1 61.32 273 ILE B N 1
ATOM 4227 C CA . ILE B 1 273 ? -3.645 25.915 20.107 1 61.32 273 ILE B CA 1
ATOM 4228 C C . ILE B 1 273 ? -4.369 27.155 20.626 1 61.32 273 ILE B C 1
ATOM 4230 O O . ILE B 1 273 ? -4.742 28.036 19.847 1 61.32 273 ILE B O 1
ATOM 4234 N N . GLU B 1 274 ? -4.602 27.179 21.939 1 59.79 274 GLU B N 1
ATOM 4235 C CA . GLU B 1 274 ? -5.239 28.331 22.57 1 59.79 274 GLU B CA 1
ATOM 4236 C C . GLU B 1 274 ? -4.418 29.6 22.36 1 59.79 274 GLU B C 1
ATOM 4238 O O . GLU B 1 274 ? -4.972 30.665 22.08 1 59.79 274 GLU B O 1
ATOM 4243 N N . LYS B 1 275 ? -3.204 29.433 22.557 1 57.53 275 LYS B N 1
ATOM 4244 C CA . LYS B 1 275 ? -2.307 30.565 22.342 1 57.53 275 LYS B CA 1
ATOM 4245 C C . LYS B 1 275 ? -2.342 31.025 20.887 1 57.53 275 LYS B C 1
ATOM 4247 O O . LYS B 1 275 ? -2.358 32.226 20.611 1 57.53 275 LYS B O 1
ATOM 4252 N N . LEU B 1 276 ? -2.444 30.063 20.169 1 60.7 276 LEU B N 1
ATOM 4253 C CA . LEU B 1 276 ? -2.525 30.362 18.744 1 60.7 276 LEU B CA 1
ATOM 4254 C C . LEU B 1 276 ? -3.867 30.998 18.397 1 60.7 276 LEU B C 1
ATOM 4256 O O . LEU B 1 276 ? -3.932 31.91 17.569 1 60.7 276 LEU B O 1
ATOM 4260 N N . GLU B 1 277 ? -4.893 30.567 19.262 1 54.73 277 GLU B N 1
ATOM 4261 C CA . GLU B 1 277 ? -6.237 31.125 19.142 1 54.73 277 GLU B CA 1
ATOM 4262 C C . GLU B 1 277 ? -6.298 32.542 19.706 1 54.73 277 GLU B C 1
ATOM 4264 O O . GLU B 1 277 ? -6.93 33.423 19.119 1 54.73 277 GLU B O 1
ATOM 4269 N N . GLN B 1 278 ? -5.869 32.645 20.873 1 49.86 278 GLN B N 1
ATOM 4270 C CA . GLN B 1 278 ? -5.859 33.945 21.536 1 49.86 278 GLN B CA 1
ATOM 4271 C C . GLN B 1 278 ? -5.058 34.966 20.733 1 49.86 278 GLN B C 1
ATOM 4273 O O . GLN B 1 278 ? -5.426 36.14 20.67 1 49.86 278 GLN B O 1
ATOM 4278 N N . GLN B 1 279 ? -4.106 34.501 20.301 1 48.28 279 GLN B N 1
ATOM 4279 C CA . GLN B 1 279 ? -3.291 35.388 19.478 1 48.28 279 GLN B CA 1
ATOM 4280 C C . GLN B 1 279 ? -4.025 35.782 18.2 1 48.28 279 GLN B C 1
ATOM 4282 O O . GLN B 1 279 ? -3.851 36.892 17.695 1 48.28 279 GLN B O 1
ATOM 4287 N N . LYS B 1 280 ? -4.939 35.026 17.887 1 51.41 280 LYS B N 1
ATOM 4288 C CA . LYS B 1 280 ? -5.779 35.275 16.719 1 51.41 280 LYS B CA 1
ATOM 4289 C C . LYS B 1 280 ? -6.922 36.228 17.056 1 51.41 280 LYS B C 1
ATOM 4291 O O . LYS B 1 280 ? -7.324 37.042 16.222 1 51.41 280 LYS B O 1
ATOM 4296 N N . SER B 1 281 ? -7.552 35.994 18.146 1 45.03 281 SER B N 1
ATOM 4297 C CA . SER B 1 281 ? -8.643 36.862 18.578 1 45.03 281 SER B CA 1
ATOM 4298 C C . SER B 1 281 ? -8.148 38.278 18.851 1 45.03 281 SER B C 1
ATOM 4300 O O . SER B 1 281 ? -8.934 39.227 18.852 1 45.03 281 SER B O 1
ATOM 4302 N N . GLN B 1 282 ? -7.093 38.336 19.185 1 39.85 282 GLN B N 1
ATOM 4303 C CA . GLN B 1 282 ? -6.595 39.665 19.521 1 39.85 282 GLN B CA 1
ATOM 4304 C C . GLN B 1 282 ? -6.203 40.439 18.265 1 39.85 282 GLN B C 1
ATOM 4306 O O . GLN B 1 282 ? -5.943 41.643 18.327 1 39.85 282 GLN B O 1
ATOM 4311 N N . TYR B 1 283 ? -6.256 39.791 17.195 1 38.24 283 TYR B N 1
ATOM 4312 C CA . TYR B 1 283 ? -6.096 40.596 15.989 1 38.24 283 TYR B CA 1
ATOM 4313 C C . TYR B 1 283 ? -7.356 40.551 15.133 1 38.24 283 TYR B C 1
ATOM 4315 O O . TYR B 1 283 ? -8.027 39.519 15.058 1 38.24 283 TYR B O 1
#